Protein AF-A0A034WBE3-F1 (afdb_monomer_lite)

Radius of gyration: 47.41 Å; chains: 1; bounding box: 144×47×160 Å

Structure (mmCIF, N/CA/C/O backbone):
data_AF-A0A034WBE3-F1
#
_entry.id   AF-A0A034WBE3-F1
#
loop_
_atom_site.group_PDB
_atom_site.id
_atom_site.type_symbol
_atom_site.label_atom_id
_atom_site.label_alt_id
_atom_site.label_comp_id
_atom_site.label_asym_id
_atom_site.label_entity_id
_atom_site.label_seq_id
_atom_site.pdbx_PDB_ins_code
_atom_site.Cartn_x
_atom_site.Cartn_y
_atom_site.Cartn_z
_atom_site.occupancy
_atom_site.B_iso_or_equiv
_atom_site.auth_seq_id
_atom_site.auth_comp_id
_atom_site.auth_asym_id
_atom_site.auth_atom_id
_atom_site.pdbx_PDB_model_num
ATOM 1 N N . LYS A 1 1 ? 83.252 32.123 -98.198 1.00 62.28 1 LYS A N 1
ATOM 2 C CA . LYS A 1 1 ? 82.457 31.062 -98.878 1.00 62.28 1 LYS A CA 1
ATOM 3 C C . LYS A 1 1 ? 82.548 29.687 -98.193 1.00 62.28 1 LYS A C 1
ATOM 5 O O . LYS A 1 1 ? 81.499 29.135 -97.902 1.00 62.28 1 LYS A O 1
ATOM 10 N N . MET A 1 2 ? 83.733 29.126 -97.895 1.00 65.12 2 MET A N 1
ATOM 11 C CA . MET A 1 2 ? 83.841 27.843 -97.157 1.00 65.12 2 MET A CA 1
ATOM 12 C C . MET A 1 2 ? 83.286 27.915 -95.725 1.00 65.12 2 MET A C 1
ATOM 14 O O . MET A 1 2 ? 82.474 27.081 -95.357 1.00 65.12 2 MET A O 1
ATOM 18 N N . TRP A 1 3 ? 83.638 28.955 -94.964 1.00 74.19 3 TRP A N 1
ATOM 19 C CA . TRP A 1 3 ? 83.196 29.134 -93.573 1.00 74.19 3 TRP A CA 1
ATOM 20 C C . TRP A 1 3 ? 81.666 29.160 -93.393 1.00 74.19 3 TRP A C 1
ATOM 22 O O . TRP A 1 3 ? 81.130 28.437 -92.559 1.00 74.19 3 TRP A O 1
ATOM 32 N N . GLN A 1 4 ? 80.956 29.915 -94.239 1.00 76.69 4 GLN A N 1
ATOM 33 C CA . GLN A 1 4 ? 79.486 29.965 -94.246 1.00 76.69 4 GLN A CA 1
ATOM 34 C C . GLN A 1 4 ? 78.866 28.592 -94.537 1.00 76.69 4 GLN A C 1
ATOM 36 O O . GLN A 1 4 ? 77.958 28.173 -93.834 1.00 76.69 4 GLN A O 1
ATOM 41 N N . ARG A 1 5 ? 79.416 27.827 -95.493 1.00 74.12 5 ARG A N 1
ATOM 42 C CA . ARG A 1 5 ? 78.945 26.456 -95.765 1.00 74.12 5 ARG A CA 1
ATOM 43 C C . ARG A 1 5 ? 79.134 25.526 -94.565 1.00 74.12 5 ARG A C 1
ATOM 45 O O . ARG A 1 5 ? 78.336 24.609 -94.385 1.00 74.12 5 ARG A O 1
ATOM 52 N N . THR A 1 6 ? 80.179 25.726 -93.765 1.00 75.88 6 THR A N 1
ATOM 53 C CA . THR A 1 6 ? 80.413 24.947 -92.543 1.00 75.88 6 THR A CA 1
ATOM 54 C C . THR A 1 6 ? 79.428 25.336 -91.440 1.00 75.88 6 THR A C 1
ATOM 56 O O . THR A 1 6 ? 78.838 24.449 -90.828 1.00 75.88 6 THR A O 1
ATOM 59 N N . GLN A 1 7 ? 79.182 26.635 -91.235 1.00 80.75 7 GLN A N 1
ATOM 60 C CA . GLN A 1 7 ? 78.176 27.120 -90.281 1.00 80.75 7 GLN A CA 1
ATOM 61 C C . GLN A 1 7 ? 76.759 26.668 -90.657 1.00 80.75 7 GLN A C 1
ATOM 63 O O . GLN A 1 7 ? 76.046 26.154 -89.799 1.00 80.75 7 GLN A O 1
ATOM 68 N N . ASP A 1 8 ? 76.386 26.734 -91.937 1.00 82.00 8 ASP A N 1
ATOM 69 C CA . ASP A 1 8 ? 75.085 26.254 -92.419 1.00 82.00 8 ASP A CA 1
ATOM 70 C C . ASP A 1 8 ? 74.916 24.744 -92.207 1.00 82.00 8 ASP A C 1
ATOM 72 O O . ASP A 1 8 ? 73.834 24.275 -91.855 1.00 82.00 8 ASP A O 1
ATOM 76 N N . LYS A 1 9 ? 75.984 23.953 -92.388 1.00 81.94 9 LYS A N 1
ATOM 77 C CA . LYS A 1 9 ? 75.962 22.512 -92.090 1.00 81.94 9 LYS A CA 1
ATOM 78 C C . LYS A 1 9 ? 75.768 22.242 -90.597 1.00 81.94 9 LYS A C 1
ATOM 80 O O . LYS A 1 9 ? 75.008 21.339 -90.254 1.00 81.94 9 LYS A O 1
ATOM 85 N N . ILE A 1 10 ? 76.422 23.013 -89.726 1.00 83.94 10 ILE A N 1
ATOM 86 C CA . ILE A 1 10 ? 76.264 22.898 -88.269 1.00 83.94 10 ILE A CA 1
ATOM 87 C C . ILE A 1 10 ? 74.837 23.280 -87.859 1.00 83.94 10 ILE A C 1
ATOM 89 O O . ILE A 1 10 ? 74.201 22.521 -87.135 1.00 83.94 10 ILE A O 1
ATOM 93 N N . ALA A 1 11 ? 74.300 24.389 -88.377 1.00 85.00 11 ALA A N 1
ATOM 94 C CA . ALA A 1 11 ? 72.937 24.835 -88.094 1.00 85.00 11 ALA A CA 1
ATOM 95 C C . ALA A 1 11 ? 71.882 23.825 -88.571 1.00 85.00 11 ALA A C 1
ATOM 97 O O . ALA A 1 11 ? 70.952 23.506 -87.836 1.00 85.00 11 ALA A O 1
ATOM 98 N N . ARG A 1 12 ? 72.053 23.244 -89.767 1.00 83.12 12 ARG A N 1
ATOM 99 C CA . ARG A 1 12 ? 71.162 22.180 -90.264 1.00 83.12 12 ARG A CA 1
ATOM 100 C C . ARG A 1 12 ? 71.229 20.917 -89.414 1.00 83.12 12 ARG A C 1
ATOM 102 O O . ARG A 1 12 ? 70.195 20.298 -89.188 1.00 83.12 12 ARG A O 1
ATOM 109 N N . LYS A 1 13 ? 72.418 20.535 -88.936 1.00 86.06 13 LYS A N 1
ATOM 110 C CA . LYS A 1 13 ? 72.570 19.386 -88.034 1.00 86.06 13 LYS A CA 1
ATOM 111 C C . LYS A 1 13 ? 71.903 19.654 -86.682 1.00 86.06 13 LYS A C 1
ATOM 113 O O . LYS A 1 13 ? 71.153 18.809 -86.216 1.00 86.06 13 LYS A O 1
ATOM 118 N N . ALA A 1 14 ? 72.096 20.844 -86.114 1.00 85.81 14 ALA A N 1
ATOM 119 C CA . ALA A 1 14 ? 71.442 21.248 -84.872 1.00 85.81 14 ALA A CA 1
ATOM 120 C C . ALA A 1 14 ? 69.908 21.255 -85.002 1.00 85.81 14 ALA A C 1
ATOM 122 O O . ALA A 1 14 ? 69.228 20.699 -84.145 1.00 85.81 14 ALA A O 1
ATOM 123 N N . ALA A 1 15 ? 69.368 21.790 -86.103 1.00 85.69 15 ALA A N 1
ATOM 124 C CA . ALA A 1 15 ? 67.930 21.776 -86.375 1.00 85.69 15 ALA A CA 1
ATOM 125 C C . ALA A 1 15 ? 67.377 20.348 -86.554 1.00 85.69 15 ALA A C 1
ATOM 127 O O . ALA A 1 15 ? 66.287 20.041 -86.077 1.00 85.69 15 ALA A O 1
ATOM 128 N N . ALA A 1 16 ? 68.129 19.453 -87.204 1.00 85.56 16 ALA A N 1
ATOM 129 C CA . ALA A 1 16 ? 67.750 18.047 -87.337 1.00 85.56 16 ALA A CA 1
ATOM 130 C C . ALA A 1 16 ? 67.767 17.312 -85.983 1.00 85.56 16 ALA A C 1
ATOM 132 O O . ALA A 1 16 ? 66.846 16.549 -85.689 1.00 85.56 16 ALA A O 1
ATOM 133 N N . ASP A 1 17 ? 68.770 17.576 -85.141 1.00 88.25 17 ASP A N 1
ATOM 134 C CA . ASP A 1 17 ? 68.870 17.007 -83.793 1.00 88.25 17 ASP A CA 1
ATOM 135 C C . ASP A 1 17 ? 67.739 17.525 -82.880 1.00 88.25 17 ASP A C 1
ATOM 137 O O . ASP A 1 17 ? 67.166 16.762 -82.099 1.00 88.25 17 ASP A O 1
ATOM 141 N N . GLU A 1 18 ? 67.369 18.803 -82.998 1.00 89.50 18 GLU A N 1
ATOM 142 C CA . GLU A 1 18 ? 66.244 19.408 -82.276 1.00 89.50 18 GLU A CA 1
ATOM 143 C C . GLU A 1 18 ? 64.895 18.831 -82.729 1.00 89.50 18 GLU A C 1
ATOM 145 O O . GLU A 1 18 ? 64.091 18.418 -81.891 1.00 89.50 18 GLU A O 1
ATOM 150 N N . MET A 1 19 ? 64.680 18.681 -84.041 1.00 87.06 19 MET A N 1
ATOM 151 C CA . MET A 1 19 ? 63.501 17.988 -84.575 1.00 87.06 19 MET A CA 1
ATOM 152 C C . MET A 1 19 ? 63.428 16.529 -84.108 1.00 87.06 19 MET A C 1
ATOM 154 O O . MET A 1 19 ? 62.347 16.049 -83.763 1.00 87.06 19 MET A O 1
ATOM 158 N N . GLY A 1 20 ? 64.563 15.825 -84.041 1.00 87.50 20 GLY A N 1
ATOM 159 C CA . GLY A 1 20 ? 64.633 14.461 -83.516 1.00 87.50 20 GLY A CA 1
ATOM 160 C C . GLY A 1 20 ? 64.207 14.375 -82.047 1.00 87.50 20 GLY A C 1
ATOM 161 O O . GLY A 1 20 ? 63.413 13.505 -81.678 1.00 87.50 20 GLY A O 1
ATOM 162 N N . LYS A 1 21 ? 64.668 15.312 -81.208 1.00 90.25 21 LYS A N 1
ATOM 163 C CA . LYS A 1 21 ? 64.256 15.407 -79.796 1.00 90.25 21 LYS A CA 1
ATOM 164 C C . LYS A 1 21 ? 62.767 15.722 -79.656 1.00 90.25 21 LYS A C 1
ATOM 166 O O . LYS A 1 21 ? 62.070 14.994 -78.949 1.00 90.25 21 LYS A O 1
ATOM 171 N N . ALA A 1 22 ? 62.267 16.719 -80.387 1.00 86.88 22 ALA A N 1
ATOM 172 C CA . ALA A 1 22 ? 60.852 17.089 -80.380 1.00 86.88 22 ALA A CA 1
ATOM 173 C C . ALA A 1 22 ? 59.952 15.920 -80.819 1.00 86.88 22 ALA A C 1
ATOM 175 O O . ALA A 1 22 ? 58.919 15.653 -80.204 1.00 86.88 22 ALA A O 1
ATOM 176 N N . TYR A 1 23 ? 60.372 15.151 -81.829 1.00 91.75 23 TYR A N 1
ATOM 177 C CA . TYR A 1 23 ? 59.649 13.957 -82.266 1.00 91.75 23 TYR A CA 1
ATOM 178 C C . TYR A 1 23 ? 59.627 12.855 -81.196 1.00 91.75 23 TYR A C 1
ATOM 180 O O . TYR A 1 23 ? 58.594 12.216 -80.972 1.00 91.75 23 TYR A O 1
ATOM 188 N N . HIS A 1 24 ? 60.742 12.632 -80.495 1.00 90.56 24 HIS A N 1
ATOM 189 C CA . HIS A 1 24 ? 60.791 11.672 -79.393 1.00 90.56 24 HIS A CA 1
ATOM 190 C C . HIS A 1 24 ? 59.898 12.077 -78.216 1.00 90.56 24 HIS A C 1
ATOM 192 O O . HIS A 1 24 ? 59.205 11.219 -77.662 1.00 90.56 24 HIS A O 1
ATOM 198 N N . GLU A 1 25 ? 59.871 13.357 -77.849 1.00 91.12 25 GLU A N 1
ATOM 199 C CA . GLU A 1 25 ? 58.982 13.881 -76.807 1.00 91.12 25 GLU A CA 1
ATOM 200 C C . GLU A 1 25 ? 57.511 13.780 -77.212 1.00 91.12 25 GLU A C 1
ATOM 202 O O . GLU A 1 25 ? 56.697 13.270 -76.439 1.00 91.12 25 GLU A O 1
ATOM 207 N N . TYR A 1 26 ? 57.180 14.139 -78.454 1.00 92.25 26 TYR A N 1
ATOM 208 C CA . TYR A 1 26 ? 55.836 13.969 -79.000 1.00 92.25 26 TYR A CA 1
ATOM 209 C C . TYR A 1 26 ? 55.386 12.504 -78.953 1.00 92.25 26 TYR A C 1
ATOM 211 O O . TYR A 1 26 ? 54.278 12.196 -78.510 1.00 92.25 26 TYR A O 1
ATOM 219 N N . ARG A 1 27 ? 56.260 11.563 -79.335 1.00 92.75 27 ARG A N 1
ATOM 220 C CA . ARG A 1 27 ? 55.957 10.126 -79.279 1.00 92.75 27 ARG A CA 1
ATOM 221 C C . ARG A 1 27 ? 55.751 9.632 -77.844 1.00 92.75 27 ARG A C 1
ATOM 223 O O . ARG A 1 27 ? 54.856 8.816 -77.614 1.00 92.75 27 ARG A O 1
ATOM 230 N N . LYS A 1 28 ? 56.540 10.120 -76.878 1.00 93.44 28 LYS A N 1
ATOM 231 C CA . LYS A 1 28 ? 56.339 9.825 -75.447 1.00 93.44 28 LYS A CA 1
ATOM 232 C C . LYS A 1 28 ? 54.987 10.347 -74.963 1.00 93.44 28 LYS A C 1
ATOM 234 O O . LYS A 1 28 ? 54.242 9.583 -74.351 1.00 93.44 28 LYS A O 1
ATOM 239 N N . LEU A 1 29 ? 54.648 11.595 -75.289 1.00 93.19 29 LEU A N 1
ATOM 240 C CA . LEU A 1 29 ? 53.373 12.209 -74.919 1.00 93.19 29 LEU A CA 1
ATOM 241 C C . LEU A 1 29 ? 52.189 11.441 -75.520 1.00 93.19 29 LEU A C 1
ATOM 243 O O . LEU A 1 29 ? 51.242 11.108 -74.813 1.00 93.19 29 LEU A O 1
ATOM 247 N N . LEU A 1 30 ? 52.271 11.076 -76.800 1.00 93.38 30 LEU A N 1
ATOM 248 C CA . LEU A 1 30 ? 51.228 10.319 -77.487 1.00 93.38 30 LEU A CA 1
ATOM 249 C C . LEU A 1 30 ? 51.017 8.927 -76.866 1.00 93.38 30 LEU A C 1
ATOM 251 O O . LEU A 1 30 ? 49.878 8.492 -76.693 1.00 93.38 30 LEU A O 1
ATOM 255 N N . ASN A 1 31 ? 52.096 8.236 -76.491 1.00 91.56 31 ASN A N 1
ATOM 256 C CA . ASN A 1 31 ? 52.006 6.959 -75.781 1.00 91.56 31 ASN A CA 1
ATOM 257 C C . ASN A 1 31 ? 51.413 7.121 -74.375 1.00 91.56 31 ASN A C 1
ATOM 259 O O . ASN A 1 31 ? 50.578 6.309 -73.974 1.00 91.56 31 ASN A O 1
ATOM 263 N N . HIS A 1 32 ? 51.787 8.181 -73.652 1.00 92.44 32 HIS A N 1
ATOM 264 C CA . HIS A 1 32 ? 51.214 8.492 -72.345 1.00 92.44 32 HIS A CA 1
ATOM 265 C C . HIS A 1 32 ? 49.706 8.756 -72.442 1.00 92.44 32 HIS A C 1
ATOM 267 O O . HIS A 1 32 ? 48.937 8.132 -71.717 1.00 92.44 32 HIS A O 1
ATOM 273 N N . MET A 1 33 ? 49.263 9.570 -73.407 1.00 91.31 33 MET A N 1
ATOM 274 C CA . MET A 1 33 ? 47.838 9.829 -73.644 1.00 91.31 33 MET A CA 1
ATOM 275 C C . MET A 1 33 ? 47.061 8.557 -74.001 1.00 91.31 33 MET A C 1
ATOM 277 O O . MET A 1 33 ? 45.937 8.369 -73.538 1.00 91.31 33 MET A O 1
ATOM 281 N N . LYS A 1 34 ? 47.643 7.661 -74.813 1.00 91.25 34 LYS A N 1
ATOM 282 C CA . LYS A 1 34 ? 47.024 6.360 -75.120 1.00 91.25 34 LYS A CA 1
ATOM 283 C C . LYS A 1 34 ? 46.862 5.512 -73.861 1.00 91.25 34 LYS A C 1
ATOM 285 O O . LYS A 1 34 ? 45.773 5.000 -73.615 1.00 91.25 34 LYS A O 1
ATOM 290 N N . MET A 1 35 ? 47.912 5.396 -73.049 1.00 91.88 35 MET A N 1
ATOM 291 C CA . MET A 1 35 ? 47.869 4.635 -71.799 1.00 91.88 35 MET A CA 1
ATOM 292 C C . MET A 1 35 ? 46.863 5.230 -70.808 1.00 91.88 35 MET A C 1
ATOM 294 O O . MET A 1 35 ? 46.073 4.491 -70.225 1.00 91.88 35 MET A O 1
ATOM 298 N N . GLN A 1 36 ? 46.830 6.556 -70.674 1.00 92.44 36 GLN A N 1
ATOM 299 C CA . GLN A 1 36 ? 45.885 7.252 -69.808 1.00 92.44 36 GLN A CA 1
ATOM 300 C C . GLN A 1 36 ? 44.431 6.975 -70.216 1.00 92.44 36 GLN A C 1
ATOM 302 O O . GLN A 1 36 ? 43.629 6.608 -69.362 1.00 92.44 36 GLN A O 1
ATOM 307 N N . ARG A 1 37 ? 44.102 7.020 -71.517 1.00 91.56 37 ARG A N 1
ATOM 308 C CA . ARG A 1 37 ? 42.758 6.655 -72.007 1.00 91.56 37 ARG A CA 1
ATOM 309 C C . ARG A 1 37 ? 42.371 5.216 -71.652 1.00 91.56 37 ARG A C 1
ATOM 311 O O . ARG A 1 37 ? 41.222 4.964 -71.301 1.00 91.56 37 ARG A O 1
ATOM 318 N N . HIS A 1 38 ? 43.309 4.268 -71.733 1.00 91.06 38 HIS A N 1
ATOM 319 C CA . HIS A 1 38 ? 43.049 2.880 -71.336 1.00 91.06 38 HIS A CA 1
ATOM 320 C C . HIS A 1 38 ? 42.804 2.743 -69.828 1.00 91.06 38 HIS A C 1
ATOM 322 O O . HIS A 1 38 ? 41.889 2.022 -69.429 1.00 91.06 38 HIS A O 1
ATOM 328 N N . LEU A 1 39 ? 43.577 3.449 -68.999 1.00 91.69 39 LEU A N 1
ATOM 329 C CA . LEU A 1 39 ? 43.389 3.461 -67.547 1.00 91.69 39 LEU A CA 1
ATOM 330 C C . LEU A 1 39 ? 42.048 4.095 -67.153 1.00 91.69 39 LEU A C 1
ATOM 332 O O . LEU A 1 39 ? 41.331 3.536 -66.326 1.00 91.69 39 LEU A O 1
ATOM 336 N N . GLU A 1 40 ? 41.668 5.205 -67.787 1.00 92.06 40 GLU A N 1
ATOM 337 C CA . GLU A 1 40 ? 40.374 5.864 -67.577 1.00 92.06 40 GLU A CA 1
ATOM 338 C C . GLU A 1 40 ? 39.202 4.953 -67.974 1.00 92.06 40 GLU A C 1
ATOM 340 O O . GLU A 1 40 ? 38.241 4.812 -67.215 1.00 92.06 40 GLU A O 1
ATOM 345 N N . ALA A 1 41 ? 39.300 4.262 -69.116 1.00 91.88 41 ALA A N 1
ATOM 346 C CA . ALA A 1 41 ? 38.287 3.300 -69.549 1.00 91.88 41 ALA A CA 1
ATOM 347 C C . ALA A 1 41 ? 38.165 2.104 -68.587 1.00 91.88 41 ALA A C 1
ATOM 349 O O . ALA A 1 41 ? 37.052 1.690 -68.250 1.00 91.88 41 ALA A O 1
ATOM 350 N N . ALA A 1 42 ? 39.289 1.563 -68.106 1.00 91.44 42 ALA A N 1
ATOM 351 C CA . ALA A 1 42 ? 39.293 0.480 -67.125 1.00 91.44 42 ALA A CA 1
ATOM 352 C C . ALA A 1 42 ? 38.676 0.921 -65.785 1.00 91.44 42 ALA A C 1
ATOM 354 O O . ALA A 1 42 ? 37.854 0.198 -65.215 1.00 91.44 42 ALA A O 1
ATOM 355 N N . ALA A 1 43 ? 39.010 2.126 -65.313 1.00 90.62 43 ALA A N 1
ATOM 356 C CA . ALA A 1 43 ? 38.448 2.698 -64.094 1.00 90.62 43 ALA A CA 1
ATOM 357 C C . ALA A 1 43 ? 36.933 2.943 -64.214 1.00 90.62 43 ALA A C 1
ATOM 359 O O . ALA A 1 43 ? 36.185 2.644 -63.280 1.00 90.62 43 ALA A O 1
ATOM 360 N N . ASP A 1 44 ? 36.446 3.420 -65.366 1.00 93.44 44 ASP A N 1
ATOM 361 C CA . ASP A 1 44 ? 35.008 3.605 -65.599 1.00 93.44 44 ASP A CA 1
ATOM 362 C C . ASP A 1 44 ? 34.248 2.265 -65.624 1.00 93.44 44 ASP A C 1
ATOM 364 O O . ASP A 1 44 ? 33.169 2.142 -65.037 1.00 93.44 44 ASP A O 1
ATOM 368 N N . LEU A 1 45 ? 34.828 1.216 -66.219 1.00 93.44 45 LEU A N 1
ATOM 369 C CA . LEU A 1 45 ? 34.251 -0.133 -66.178 1.00 93.44 45 LEU A CA 1
ATOM 370 C C . LEU A 1 45 ? 34.171 -0.685 -64.749 1.00 93.44 45 LEU A C 1
ATOM 372 O O . LEU A 1 45 ? 33.120 -1.197 -64.348 1.00 93.44 45 LEU A O 1
ATOM 376 N N . GLN A 1 46 ? 35.236 -0.533 -63.957 1.00 92.19 46 GLN A N 1
ATOM 377 C CA . GLN A 1 46 ? 35.236 -0.922 -62.543 1.00 92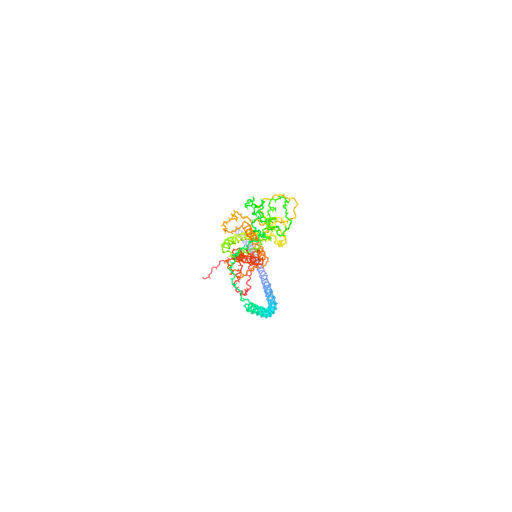.19 46 GLN A CA 1
ATOM 378 C C . GLN A 1 46 ? 34.186 -0.136 -61.748 1.00 92.19 46 GLN A C 1
ATOM 380 O O . GLN A 1 46 ? 33.396 -0.727 -61.007 1.00 92.19 46 GLN A O 1
ATOM 385 N N . ARG A 1 47 ? 34.092 1.182 -61.959 1.00 92.62 47 ARG A N 1
ATOM 386 C CA . ARG A 1 47 ? 33.075 2.037 -61.333 1.00 92.62 47 ARG A CA 1
ATOM 387 C C . ARG A 1 47 ? 31.659 1.573 -61.678 1.00 92.62 47 ARG A C 1
ATOM 389 O O . ARG A 1 47 ? 30.821 1.442 -60.784 1.00 92.62 47 ARG A O 1
ATOM 396 N N . LYS A 1 48 ? 31.381 1.279 -62.952 1.00 94.12 48 LYS A N 1
ATOM 397 C CA . LYS A 1 48 ? 30.081 0.756 -63.410 1.00 94.12 48 LYS A CA 1
ATOM 398 C C . LYS A 1 48 ? 29.749 -0.589 -62.763 1.00 94.12 48 LYS A C 1
ATOM 400 O O . LYS A 1 48 ? 28.602 -0.798 -62.362 1.00 94.12 48 LYS A O 1
ATOM 405 N N . HIS A 1 49 ? 30.729 -1.481 -62.627 1.00 93.25 49 HIS A N 1
ATOM 406 C CA . HIS A 1 49 ? 30.546 -2.763 -61.949 1.00 93.25 49 HIS A CA 1
ATOM 407 C C . HIS A 1 49 ? 30.209 -2.581 -60.459 1.00 93.25 49 HIS A C 1
ATOM 409 O O . HIS A 1 49 ? 29.221 -3.140 -59.979 1.00 93.25 49 HIS A O 1
ATOM 415 N N . LEU A 1 50 ? 30.943 -1.716 -59.752 1.00 94.50 50 LEU A N 1
ATOM 416 C CA . LEU A 1 50 ? 30.683 -1.392 -58.345 1.00 94.50 50 LEU A CA 1
ATOM 417 C C . LEU A 1 50 ? 29.293 -0.779 -58.130 1.00 94.50 50 LEU A C 1
ATOM 419 O O . LEU A 1 50 ? 28.597 -1.147 -57.184 1.00 94.50 50 LEU A O 1
ATOM 423 N N . ILE A 1 51 ? 28.840 0.106 -59.026 1.00 93.19 51 ILE A N 1
ATOM 424 C CA . ILE A 1 51 ? 27.486 0.681 -58.963 1.00 93.19 51 ILE A CA 1
ATOM 425 C C . ILE A 1 51 ? 26.418 -0.413 -59.099 1.00 93.19 51 ILE A C 1
ATOM 427 O O . ILE A 1 51 ? 25.433 -0.399 -58.357 1.00 93.19 51 ILE A O 1
ATOM 431 N N . LYS A 1 52 ? 26.598 -1.370 -60.021 1.00 94.38 52 LYS A N 1
ATOM 432 C CA . LYS A 1 52 ? 25.669 -2.501 -60.181 1.00 94.38 52 LYS A CA 1
ATOM 433 C C . LYS A 1 52 ? 25.618 -3.360 -58.917 1.00 94.38 52 LYS A C 1
ATOM 435 O O . LYS A 1 52 ? 24.524 -3.636 -58.431 1.00 94.38 52 LYS A O 1
ATOM 440 N N . LEU A 1 53 ? 26.774 -3.719 -58.353 1.00 93.56 53 LEU A N 1
ATOM 441 C CA . LEU A 1 53 ? 26.842 -4.488 -57.107 1.00 93.56 53 LEU A CA 1
ATOM 442 C C . LEU A 1 53 ? 26.165 -3.750 -55.950 1.00 93.56 53 LEU A C 1
ATOM 444 O O . LEU A 1 53 ? 25.333 -4.335 -55.260 1.00 93.56 53 LEU A O 1
ATOM 448 N N . LYS A 1 54 ? 26.444 -2.452 -55.784 1.00 94.81 54 LYS A N 1
ATOM 449 C CA . LYS A 1 54 ? 25.821 -1.625 -54.743 1.00 94.81 54 LYS A CA 1
ATOM 450 C C . LYS A 1 54 ? 24.295 -1.633 -54.850 1.00 94.81 54 LYS A C 1
ATOM 452 O O . LYS A 1 54 ? 23.626 -1.824 -53.841 1.00 94.81 54 LYS A O 1
ATOM 457 N N . LYS A 1 55 ? 23.744 -1.498 -56.063 1.00 94.94 55 LYS A N 1
ATOM 458 C CA . LYS A 1 55 ? 22.290 -1.574 -56.298 1.00 94.94 55 LYS A CA 1
ATOM 459 C C . LYS A 1 55 ? 21.707 -2.937 -55.915 1.00 94.94 55 LYS A C 1
ATOM 461 O O . LYS A 1 55 ? 20.649 -2.988 -55.299 1.00 94.94 55 LYS A O 1
ATOM 466 N N . VAL A 1 56 ? 22.395 -4.034 -56.243 1.00 95.12 56 VAL A N 1
ATOM 467 C CA . VAL A 1 56 ? 21.951 -5.393 -55.882 1.00 95.12 56 VAL A CA 1
ATOM 468 C C . VAL A 1 56 ? 21.973 -5.603 -54.368 1.00 95.12 56 VAL A C 1
ATOM 470 O O . VAL A 1 56 ? 21.015 -6.144 -53.816 1.00 95.12 56 VAL A O 1
ATOM 473 N N . PHE A 1 57 ? 23.034 -5.165 -53.686 1.00 93.25 57 PHE A N 1
ATOM 474 C CA . PHE A 1 57 ? 23.115 -5.251 -52.227 1.00 93.25 57 PHE A CA 1
ATOM 475 C C . PHE A 1 57 ? 22.038 -4.413 -51.549 1.00 93.25 57 PHE A C 1
ATOM 477 O O . PHE A 1 57 ? 21.371 -4.917 -50.651 1.00 93.25 57 PHE A O 1
ATOM 484 N N . GLN A 1 58 ? 21.811 -3.191 -52.031 1.00 93.12 58 GLN A N 1
ATOM 485 C CA . GLN A 1 58 ? 20.754 -2.326 -51.522 1.00 93.12 58 GLN A CA 1
ATOM 486 C C . GLN A 1 58 ? 19.374 -2.974 -51.691 1.00 93.12 58 GLN A C 1
ATOM 488 O O . GLN A 1 58 ? 18.640 -3.103 -50.720 1.00 93.12 58 GLN A O 1
ATOM 493 N N . PHE A 1 59 ? 19.065 -3.522 -52.870 1.00 94.44 59 PHE A N 1
ATOM 494 C CA . PHE A 1 59 ? 17.803 -4.232 -53.093 1.00 94.44 59 PHE A CA 1
ATOM 495 C C . PHE A 1 59 ? 17.622 -5.446 -52.164 1.00 94.44 59 PHE A C 1
ATOM 497 O O . PHE A 1 59 ? 16.535 -5.676 -51.630 1.00 94.44 59 PHE A O 1
ATOM 504 N N . LYS A 1 60 ? 18.683 -6.236 -51.944 1.00 93.38 60 LYS A N 1
ATOM 505 C CA . LYS A 1 60 ? 18.644 -7.372 -51.008 1.00 93.38 60 LYS A CA 1
ATOM 506 C C . LYS A 1 60 ? 18.443 -6.912 -49.564 1.00 93.38 60 LYS A C 1
ATOM 508 O O . LYS A 1 60 ? 17.672 -7.538 -48.839 1.00 93.38 60 LYS A O 1
ATOM 513 N N . GLN A 1 61 ? 19.107 -5.831 -49.163 1.00 93.44 61 GLN A N 1
ATOM 514 C CA . GLN A 1 61 ? 18.970 -5.235 -47.839 1.00 93.44 61 GLN A CA 1
ATOM 515 C C . GLN A 1 61 ? 17.547 -4.712 -47.611 1.00 93.44 61 GLN A C 1
ATOM 517 O O . GLN A 1 61 ? 16.940 -5.052 -46.597 1.00 93.44 61 GLN A O 1
ATOM 522 N N . ASP A 1 62 ? 16.984 -3.980 -48.572 1.00 92.69 62 ASP A N 1
ATOM 523 C CA . ASP A 1 62 ? 15.620 -3.448 -48.495 1.00 92.69 62 ASP A CA 1
ATOM 524 C C . ASP A 1 62 ? 14.590 -4.584 -48.387 1.00 92.69 62 ASP A C 1
ATOM 526 O O . ASP A 1 62 ? 13.672 -4.540 -47.564 1.00 92.69 62 ASP A O 1
ATOM 530 N N . ARG A 1 63 ? 14.771 -5.661 -49.166 1.00 92.94 63 ARG A N 1
ATOM 531 C CA . ARG A 1 63 ? 13.908 -6.850 -49.098 1.00 92.94 63 ARG A CA 1
ATOM 532 C C . ARG A 1 63 ? 14.006 -7.554 -47.745 1.00 92.94 63 ARG A C 1
ATOM 534 O O . ARG A 1 63 ? 12.981 -7.958 -47.200 1.00 92.94 63 ARG A O 1
ATOM 541 N N . LEU A 1 64 ? 15.212 -7.686 -47.190 1.00 92.25 64 LEU A N 1
ATOM 542 C CA . LEU A 1 64 ? 15.413 -8.264 -45.861 1.00 92.25 64 LEU A CA 1
ATOM 543 C C . LEU A 1 64 ? 14.732 -7.415 -44.783 1.00 92.25 64 LEU A C 1
ATOM 545 O O . LEU A 1 64 ? 14.004 -7.957 -43.955 1.00 92.25 64 LEU A O 1
ATOM 549 N N . GLN A 1 65 ? 14.912 -6.093 -44.818 1.00 90.81 65 GLN A N 1
ATOM 550 C CA . GLN A 1 65 ? 14.272 -5.179 -43.871 1.00 90.81 65 GLN A CA 1
ATOM 551 C C . GLN A 1 65 ? 12.745 -5.253 -43.958 1.00 90.81 65 GLN A C 1
ATOM 553 O O . GLN A 1 65 ? 12.080 -5.316 -42.924 1.00 90.81 65 GLN A O 1
ATOM 558 N N . LYS A 1 66 ? 12.179 -5.323 -45.170 1.00 94.50 66 LYS A N 1
ATOM 559 C CA . LYS A 1 66 ? 10.733 -5.493 -45.366 1.00 94.50 66 LYS A CA 1
ATOM 560 C C . LYS A 1 66 ? 10.218 -6.805 -44.765 1.00 94.50 66 LYS A C 1
ATOM 562 O O . LYS A 1 66 ? 9.204 -6.796 -44.075 1.00 94.50 66 LYS A O 1
ATOM 567 N N . ASN A 1 67 ? 10.932 -7.911 -44.973 1.00 92.62 67 ASN A N 1
ATOM 568 C CA . ASN A 1 67 ? 10.560 -9.208 -44.406 1.00 92.62 67 ASN A CA 1
ATOM 569 C C . ASN A 1 67 ? 10.656 -9.221 -42.873 1.00 92.62 67 ASN A C 1
ATOM 571 O O . ASN A 1 67 ? 9.786 -9.777 -42.210 1.00 92.62 67 ASN A O 1
ATOM 575 N N . LEU A 1 68 ? 11.687 -8.590 -42.302 1.00 88.38 68 LEU A N 1
ATOM 576 C CA . LEU A 1 68 ? 11.833 -8.474 -40.850 1.00 88.38 68 LEU A CA 1
ATOM 577 C C . LEU A 1 68 ? 10.710 -7.638 -40.228 1.00 88.38 68 LEU A C 1
ATOM 579 O O . LEU A 1 68 ? 10.179 -8.036 -39.195 1.00 88.38 68 LEU A O 1
ATOM 583 N N . ARG A 1 69 ? 10.308 -6.534 -40.873 1.00 89.25 69 ARG A N 1
ATOM 584 C CA . ARG A 1 69 ? 9.147 -5.737 -40.443 1.00 89.25 69 ARG A CA 1
ATOM 585 C C . ARG A 1 69 ? 7.862 -6.565 -40.469 1.00 89.25 69 ARG A C 1
ATOM 587 O O . ARG A 1 69 ? 7.160 -6.605 -39.468 1.00 89.25 69 ARG A O 1
ATOM 594 N N . HIS A 1 70 ? 7.610 -7.301 -41.553 1.00 90.38 70 HIS A N 1
ATOM 595 C CA . HIS A 1 70 ? 6.430 -8.166 -41.658 1.00 90.38 70 HIS A CA 1
ATOM 596 C C . HIS A 1 70 ? 6.392 -9.242 -40.561 1.00 90.38 70 HIS A C 1
ATOM 598 O O . HIS A 1 70 ? 5.374 -9.423 -39.902 1.00 90.38 70 HIS A O 1
ATOM 604 N N . LEU A 1 71 ? 7.520 -9.914 -40.304 1.00 90.69 71 LEU A N 1
ATOM 605 C CA . LEU A 1 71 ? 7.623 -10.908 -39.230 1.00 90.69 71 LEU A CA 1
ATOM 606 C C . LEU A 1 71 ? 7.389 -10.299 -37.841 1.00 90.69 71 LEU A C 1
ATOM 608 O O . LEU A 1 71 ? 6.807 -10.945 -36.969 1.00 90.69 71 LEU A O 1
ATOM 612 N N . GLN A 1 72 ? 7.860 -9.073 -37.608 1.00 84.44 72 GLN A N 1
ATOM 613 C CA . GLN A 1 72 ? 7.595 -8.356 -36.361 1.00 84.44 72 GLN A CA 1
ATOM 614 C C . GLN A 1 72 ? 6.106 -8.018 -36.222 1.00 84.44 72 GLN A C 1
ATOM 616 O O . GLN A 1 72 ? 5.535 -8.271 -35.163 1.00 84.44 72 GLN A O 1
ATOM 621 N N . GLU A 1 73 ? 5.468 -7.518 -37.282 1.00 89.44 73 GLU A N 1
ATOM 622 C CA . GLU A 1 73 ? 4.029 -7.229 -37.308 1.00 89.44 73 GLU A CA 1
ATOM 623 C C . GLU A 1 73 ? 3.185 -8.486 -37.045 1.00 89.44 73 GLU A C 1
ATOM 625 O O . GLU A 1 73 ? 2.255 -8.446 -36.240 1.00 89.44 73 GLU A O 1
ATOM 630 N N . GLU A 1 74 ? 3.531 -9.625 -37.648 1.00 87.69 74 GLU A N 1
ATOM 631 C CA . GLU A 1 74 ? 2.844 -10.900 -37.406 1.00 87.69 74 GLU A CA 1
ATOM 632 C C . GLU A 1 74 ? 2.988 -11.380 -35.958 1.00 87.69 74 GLU A C 1
ATOM 634 O O . GLU A 1 74 ? 1.998 -11.787 -35.345 1.00 87.69 74 GLU A O 1
ATOM 639 N N . ARG A 1 75 ? 4.192 -11.291 -35.374 1.00 82.50 75 ARG A N 1
ATOM 640 C CA . ARG A 1 75 ? 4.408 -11.638 -33.958 1.00 82.50 75 ARG A CA 1
ATOM 641 C C . ARG A 1 75 ? 3.600 -10.745 -33.024 1.00 82.50 75 ARG A C 1
ATOM 643 O O . ARG A 1 75 ? 3.051 -11.238 -32.039 1.00 82.50 75 ARG A O 1
ATOM 650 N N . LEU A 1 76 ? 3.521 -9.448 -33.322 1.00 80.62 76 LEU A N 1
ATOM 651 C CA . LEU A 1 76 ? 2.726 -8.505 -32.538 1.00 80.62 76 LEU A CA 1
ATOM 652 C C . LEU A 1 76 ? 1.236 -8.850 -32.613 1.00 80.62 76 LEU A C 1
ATOM 654 O O . LEU A 1 76 ? 0.609 -8.998 -31.567 1.00 80.62 76 LEU A O 1
ATOM 658 N N . ARG A 1 77 ? 0.701 -9.107 -33.814 1.00 85.44 77 ARG A N 1
ATOM 659 C CA . ARG A 1 77 ? -0.697 -9.544 -33.989 1.00 85.44 77 ARG A CA 1
ATOM 660 C C . ARG A 1 77 ? -1.002 -10.830 -33.223 1.00 85.44 77 ARG A C 1
ATOM 662 O O . ARG A 1 77 ? -2.021 -10.914 -32.546 1.00 85.44 77 ARG A O 1
ATOM 669 N N . GLN A 1 78 ? -0.118 -11.828 -33.280 1.00 85.69 78 GLN A N 1
ATOM 670 C CA . GLN A 1 78 ? -0.295 -13.066 -32.513 1.00 85.69 78 GLN A CA 1
ATOM 671 C C . GLN A 1 78 ? -0.284 -12.813 -31.000 1.00 85.69 78 GLN A C 1
ATOM 673 O O . GLN A 1 78 ? -1.121 -13.357 -30.281 1.00 85.69 78 GLN A O 1
ATOM 678 N N . SER A 1 79 ? 0.620 -11.961 -30.509 1.00 80.12 79 SER A N 1
ATOM 679 C CA . SER A 1 79 ? 0.649 -11.568 -29.097 1.00 80.12 79 SER A CA 1
ATOM 680 C C . SER A 1 79 ? -0.639 -10.853 -28.676 1.00 80.12 79 SER A C 1
ATOM 682 O O . SER A 1 79 ? -1.159 -11.133 -27.599 1.00 80.12 79 SER A O 1
ATOM 684 N N . GLU A 1 80 ? -1.174 -9.955 -29.504 1.00 83.88 80 GLU A N 1
ATOM 685 C CA . GLU A 1 80 ? -2.446 -9.266 -29.244 1.00 83.88 80 GLU A CA 1
ATOM 686 C C . GLU A 1 80 ? -3.623 -10.250 -29.176 1.00 83.88 80 GLU A C 1
ATOM 688 O O . GLU A 1 80 ? -4.437 -10.176 -28.254 1.00 83.88 80 GLU A O 1
ATOM 693 N N . ILE A 1 81 ? -3.682 -11.230 -30.082 1.00 87.44 81 ILE A N 1
ATOM 694 C CA . ILE A 1 81 ? -4.703 -12.291 -30.067 1.00 87.44 81 ILE A CA 1
ATOM 695 C C . ILE A 1 81 ? -4.605 -13.133 -28.784 1.00 87.44 81 ILE A C 1
ATOM 697 O O . ILE A 1 81 ? -5.606 -13.420 -28.130 1.00 87.44 81 ILE A O 1
ATOM 701 N N . ILE A 1 82 ? -3.392 -13.503 -28.372 1.00 84.56 82 ILE A N 1
ATOM 702 C CA . ILE A 1 82 ? -3.184 -14.264 -27.134 1.00 84.56 82 ILE A CA 1
ATOM 703 C C . ILE A 1 82 ? -3.622 -13.436 -25.920 1.00 84.56 82 ILE A C 1
ATOM 705 O O . ILE A 1 82 ? -4.330 -13.936 -25.043 1.00 84.56 82 ILE A O 1
ATOM 709 N N . GLN A 1 83 ? -3.229 -12.161 -25.865 1.00 77.38 83 GLN A N 1
ATOM 710 C CA . GLN A 1 83 ? -3.597 -11.273 -24.767 1.00 77.38 83 GLN A CA 1
ATOM 711 C C . GLN A 1 83 ? -5.111 -11.082 -24.683 1.00 77.38 83 GLN A C 1
ATOM 713 O O . GLN A 1 83 ? -5.666 -11.239 -23.597 1.00 77.38 83 GLN A O 1
ATOM 718 N N . THR A 1 84 ? -5.780 -10.790 -25.799 1.00 82.81 84 THR A N 1
ATOM 719 C CA . THR A 1 84 ? -7.244 -10.628 -25.849 1.00 82.81 84 THR A CA 1
ATOM 720 C C . THR A 1 84 ? -7.963 -11.882 -25.356 1.00 82.81 84 THR A C 1
ATOM 722 O O . THR A 1 84 ? -8.809 -11.778 -24.471 1.00 82.81 84 THR A O 1
ATOM 725 N N . HIS A 1 85 ? -7.540 -13.076 -25.781 1.00 87.56 85 HIS A N 1
ATOM 726 C CA . HIS A 1 85 ? -8.105 -14.333 -25.283 1.00 87.56 85 HIS A CA 1
ATOM 727 C C . HIS A 1 85 ? -7.911 -14.524 -23.761 1.00 87.56 85 HIS A C 1
ATOM 729 O O . HIS A 1 85 ? -8.836 -14.919 -23.044 1.00 87.56 85 HIS A O 1
ATOM 735 N N . PHE A 1 86 ? -6.726 -14.210 -23.219 1.00 82.44 86 PHE A N 1
ATOM 736 C CA . PHE A 1 86 ? -6.498 -14.250 -21.766 1.00 82.44 86 PHE A CA 1
ATOM 737 C C . PHE A 1 86 ? -7.349 -13.225 -21.005 1.00 82.44 86 PHE A C 1
ATOM 739 O O . PHE A 1 86 ? -7.828 -13.520 -19.904 1.00 82.44 86 PHE A O 1
ATOM 746 N N . TRP A 1 87 ? -7.541 -12.035 -21.576 1.00 78.69 87 TRP A N 1
ATOM 747 C CA . TRP A 1 87 ? -8.405 -10.997 -21.017 1.00 78.69 87 TRP A CA 1
ATOM 748 C C . TRP A 1 87 ? -9.863 -11.442 -20.972 1.00 78.69 87 TRP A C 1
ATOM 750 O O . TRP A 1 87 ? -10.486 -11.347 -19.915 1.00 78.69 87 TRP A O 1
ATOM 760 N N . GLU A 1 88 ? -10.384 -11.997 -22.065 1.00 88.19 88 GLU A N 1
ATOM 761 C CA . GLU A 1 88 ? -11.744 -12.534 -22.126 1.00 88.19 88 GLU A CA 1
ATOM 762 C C . GLU A 1 88 ? -11.966 -13.649 -21.101 1.00 88.19 88 GLU A C 1
ATOM 764 O O . GLU A 1 88 ? -12.984 -13.657 -20.404 1.00 88.19 88 GLU A O 1
ATOM 769 N N . LYS A 1 89 ? -10.996 -14.560 -20.942 1.00 89.88 89 LYS A N 1
ATOM 770 C CA . LYS A 1 89 ? -11.065 -15.619 -19.928 1.00 89.88 89 LYS A CA 1
ATOM 771 C C . LYS A 1 89 ? -11.157 -15.041 -18.512 1.00 89.88 89 LYS A C 1
ATOM 773 O O . LYS A 1 89 ? -12.055 -15.411 -17.758 1.00 89.88 89 LYS A O 1
ATOM 778 N N . ARG A 1 90 ? -10.276 -14.097 -18.158 1.00 83.44 90 ARG A N 1
ATOM 779 C CA . ARG A 1 90 ? -10.303 -13.439 -16.837 1.00 83.44 90 ARG A CA 1
ATOM 780 C C . ARG A 1 90 ? -11.590 -12.653 -16.606 1.00 83.44 90 ARG A C 1
ATOM 782 O O . ARG A 1 90 ? -12.079 -12.611 -15.479 1.00 83.44 90 ARG A O 1
ATOM 789 N N . LEU A 1 91 ? -12.128 -12.015 -17.644 1.00 87.31 91 LEU A N 1
ATOM 790 C CA . LEU A 1 91 ? -13.383 -11.275 -17.552 1.00 87.31 91 LEU A CA 1
ATOM 791 C C . LEU A 1 91 ? -14.550 -12.222 -17.250 1.00 87.31 91 LEU A C 1
ATOM 793 O O . LEU A 1 91 ? -15.312 -11.958 -16.322 1.00 87.31 91 LEU A O 1
ATOM 797 N N . LYS A 1 92 ? -14.637 -13.358 -17.954 1.00 90.19 92 LYS A N 1
ATOM 798 C CA . LYS A 1 92 ? -15.637 -14.406 -17.687 1.00 90.19 92 LYS A CA 1
ATOM 799 C C . LYS A 1 92 ? -15.533 -14.948 -16.259 1.00 90.19 92 LYS A C 1
ATOM 801 O O . LYS A 1 92 ? -16.549 -15.073 -15.581 1.00 90.19 92 LYS A O 1
ATOM 806 N N . GLU A 1 93 ? -14.319 -15.209 -15.771 1.00 88.56 93 GLU A N 1
ATOM 807 C CA . GLU A 1 93 ? -14.093 -15.642 -14.385 1.00 88.56 93 GLU A CA 1
ATOM 808 C C . GLU A 1 93 ? -14.565 -14.588 -13.371 1.00 88.56 93 GLU A C 1
ATOM 810 O O . GLU A 1 93 ? -15.249 -14.924 -12.405 1.00 88.56 93 GLU A O 1
ATOM 815 N N . ARG A 1 94 ? -14.258 -13.303 -13.598 1.00 85.31 94 ARG A N 1
ATOM 816 C CA . ARG A 1 94 ? -14.713 -12.206 -12.727 1.00 85.31 94 ARG A CA 1
ATOM 817 C C . ARG A 1 94 ? -16.232 -12.081 -12.687 1.00 85.31 94 ARG A C 1
ATOM 819 O O . ARG A 1 94 ? -16.769 -11.926 -11.594 1.00 85.31 94 ARG A O 1
ATOM 826 N N . ILE A 1 95 ? -16.902 -12.172 -13.834 1.00 89.00 95 ILE A N 1
ATOM 827 C CA . ILE A 1 95 ? -18.370 -12.151 -13.910 1.00 89.00 95 ILE A CA 1
ATOM 828 C C . ILE A 1 95 ? -18.945 -13.324 -13.104 1.00 89.00 95 ILE A C 1
ATOM 830 O O . ILE A 1 95 ? -19.763 -13.114 -12.215 1.00 89.00 95 ILE A O 1
ATOM 834 N N . ALA A 1 96 ? -18.416 -14.537 -13.292 1.00 92.06 96 ALA A N 1
ATOM 835 C CA . ALA A 1 96 ? -18.859 -15.708 -12.537 1.00 92.06 96 ALA A CA 1
ATOM 836 C C . ALA A 1 96 ? -18.657 -15.558 -11.014 1.00 92.06 96 ALA A C 1
ATOM 838 O O . ALA A 1 96 ? -19.486 -16.014 -10.224 1.00 92.06 96 ALA A O 1
ATOM 839 N N . TYR A 1 97 ? -17.571 -14.916 -10.569 1.00 91.38 97 TYR A N 1
ATOM 840 C CA . TYR A 1 97 ? -17.375 -14.612 -9.148 1.00 91.38 97 TYR A CA 1
ATOM 841 C C . TYR A 1 97 ? -18.352 -13.557 -8.630 1.00 91.38 97 TYR A C 1
ATOM 843 O O . TYR A 1 97 ? -18.847 -13.700 -7.512 1.00 91.38 97 TYR A O 1
ATOM 851 N N . GLN A 1 98 ? -18.652 -12.526 -9.420 1.00 88.00 98 GLN A N 1
ATOM 852 C CA . GLN A 1 98 ? -19.653 -11.524 -9.056 1.00 88.00 98 GLN A CA 1
ATOM 853 C C . GLN A 1 98 ? -21.036 -12.158 -8.880 1.00 88.00 98 GLN A C 1
ATOM 855 O O . GLN A 1 98 ? -21.698 -11.881 -7.879 1.00 88.00 98 GLN A O 1
ATOM 860 N N . ASP A 1 99 ? -21.425 -13.073 -9.768 1.00 92.06 99 ASP A N 1
ATOM 861 C CA . ASP A 1 99 ? -22.690 -13.804 -9.658 1.00 92.06 99 ASP A CA 1
ATOM 862 C C . ASP A 1 99 ? -22.731 -14.680 -8.398 1.00 92.06 99 ASP A C 1
ATOM 864 O O . ASP A 1 99 ? -23.705 -14.647 -7.643 1.00 92.06 99 ASP A O 1
ATOM 868 N N . LYS A 1 100 ? -21.638 -15.394 -8.090 1.00 94.94 100 LYS A N 1
ATOM 869 C CA . LYS A 1 100 ? -21.523 -16.169 -6.841 1.00 94.94 100 LYS A CA 1
ATOM 870 C C . LYS A 1 100 ? -21.658 -15.291 -5.597 1.00 94.94 100 LYS A C 1
ATOM 872 O O . LYS A 1 100 ? -22.336 -15.682 -4.649 1.00 94.94 100 LYS A O 1
ATOM 877 N N . ILE A 1 101 ? -21.027 -14.115 -5.587 1.00 90.50 101 ILE A N 1
ATOM 878 C CA . ILE A 1 101 ? -21.128 -13.164 -4.472 1.00 90.50 101 ILE A CA 1
ATOM 879 C C . ILE A 1 101 ? -22.568 -12.670 -4.325 1.00 90.50 101 ILE A C 1
ATOM 881 O O . ILE A 1 101 ? -23.074 -12.637 -3.206 1.00 90.50 101 ILE A O 1
ATOM 885 N N . LYS A 1 102 ? -23.249 -12.349 -5.431 1.00 93.38 102 LYS A N 1
ATOM 886 C CA . LYS A 1 102 ? -24.664 -11.951 -5.424 1.00 93.38 102 LYS A CA 1
ATOM 887 C C . LYS A 1 102 ? -25.544 -13.001 -4.745 1.00 93.38 102 LYS A C 1
ATOM 889 O O . LYS A 1 102 ? -26.260 -12.672 -3.804 1.00 93.38 102 LYS A O 1
ATOM 894 N N . VAL A 1 103 ? -25.398 -14.269 -5.135 1.00 94.69 103 VAL A N 1
ATOM 895 C CA . VAL A 1 103 ? -26.144 -15.388 -4.533 1.00 94.69 103 VAL A CA 1
ATOM 896 C C . VAL A 1 103 ? -25.843 -15.531 -3.036 1.00 94.69 103 VAL A C 1
ATOM 898 O O . VAL A 1 103 ? -26.740 -15.800 -2.238 1.00 94.69 103 VAL A O 1
ATOM 901 N N . LEU A 1 104 ? -24.586 -15.354 -2.619 1.00 94.06 104 LEU A N 1
ATOM 902 C CA . LEU A 1 104 ? -24.226 -15.401 -1.198 1.00 94.06 104 LEU A CA 1
ATOM 903 C C . LEU A 1 104 ? -24.838 -14.238 -0.409 1.00 94.06 104 LEU A C 1
ATOM 905 O O . LEU A 1 104 ? -25.321 -14.452 0.702 1.00 94.06 104 LEU A O 1
ATOM 909 N N . LEU A 1 105 ? -24.861 -13.031 -0.976 1.00 92.44 105 LEU A N 1
ATOM 910 C CA . LEU A 1 105 ? -25.485 -11.865 -0.349 1.00 92.44 105 LEU A CA 1
ATOM 911 C C . LEU A 1 105 ? -26.997 -12.052 -0.181 1.00 92.44 105 LEU A C 1
ATOM 913 O O . LEU A 1 105 ? -27.524 -11.744 0.886 1.00 92.44 105 LEU A O 1
ATOM 917 N N . GLU A 1 106 ? -27.679 -12.614 -1.181 1.00 95.12 106 GLU A N 1
ATOM 918 C CA . GLU A 1 106 ? -29.105 -12.958 -1.093 1.00 95.12 106 GLU A CA 1
ATOM 919 C C . GLU A 1 106 ? -29.372 -13.987 0.016 1.00 95.12 106 GLU A C 1
ATOM 921 O O . GLU A 1 106 ? -30.282 -13.803 0.828 1.00 95.12 106 GLU A O 1
ATOM 926 N N . LYS A 1 107 ? -28.531 -15.026 0.133 1.00 95.38 107 LYS A N 1
ATOM 927 C CA . LYS A 1 107 ? -28.628 -16.015 1.222 1.00 95.38 107 LYS A CA 1
ATOM 928 C C . LYS A 1 107 ? -28.441 -15.385 2.602 1.00 95.38 107 LYS A C 1
ATOM 930 O O . LYS A 1 107 ? -29.212 -15.677 3.514 1.00 95.38 107 LYS A O 1
ATOM 935 N N . VAL A 1 108 ? -27.446 -14.512 2.765 1.00 94.25 108 VAL A N 1
ATOM 936 C CA . VAL A 1 108 ? -27.197 -13.808 4.035 1.00 94.25 108 VAL A CA 1
ATOM 937 C C . VAL A 1 108 ? -28.357 -12.870 4.375 1.00 94.25 108 VAL A C 1
ATOM 939 O O . VAL A 1 108 ? -28.765 -12.793 5.534 1.00 94.25 108 VAL A O 1
ATOM 942 N N . ALA A 1 109 ? -28.928 -12.183 3.383 1.00 92.00 109 ALA A N 1
ATOM 943 C CA . ALA A 1 109 ? -30.094 -11.329 3.582 1.00 92.00 109 ALA A CA 1
ATOM 944 C C . ALA A 1 109 ? -31.315 -12.133 4.061 1.00 92.00 109 ALA A C 1
ATOM 946 O O . ALA A 1 109 ? -31.954 -11.735 5.037 1.00 92.00 109 ALA A O 1
ATOM 947 N N . ALA A 1 110 ? -31.583 -13.291 3.448 1.00 94.81 110 ALA A N 1
ATOM 948 C CA . ALA A 1 110 ? -32.656 -14.192 3.867 1.00 94.81 110 ALA A CA 1
ATOM 949 C C . ALA A 1 110 ? -32.442 -14.724 5.297 1.00 94.81 110 ALA A C 1
ATOM 951 O O . ALA A 1 110 ? -33.353 -14.676 6.122 1.00 94.81 110 ALA A O 1
ATOM 952 N N . GLN A 1 111 ? -31.220 -15.153 5.634 1.00 93.50 111 GLN A N 1
ATOM 953 C CA . GLN A 1 111 ? -30.876 -15.593 6.993 1.00 93.50 111 GLN A CA 1
ATOM 954 C C . GLN A 1 111 ? -31.044 -14.472 8.023 1.00 93.50 111 GLN A C 1
ATOM 956 O O . GLN A 1 111 ? -31.535 -14.704 9.127 1.00 93.50 111 GLN A O 1
ATOM 961 N N . ARG A 1 112 ? -30.670 -13.239 7.668 1.00 92.25 112 ARG A N 1
ATOM 962 C CA . ARG A 1 112 ? -30.850 -12.071 8.535 1.00 92.25 112 ARG A CA 1
ATOM 963 C C . ARG A 1 112 ? -32.329 -11.774 8.782 1.00 92.25 112 ARG A C 1
ATOM 965 O O . ARG A 1 112 ? -32.681 -11.459 9.916 1.00 92.25 112 ARG A O 1
ATOM 972 N N . GLN A 1 113 ? -33.181 -11.872 7.760 1.00 93.50 113 GLN A N 1
ATOM 973 C CA . GLN A 1 113 ? -34.629 -11.706 7.921 1.00 93.50 113 GLN A CA 1
ATOM 974 C C . GLN A 1 113 ? -35.204 -12.767 8.862 1.00 93.50 113 GLN A C 1
ATOM 976 O O . GLN A 1 113 ? -35.836 -12.405 9.851 1.00 93.50 113 GLN A O 1
ATOM 981 N N . GLN A 1 114 ? -34.880 -14.044 8.639 1.00 94.50 114 GLN A N 1
ATOM 982 C CA . GLN A 1 114 ? -35.296 -15.139 9.524 1.00 94.50 114 GLN A CA 1
ATOM 983 C C . GLN A 1 114 ? -34.819 -14.934 10.966 1.00 94.50 114 GLN A C 1
ATOM 985 O O . GLN A 1 114 ? -35.580 -15.132 11.910 1.00 94.50 114 GLN A O 1
ATOM 990 N N . PHE A 1 115 ? -33.573 -14.492 11.158 1.00 93.81 115 PHE A N 1
ATOM 991 C CA . PHE A 1 115 ? -33.050 -14.190 12.488 1.00 93.81 115 PHE A CA 1
ATOM 992 C C . PHE A 1 115 ? -33.857 -13.083 13.177 1.00 93.81 115 PHE A C 1
ATOM 994 O O . PHE A 1 115 ? -34.223 -13.239 14.338 1.00 93.81 115 PHE A O 1
ATOM 1001 N N . ILE A 1 116 ? -34.163 -11.987 12.473 1.00 92.44 116 ILE A N 1
ATOM 1002 C CA . ILE A 1 116 ? -34.967 -10.879 13.011 1.00 92.44 116 ILE A CA 1
ATOM 1003 C C . ILE A 1 116 ? -36.378 -11.356 13.376 1.00 92.44 116 ILE A C 1
ATOM 1005 O O . ILE A 1 116 ? -36.867 -11.004 14.449 1.00 92.44 116 ILE A O 1
ATOM 1009 N N . GLU A 1 117 ? -37.013 -12.160 12.523 1.00 94.06 117 GLU A N 1
ATOM 1010 C CA . GLU A 1 117 ? -38.354 -12.715 12.746 1.00 94.06 117 GLU A CA 1
ATOM 1011 C C . GLU A 1 117 ? -38.389 -13.587 14.009 1.00 94.06 117 GLU A C 1
ATOM 1013 O O . GLU A 1 117 ? -39.186 -13.346 14.916 1.00 94.06 117 GLU A O 1
ATOM 1018 N N . ASN A 1 118 ? -37.436 -14.517 14.132 1.00 94.31 118 ASN A N 1
ATOM 1019 C CA . ASN A 1 118 ? -37.294 -15.380 15.305 1.00 94.31 118 ASN A CA 1
ATOM 1020 C C . ASN A 1 118 ? -37.028 -14.564 16.580 1.00 94.31 118 ASN A C 1
ATOM 1022 O O . ASN A 1 118 ? -37.545 -14.871 17.655 1.00 94.31 118 ASN A O 1
ATOM 1026 N N . HIS A 1 119 ? -36.216 -13.508 16.477 1.00 92.50 119 HIS A N 1
ATOM 1027 C CA . HIS A 1 119 ? -35.900 -12.650 17.615 1.00 92.50 119 HIS A CA 1
ATOM 1028 C C . HIS A 1 119 ? -37.109 -11.820 18.066 1.00 92.50 119 HIS A C 1
ATOM 1030 O O . HIS A 1 119 ? -37.295 -11.634 19.269 1.00 92.50 119 HIS A O 1
ATOM 1036 N N . ARG A 1 120 ? -37.941 -11.348 17.125 1.00 93.56 120 ARG A N 1
ATOM 1037 C CA . ARG A 1 120 ? -39.214 -10.669 17.423 1.00 93.56 120 ARG A CA 1
ATOM 1038 C C . ARG A 1 120 ? -40.174 -11.603 18.148 1.00 93.56 120 ARG A C 1
ATOM 1040 O O . ARG A 1 120 ? -40.558 -11.286 19.268 1.00 93.56 120 ARG A O 1
ATOM 1047 N N . GLN A 1 121 ? -40.434 -12.786 17.586 1.00 94.00 121 GLN A N 1
ATOM 1048 C CA . GLN A 1 121 ? -41.313 -13.792 18.198 1.00 94.00 121 GLN A CA 1
ATOM 1049 C C . GLN A 1 121 ? -40.889 -14.122 19.635 1.00 94.00 121 GLN A C 1
ATOM 1051 O O . GLN A 1 121 ? -41.697 -14.060 20.559 1.00 94.00 121 GLN A O 1
ATOM 1056 N N . LYS A 1 122 ? -39.590 -14.359 19.859 1.00 93.88 122 LYS A N 1
ATOM 1057 C CA . LYS A 1 122 ? -39.046 -14.647 21.193 1.00 93.88 122 LYS A CA 1
ATOM 1058 C C . LYS A 1 122 ? -39.294 -13.524 22.205 1.00 93.88 122 LYS A C 1
ATOM 1060 O O . LYS A 1 122 ? -39.490 -13.792 23.392 1.00 93.88 122 LYS A O 1
ATOM 1065 N N . TYR A 1 123 ? -39.214 -12.263 21.785 1.00 90.44 123 TYR A N 1
ATOM 1066 C CA . TYR A 1 123 ? -39.480 -11.140 22.684 1.00 90.44 123 TYR A CA 1
ATOM 1067 C C . TYR A 1 123 ? -40.968 -10.886 22.889 1.00 90.44 123 TYR A C 1
ATOM 1069 O O . TYR A 1 123 ? -41.346 -10.550 24.010 1.00 90.44 123 TYR A O 1
ATOM 1077 N N . ASP A 1 124 ? -41.797 -11.110 21.874 1.00 92.81 124 ASP A N 1
ATOM 1078 C CA . ASP A 1 124 ? -43.251 -11.036 22.001 1.00 92.81 124 ASP A CA 1
ATOM 1079 C C . ASP A 1 124 ? -43.762 -12.085 23.002 1.00 92.81 124 ASP A C 1
ATOM 1081 O O . ASP A 1 124 ? -44.540 -11.758 23.900 1.00 92.81 124 ASP A O 1
ATOM 1085 N N . GLU A 1 125 ? -43.239 -13.315 22.949 1.00 93.44 125 GLU A N 1
ATOM 1086 C CA . GLU A 1 125 ? -43.525 -14.372 23.929 1.00 93.44 125 GLU A CA 1
ATOM 1087 C C . GLU A 1 125 ? -43.102 -13.980 25.350 1.00 93.44 125 GLU A C 1
ATOM 1089 O O . GLU A 1 125 ? -43.880 -14.110 26.301 1.00 93.44 125 GLU A O 1
ATOM 1094 N N . LYS A 1 126 ? -41.880 -13.454 25.515 1.00 93.00 126 LYS A N 1
ATOM 1095 C CA . LYS A 1 126 ? -41.392 -12.969 26.817 1.00 93.00 126 LYS A CA 1
ATOM 1096 C C . LYS A 1 126 ? -42.251 -11.832 27.355 1.00 93.00 126 LYS A C 1
ATOM 1098 O O . LYS A 1 126 ? -42.543 -11.797 28.550 1.00 93.00 126 LYS A O 1
ATOM 1103 N N . TRP A 1 127 ? -42.658 -10.908 26.492 1.00 91.56 127 TRP A N 1
ATOM 1104 C CA . TRP A 1 127 ? -43.509 -9.789 26.866 1.00 91.56 127 TRP A CA 1
ATOM 1105 C C . TRP A 1 127 ? -44.896 -10.262 27.301 1.00 91.56 127 TRP A C 1
ATOM 1107 O O . TRP A 1 127 ? -45.387 -9.840 28.351 1.00 91.56 127 TRP A O 1
ATOM 1117 N N . LEU A 1 128 ? -45.491 -11.204 26.565 1.00 94.12 128 LEU A N 1
ATOM 1118 C CA . LEU A 1 128 ? -46.758 -11.834 26.931 1.00 94.12 128 LEU A CA 1
ATOM 1119 C C . LEU A 1 128 ? -46.653 -12.547 28.289 1.00 94.12 128 LEU A C 1
ATOM 1121 O O . LEU A 1 128 ? -47.550 -12.426 29.126 1.00 94.12 128 LEU A O 1
ATOM 1125 N N . HIS A 1 129 ? -45.542 -13.246 28.539 1.00 93.00 129 HIS A N 1
ATOM 1126 C CA . HIS A 1 129 ? -45.288 -13.910 29.815 1.00 93.00 129 HIS A CA 1
ATOM 1127 C C . HIS A 1 129 ? -45.222 -12.910 30.977 1.00 93.00 129 HIS A C 1
ATOM 1129 O O . HIS A 1 129 ? -45.937 -13.075 31.966 1.00 93.00 129 HIS A O 1
ATOM 1135 N N . ILE A 1 130 ? -44.467 -11.815 30.824 1.00 91.19 130 ILE A N 1
ATOM 1136 C CA . ILE A 1 130 ? -44.382 -10.733 31.819 1.00 91.19 130 ILE A CA 1
ATOM 1137 C C . ILE A 1 130 ? -45.764 -10.117 32.076 1.00 91.19 130 ILE A C 1
ATOM 1139 O O . ILE A 1 130 ? -46.157 -9.918 33.227 1.00 91.19 130 ILE A O 1
ATOM 1143 N N . GLN A 1 131 ? -46.544 -9.844 31.026 1.00 90.19 131 GLN A N 1
ATOM 1144 C CA . GLN A 1 131 ? -47.901 -9.318 31.183 1.00 90.19 131 GLN A CA 1
ATOM 1145 C C . GLN A 1 131 ? -48.813 -10.284 31.948 1.00 90.19 131 GLN A C 1
ATOM 1147 O O . GLN A 1 131 ? -49.598 -9.852 32.798 1.00 90.19 131 GLN A O 1
ATOM 1152 N N . ASN A 1 132 ? -48.713 -11.584 31.671 1.00 93.31 132 ASN A N 1
ATOM 1153 C CA . ASN A 1 132 ? -49.478 -12.606 32.376 1.00 93.31 132 ASN A CA 1
ATOM 1154 C C . ASN A 1 132 ? -49.059 -12.709 33.847 1.00 93.31 132 ASN A C 1
ATOM 1156 O O . ASN A 1 132 ? -49.933 -12.750 34.712 1.00 93.31 132 ASN A O 1
ATOM 1160 N N . GLU A 1 133 ? -47.763 -12.640 34.158 1.00 92.38 133 GLU A N 1
ATOM 1161 C CA . GLU A 1 133 ? -47.279 -12.583 35.541 1.00 92.38 133 GLU A CA 1
ATOM 1162 C C . GLU A 1 133 ? -47.777 -11.347 36.298 1.00 92.38 133 GLU A C 1
ATOM 1164 O O . GLU A 1 133 ? -48.121 -11.439 37.478 1.00 92.38 133 GLU A O 1
ATOM 1169 N N . ILE A 1 134 ? -47.814 -10.180 35.647 1.00 88.06 134 ILE A N 1
ATOM 1170 C CA . ILE A 1 134 ? -48.339 -8.948 36.251 1.00 88.06 134 ILE A CA 1
ATOM 1171 C C . ILE A 1 134 ? -49.835 -9.111 36.545 1.00 88.06 134 ILE A C 1
ATOM 1173 O O . ILE A 1 134 ? -50.284 -8.786 37.647 1.00 88.06 134 ILE A O 1
ATOM 1177 N N . LYS A 1 135 ? -50.610 -9.666 35.603 1.00 91.25 135 LYS A N 1
ATOM 1178 C CA . LYS A 1 135 ? -52.043 -9.956 35.796 1.00 91.25 135 LYS A CA 1
ATOM 1179 C C . LYS A 1 135 ? -52.271 -10.969 36.924 1.00 91.25 135 LYS A C 1
ATOM 1181 O O . LYS A 1 135 ? -53.158 -10.763 37.751 1.00 91.25 135 LYS A O 1
ATOM 1186 N N . GLU A 1 136 ? -51.470 -12.029 36.991 1.00 88.25 136 GLU A N 1
ATOM 1187 C CA . GLU A 1 136 ? -51.466 -13.033 38.065 1.00 88.25 136 GLU A CA 1
ATOM 1188 C C . GLU A 1 136 ? -51.168 -12.399 39.431 1.00 88.25 136 GLU A C 1
ATOM 1190 O O . GLU A 1 136 ? -51.930 -12.586 40.384 1.00 88.25 136 GLU A O 1
ATOM 1195 N N . ARG A 1 137 ? -50.109 -11.583 39.526 1.00 84.75 137 ARG A N 1
ATOM 1196 C CA . ARG A 1 137 ? -49.757 -10.835 40.743 1.00 84.75 137 ARG A CA 1
ATOM 1197 C C . ARG A 1 137 ? -50.888 -9.902 41.171 1.00 84.75 137 ARG A C 1
ATOM 1199 O O . ARG A 1 137 ? -51.290 -9.931 42.332 1.00 84.75 137 ARG A O 1
ATOM 1206 N N . ALA A 1 138 ? -51.470 -9.147 40.241 1.00 82.31 138 ALA A N 1
ATOM 1207 C CA . ALA A 1 138 ? -52.605 -8.269 40.520 1.00 82.31 138 ALA A CA 1
ATOM 1208 C C . ALA A 1 138 ? -53.839 -9.048 41.017 1.00 82.31 138 ALA A C 1
ATOM 1210 O O . ALA A 1 138 ? -54.498 -8.627 41.971 1.00 82.31 138 ALA A O 1
ATOM 1211 N N . ARG A 1 139 ? -54.136 -10.219 40.432 1.00 85.06 139 ARG A N 1
ATOM 1212 C CA . ARG A 1 139 ? -55.212 -11.115 40.896 1.00 85.06 139 ARG A CA 1
ATOM 1213 C C . ARG A 1 139 ? -54.942 -11.652 42.304 1.00 85.06 139 ARG A C 1
ATOM 1215 O O . ARG A 1 139 ? -55.867 -11.674 43.116 1.00 85.06 139 ARG A O 1
ATOM 1222 N N . LYS A 1 140 ? -53.702 -12.049 42.613 1.00 82.56 140 LYS A N 1
ATOM 1223 C CA . LYS A 1 140 ? -53.292 -12.521 43.950 1.00 82.56 140 LYS A CA 1
ATOM 1224 C C . LYS A 1 140 ? -53.405 -11.413 45.002 1.00 82.56 140 LYS A C 1
ATOM 1226 O O . LYS A 1 140 ? -54.007 -11.647 46.047 1.00 82.56 140 LYS A O 1
ATOM 1231 N N . ILE A 1 141 ? -52.957 -10.194 44.692 1.00 76.69 141 ILE A N 1
ATOM 1232 C CA . ILE A 1 141 ? -53.095 -9.018 45.571 1.00 76.69 141 ILE A CA 1
ATOM 1233 C C . ILE A 1 141 ? -54.575 -8.684 45.814 1.00 76.69 141 ILE A C 1
ATOM 1235 O O . ILE A 1 141 ? -54.979 -8.484 46.956 1.00 76.69 141 ILE A O 1
ATOM 1239 N N . LYS A 1 142 ? -55.418 -8.698 44.772 1.00 74.31 142 LYS A N 1
ATOM 1240 C CA . LYS A 1 142 ? -56.868 -8.447 44.896 1.00 74.31 142 LYS A CA 1
ATOM 1241 C C . LYS A 1 142 ? -57.592 -9.526 45.716 1.00 74.31 142 LYS A C 1
ATOM 1243 O O . LYS A 1 142 ? -58.586 -9.225 46.372 1.00 74.31 142 LYS A O 1
ATOM 1248 N N . LYS A 1 143 ? -57.115 -10.777 45.693 1.00 71.44 143 LYS A N 1
ATOM 1249 C CA . LYS A 1 143 ? -57.616 -11.859 46.562 1.00 71.44 143 LYS A CA 1
ATOM 1250 C C . LYS A 1 143 ? -57.153 -11.682 48.014 1.00 71.44 143 LYS A C 1
ATOM 1252 O O . LYS A 1 143 ? -57.971 -11.821 48.916 1.00 71.44 143 LYS A O 1
ATOM 1257 N N . GLN A 1 144 ? -55.893 -11.307 48.245 1.00 61.62 144 GLN A N 1
ATOM 1258 C CA . GLN A 1 144 ? -55.360 -11.036 49.588 1.00 61.62 144 GLN A CA 1
ATOM 1259 C C . GLN A 1 144 ? -55.985 -9.788 50.236 1.00 61.62 144 GLN A C 1
ATOM 1261 O O . GLN A 1 144 ? -56.286 -9.806 51.426 1.00 61.62 144 GLN A O 1
ATOM 1266 N N . SER A 1 145 ? -56.277 -8.732 49.467 1.00 57.47 145 SER A N 1
ATOM 1267 C CA . SER A 1 145 ? -56.910 -7.516 50.003 1.00 57.47 145 SER A CA 1
ATOM 1268 C C . SER A 1 145 ? -58.376 -7.718 50.410 1.00 57.47 145 SER A C 1
ATOM 1270 O O . SER A 1 145 ? -58.904 -6.912 51.170 1.00 57.47 145 SER A O 1
ATOM 1272 N N . LYS A 1 146 ? -59.043 -8.778 49.930 1.00 55.62 146 LYS A N 1
ATOM 1273 C CA . LYS A 1 146 ? -60.388 -9.166 50.390 1.00 55.62 146 LYS A CA 1
ATOM 1274 C C . LYS A 1 146 ? -60.371 -9.939 51.715 1.00 55.62 146 LYS A C 1
ATOM 1276 O O . LYS A 1 146 ? -61.401 -10.002 52.371 1.00 55.62 146 LYS A O 1
ATOM 1281 N N . LEU A 1 147 ? -59.223 -10.497 52.113 1.00 51.38 147 LEU A N 1
ATOM 1282 C CA . LEU A 1 147 ? -59.051 -11.291 53.339 1.00 51.38 147 LEU A CA 1
ATOM 1283 C C . LEU A 1 147 ? -58.480 -10.489 54.521 1.00 51.38 147 LEU A C 1
ATOM 1285 O O . LEU A 1 147 ? -58.534 -10.956 55.655 1.00 51.38 147 LEU A O 1
ATOM 1289 N N . HIS A 1 148 ? -57.972 -9.273 54.300 1.00 47.50 148 HIS A N 1
ATOM 1290 C CA . HIS A 1 148 ? -57.431 -8.422 55.363 1.00 47.50 148 HIS A CA 1
ATOM 1291 C C . HIS A 1 148 ? -58.019 -7.006 55.336 1.00 47.50 148 HIS A C 1
ATOM 1293 O O . HIS A 1 148 ? -57.375 -6.044 54.922 1.00 47.50 148 HIS A O 1
ATOM 1299 N N . GLN A 1 149 ? -59.230 -6.863 55.882 1.00 46.72 149 GLN A N 1
ATOM 1300 C CA . GLN A 1 149 ? -59.631 -5.623 56.548 1.00 46.72 149 GLN A CA 1
ATOM 1301 C C . GLN A 1 149 ? -59.018 -5.604 57.955 1.00 46.72 149 GLN A C 1
ATOM 1303 O O . GLN A 1 149 ? -59.687 -5.883 58.942 1.00 46.72 149 GLN A O 1
ATOM 1308 N N . HIS A 1 150 ? -57.729 -5.280 58.070 1.00 42.88 150 HIS A N 1
ATOM 1309 C CA . HIS A 1 150 ? -57.162 -4.920 59.367 1.00 42.88 150 HIS A CA 1
ATOM 1310 C C . HIS A 1 150 ? -56.347 -3.629 59.300 1.00 42.88 150 HIS A C 1
ATOM 1312 O O . HIS A 1 150 ? -55.592 -3.365 58.368 1.00 42.88 150 HIS A O 1
ATOM 1318 N N . ARG A 1 151 ? -56.601 -2.811 60.328 1.00 41.53 151 ARG A N 1
ATOM 1319 C CA . ARG A 1 151 ? -56.123 -1.454 60.608 1.00 41.53 151 ARG A CA 1
ATOM 1320 C C . ARG A 1 151 ? -54.699 -1.169 60.117 1.00 41.53 151 ARG A C 1
ATOM 1322 O O . ARG A 1 151 ? -53.743 -1.826 60.523 1.00 41.53 151 ARG A O 1
ATOM 1329 N N . LYS A 1 152 ? -54.572 -0.077 59.353 1.00 46.84 152 LYS A N 1
ATOM 1330 C CA . LYS A 1 152 ? -53.305 0.595 59.031 1.00 46.84 152 LYS A CA 1
ATOM 1331 C C . LYS A 1 152 ? -52.503 0.853 60.316 1.00 46.84 152 LYS A C 1
ATOM 1333 O O . LYS A 1 152 ? -52.887 1.697 61.124 1.00 46.84 152 LYS A O 1
ATOM 1338 N N . LYS A 1 153 ? -51.374 0.160 60.491 1.00 45.78 153 LYS A N 1
ATOM 1339 C CA . LYS A 1 153 ? -50.315 0.566 61.428 1.00 45.78 153 LYS A CA 1
ATOM 1340 C C . LYS A 1 153 ? -49.399 1.581 60.737 1.00 45.78 153 LYS A C 1
ATOM 1342 O O . LYS A 1 153 ? -49.081 1.430 59.560 1.00 45.78 153 LYS A O 1
ATOM 1347 N N . LYS A 1 154 ? -49.024 2.627 61.483 1.00 46.38 154 LYS A N 1
ATOM 1348 C CA . LYS A 1 154 ? -48.130 3.719 61.060 1.00 46.38 154 LYS A CA 1
ATOM 1349 C C . LYS A 1 154 ? -46.779 3.176 60.553 1.00 46.38 154 LYS A C 1
ATOM 1351 O O . LYS A 1 154 ? -46.311 2.167 61.088 1.00 46.38 154 LYS A O 1
ATOM 1356 N N . PRO A 1 155 ? -46.147 3.831 59.563 1.00 44.09 155 PRO A N 1
ATOM 1357 C CA . PRO A 1 155 ? -44.899 3.352 58.987 1.00 44.09 155 PRO A CA 1
ATOM 1358 C C . PRO A 1 155 ? -43.754 3.522 59.991 1.00 44.09 155 PRO A C 1
ATOM 1360 O O . PRO A 1 155 ? -43.571 4.595 60.564 1.00 44.09 155 PRO A O 1
ATOM 1363 N N . LYS A 1 156 ? -42.988 2.448 60.211 1.00 48.28 156 LYS A N 1
ATOM 1364 C CA . LYS A 1 156 ? -41.671 2.530 60.852 1.00 48.28 156 LYS A CA 1
ATOM 1365 C C . LYS A 1 156 ? -40.685 3.160 59.857 1.00 48.28 156 LYS A C 1
ATOM 1367 O O . LYS A 1 156 ? -40.774 2.844 58.669 1.00 48.28 156 LYS A O 1
ATOM 1372 N N . PRO A 1 157 ? -39.757 4.019 60.308 1.00 40.78 157 PRO A N 1
ATOM 1373 C CA . PRO A 1 157 ? -38.746 4.598 59.437 1.00 40.78 157 PRO A CA 1
ATOM 1374 C C . PRO A 1 157 ? -37.846 3.483 58.894 1.00 40.78 157 PRO A C 1
ATOM 1376 O O . PRO A 1 157 ? -37.281 2.695 59.652 1.00 40.78 157 PRO A O 1
ATOM 1379 N N . ILE A 1 158 ? -37.756 3.411 57.567 1.00 43.09 158 ILE A N 1
ATOM 1380 C CA . ILE A 1 158 ? -36.822 2.548 56.849 1.00 43.09 158 ILE A CA 1
ATOM 1381 C C . ILE A 1 158 ? -35.433 3.123 57.101 1.00 43.09 158 ILE A C 1
ATOM 1383 O O . ILE A 1 158 ? -35.069 4.170 56.570 1.00 43.09 158 ILE A O 1
ATOM 1387 N N . THR A 1 159 ? -34.671 2.453 57.956 1.00 38.31 159 THR A N 1
ATOM 1388 C CA . THR A 1 159 ? -33.227 2.635 58.028 1.00 38.31 159 THR A CA 1
ATOM 1389 C C . THR A 1 159 ? -32.672 2.267 56.657 1.00 38.31 159 THR A C 1
ATOM 1391 O O . THR A 1 159 ? -32.963 1.186 56.141 1.00 38.31 159 THR A O 1
ATOM 1394 N N . GLN A 1 160 ? -31.938 3.193 56.039 1.00 41.12 160 GLN A N 1
ATOM 1395 C CA . GLN A 1 160 ? -31.257 2.946 54.773 1.00 41.12 160 GLN A CA 1
ATOM 1396 C C . GLN A 1 160 ? -30.412 1.669 54.896 1.00 41.12 160 GLN A C 1
ATOM 1398 O O . GLN A 1 160 ? -29.750 1.483 55.925 1.00 41.12 160 GLN A O 1
ATOM 1403 N N . PRO A 1 161 ? -30.419 0.781 53.887 1.00 35.97 161 PRO A N 1
ATOM 1404 C CA . PRO A 1 161 ? -29.473 -0.315 53.865 1.00 35.97 161 PRO A CA 1
ATOM 1405 C C . PRO A 1 161 ? -28.079 0.306 53.810 1.00 35.97 161 PRO A C 1
ATOM 1407 O O . PRO A 1 161 ? -27.764 1.075 52.901 1.00 35.97 161 PRO A O 1
ATOM 1410 N N . LYS A 1 162 ? -27.264 0.000 54.823 1.00 34.81 162 LYS A N 1
ATOM 1411 C CA . LYS A 1 162 ? -25.820 0.215 54.758 1.00 34.81 162 LYS A CA 1
ATOM 1412 C C . LYS A 1 162 ? -25.339 -0.375 53.426 1.00 34.81 162 LYS A C 1
ATOM 1414 O O . LYS A 1 162 ? -25.716 -1.514 53.133 1.00 34.81 162 LYS A O 1
ATOM 1419 N N . PRO A 1 163 ? -24.543 0.345 52.620 1.00 38.28 163 PRO A N 1
ATOM 1420 C CA . PRO A 1 163 ? -23.840 -0.309 51.535 1.00 38.28 163 PRO A CA 1
ATOM 1421 C C . PRO A 1 163 ? -22.967 -1.378 52.189 1.00 38.28 163 PRO A C 1
ATOM 1423 O O . PRO A 1 163 ? -22.158 -1.074 53.069 1.00 38.28 163 PRO A O 1
ATOM 1426 N N . ASN A 1 164 ? -23.197 -2.637 51.825 1.00 30.94 164 ASN A N 1
ATOM 1427 C CA . ASN A 1 164 ? -22.251 -3.692 52.130 1.00 30.94 164 ASN A CA 1
ATOM 1428 C C . ASN A 1 164 ? -20.911 -3.239 51.548 1.00 30.94 164 ASN A C 1
ATOM 1430 O O . ASN A 1 164 ? -20.762 -3.131 50.332 1.00 30.94 164 ASN A O 1
ATOM 1434 N N . LEU A 1 165 ? -19.965 -2.932 52.438 1.00 36.19 165 LEU A N 1
ATOM 1435 C CA . LEU A 1 165 ? -18.544 -2.946 52.138 1.00 36.19 165 LEU A CA 1
ATOM 1436 C C . LEU A 1 165 ? -18.165 -4.397 51.815 1.00 36.19 165 LEU A C 1
ATOM 1438 O O . LEU A 1 165 ? -17.602 -5.109 52.638 1.00 36.19 165 LEU A O 1
ATOM 1442 N N . GLU A 1 166 ? -18.499 -4.844 50.613 1.00 32.56 166 GLU A N 1
ATOM 1443 C CA . GLU A 1 166 ? -17.638 -5.766 49.893 1.00 32.56 166 GLU A CA 1
ATOM 1444 C C . GLU A 1 166 ? -16.896 -4.911 48.877 1.00 32.56 166 GLU A C 1
ATOM 1446 O O . GLU A 1 166 ? -17.451 -4.405 47.902 1.00 32.56 166 GLU A O 1
ATOM 1451 N N . ASN A 1 167 ? -15.643 -4.648 49.234 1.00 34.62 167 ASN A N 1
ATOM 1452 C CA . ASN A 1 167 ? -14.704 -3.783 48.554 1.00 34.62 167 ASN A CA 1
ATOM 1453 C C . ASN A 1 167 ? -14.501 -4.218 47.095 1.00 34.62 167 ASN A C 1
ATOM 1455 O O . ASN A 1 167 ? -13.558 -4.938 46.774 1.00 34.62 167 ASN A O 1
ATOM 1459 N N . GLY A 1 168 ? -15.317 -3.694 46.186 1.00 35.88 168 GLY A N 1
ATOM 1460 C CA . GLY A 1 168 ? -14.825 -3.311 44.872 1.00 35.88 168 GLY A CA 1
ATOM 1461 C C . GLY A 1 168 ? -13.950 -2.080 45.064 1.00 35.88 168 GLY A C 1
ATOM 1462 O O . GLY A 1 168 ? -14.430 -0.966 44.871 1.00 35.88 168 GLY A O 1
ATOM 1463 N N . MET A 1 169 ? -12.706 -2.269 45.531 1.00 32.62 169 MET A N 1
ATOM 1464 C CA . MET A 1 169 ? -11.725 -1.184 45.536 1.00 32.62 169 MET A CA 1
ATOM 1465 C C . MET A 1 169 ? -11.721 -0.569 44.142 1.00 32.62 169 MET A C 1
ATOM 1467 O O . MET A 1 169 ? -11.626 -1.284 43.138 1.00 32.62 169 MET A O 1
ATOM 1471 N N . ALA A 1 170 ? -11.857 0.754 44.087 1.00 38.66 170 ALA A N 1
ATOM 1472 C CA . ALA A 1 170 ? -11.665 1.473 42.852 1.00 38.66 170 ALA A CA 1
ATOM 1473 C C . ALA A 1 170 ? -10.291 1.077 42.300 1.00 38.66 170 ALA A C 1
ATOM 1475 O O . ALA A 1 170 ? -9.308 0.977 43.031 1.00 38.66 170 ALA A O 1
ATOM 1476 N N . TYR A 1 171 ? -10.227 0.873 40.990 1.00 43.28 171 TYR A N 1
ATOM 1477 C CA . TYR A 1 171 ? -9.031 0.549 40.208 1.00 43.28 171 TYR A CA 1
ATOM 1478 C C . TYR A 1 171 ? -7.797 1.456 40.466 1.00 43.28 171 TYR A C 1
ATOM 1480 O O . TYR A 1 171 ? -6.706 1.226 39.946 1.00 43.28 171 TYR A O 1
ATOM 1488 N N . CYS A 1 172 ? -7.989 2.520 41.241 1.00 47.53 172 CYS A N 1
ATOM 1489 C CA . CYS A 1 172 ? -7.053 3.581 41.562 1.00 47.53 172 CYS A CA 1
ATOM 1490 C C . CYS A 1 172 ? -6.296 3.377 42.889 1.00 47.53 172 CYS A C 1
ATOM 1492 O O . CYS A 1 172 ? -5.322 4.090 43.104 1.00 47.53 172 CYS A O 1
ATOM 1494 N N . ASP A 1 173 ? -6.693 2.431 43.751 1.00 42.78 173 ASP A N 1
ATOM 1495 C CA . ASP A 1 173 ? -6.205 2.366 45.145 1.00 42.78 173 ASP A CA 1
ATOM 1496 C C . ASP A 1 173 ? -5.036 1.395 45.384 1.00 42.78 173 ASP A C 1
ATOM 1498 O O . ASP A 1 173 ? -4.671 1.138 46.530 1.00 42.78 173 ASP A O 1
ATOM 1502 N N . THR A 1 174 ? -4.406 0.850 44.337 1.00 44.75 174 THR A N 1
ATOM 1503 C CA . THR A 1 174 ? -3.144 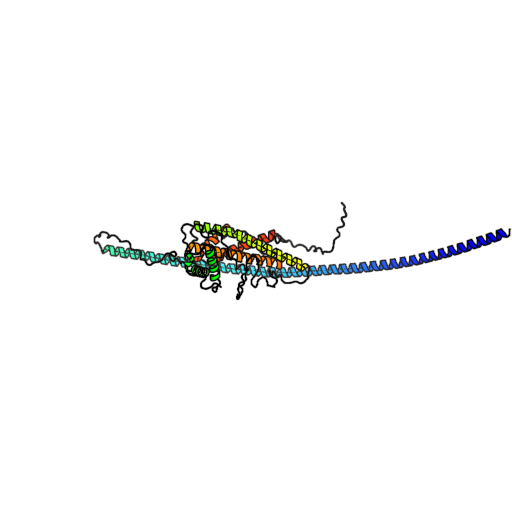0.102 44.488 1.00 44.75 174 THR A CA 1
ATOM 1504 C C . THR A 1 174 ? -1.957 0.980 44.085 1.00 44.75 174 THR A C 1
ATOM 1506 O O . THR A 1 174 ? -1.511 0.876 42.936 1.00 44.75 174 THR A O 1
ATOM 1509 N N . PRO A 1 175 ? -1.439 1.850 44.976 1.00 46.00 175 PRO A N 1
ATOM 1510 C CA . PRO A 1 175 ? -0.170 2.519 44.742 1.00 46.00 175 PRO A CA 1
ATOM 1511 C C . PRO A 1 175 ? 0.920 1.452 44.717 1.00 46.00 175 PRO A C 1
ATOM 1513 O O . PRO A 1 175 ? 1.009 0.609 45.612 1.00 46.00 175 PRO A O 1
ATOM 1516 N N . ASN A 1 176 ? 1.736 1.464 43.670 1.00 52.91 176 ASN A N 1
ATOM 1517 C CA . ASN A 1 176 ? 2.947 0.664 43.645 1.00 52.91 176 ASN A CA 1
ATOM 1518 C C . ASN A 1 176 ? 4.117 1.638 43.648 1.00 52.91 176 ASN A C 1
ATOM 1520 O O . ASN A 1 176 ? 4.312 2.391 42.689 1.00 52.91 176 ASN A O 1
ATOM 1524 N N . GLU A 1 177 ? 4.899 1.615 44.729 1.00 50.72 177 GLU A N 1
ATOM 1525 C CA . GLU A 1 177 ? 5.984 2.573 44.968 1.00 50.72 177 GLU A CA 1
ATOM 1526 C C . GLU A 1 177 ? 6.996 2.648 43.813 1.00 50.72 177 GLU A C 1
ATOM 1528 O O . GLU A 1 177 ? 7.667 3.665 43.646 1.00 50.72 177 GLU A O 1
ATOM 1533 N N . SER A 1 178 ? 7.107 1.588 43.005 1.00 53.66 178 SER A N 1
ATOM 1534 C CA . SER A 1 178 ? 8.011 1.522 41.857 1.00 53.66 178 SER A CA 1
ATOM 1535 C C . SER A 1 178 ? 7.563 2.364 40.660 1.00 53.66 178 SER A C 1
ATOM 1537 O O . SER A 1 178 ? 8.420 2.847 39.929 1.00 53.66 178 SER A O 1
ATOM 1539 N N . VAL A 1 179 ? 6.254 2.539 40.434 1.00 56.81 179 VAL A N 1
ATOM 1540 C CA . VAL A 1 179 ? 5.729 3.353 39.318 1.00 56.81 179 VAL A CA 1
ATOM 1541 C C . VAL A 1 179 ? 5.529 4.801 39.739 1.00 56.81 179 VAL A C 1
ATOM 1543 O O . VAL A 1 179 ? 5.806 5.714 38.963 1.00 56.81 179 VAL A O 1
ATOM 1546 N N . ASP A 1 180 ? 5.136 5.024 40.992 1.00 59.06 180 ASP A N 1
ATOM 1547 C CA . ASP A 1 180 ? 4.858 6.369 41.487 1.00 59.06 180 ASP A CA 1
ATOM 1548 C C . ASP A 1 180 ? 6.108 7.254 41.609 1.00 59.06 180 ASP A C 1
ATOM 1550 O O . ASP A 1 180 ? 5.992 8.472 41.469 1.00 59.06 180 ASP A O 1
ATOM 1554 N N . LYS A 1 181 ? 7.293 6.648 41.788 1.00 62.88 181 LYS A N 1
ATOM 1555 C CA . LYS A 1 181 ? 8.601 7.323 41.902 1.00 62.88 181 LYS A CA 1
ATOM 1556 C C . LYS A 1 181 ? 9.345 7.496 40.560 1.00 62.88 181 LYS A C 1
ATOM 1558 O O . LYS A 1 181 ? 10.449 8.042 40.554 1.00 62.88 181 LYS A O 1
ATOM 1563 N N . LEU A 1 182 ? 8.805 7.018 39.430 1.00 63.53 182 LEU A N 1
ATOM 1564 C CA . LEU A 1 182 ? 9.462 7.133 38.117 1.00 63.53 182 LEU A CA 1
ATOM 1565 C C . LEU A 1 182 ? 9.287 8.534 37.517 1.00 63.53 182 LEU A C 1
ATOM 1567 O O . LEU A 1 182 ? 8.181 9.066 37.471 1.00 63.53 182 LEU A O 1
ATOM 1571 N N . LEU A 1 183 ? 10.389 9.097 37.013 1.00 67.75 183 LEU A N 1
ATOM 1572 C CA . LEU A 1 183 ? 10.376 10.301 36.178 1.00 67.75 183 LEU A CA 1
ATOM 1573 C C . LEU A 1 183 ? 9.672 10.006 34.846 1.00 67.75 183 LEU A C 1
ATOM 1575 O O . LEU A 1 183 ? 9.787 8.892 34.331 1.00 67.75 183 LEU A O 1
ATOM 1579 N N . ASP A 1 184 ? 9.024 11.011 34.256 1.00 66.19 184 ASP A N 1
ATOM 1580 C CA . ASP A 1 184 ? 8.234 10.867 33.023 1.00 66.19 184 ASP A CA 1
ATOM 1581 C C . ASP A 1 184 ? 9.019 10.194 31.884 1.00 66.19 184 ASP A C 1
ATOM 1583 O O . ASP A 1 184 ? 8.519 9.270 31.246 1.00 66.19 184 ASP A O 1
ATOM 1587 N N . PHE A 1 185 ? 10.293 10.547 31.689 1.00 65.69 185 PHE A N 1
ATOM 1588 C CA . PHE A 1 185 ? 11.121 9.906 30.661 1.00 65.69 185 PHE A CA 1
ATOM 1589 C C . PHE A 1 185 ? 11.326 8.399 30.905 1.00 65.69 185 PHE A C 1
ATOM 1591 O O . PHE A 1 185 ? 11.312 7.614 29.960 1.00 65.69 185 PHE A O 1
ATOM 1598 N N . LYS A 1 186 ? 11.469 7.969 32.167 1.00 66.81 186 LYS A N 1
ATOM 1599 C CA . LYS A 1 186 ? 11.625 6.547 32.518 1.00 66.81 186 LYS A CA 1
ATOM 1600 C C . LYS A 1 186 ? 10.301 5.797 32.417 1.00 66.81 186 LYS A C 1
ATOM 1602 O O . LYS A 1 186 ? 10.289 4.605 32.123 1.00 66.81 186 LYS A O 1
ATOM 1607 N N . LEU A 1 187 ? 9.182 6.485 32.643 1.00 72.25 187 LEU A N 1
ATOM 1608 C CA . LEU A 1 187 ? 7.850 5.934 32.416 1.00 72.25 187 LEU A CA 1
ATOM 1609 C C . LEU A 1 187 ? 7.586 5.736 30.911 1.00 72.25 187 LEU A C 1
ATOM 1611 O O . LEU A 1 187 ? 7.085 4.681 30.535 1.00 72.25 187 LEU A O 1
ATOM 1615 N N . CYS A 1 188 ? 8.019 6.656 30.040 1.00 68.62 188 CYS A N 1
ATOM 1616 C CA . CYS A 1 188 ? 8.042 6.438 28.585 1.00 68.62 188 CYS A CA 1
ATOM 1617 C C . CYS A 1 188 ? 8.861 5.196 28.198 1.00 68.62 188 CYS A C 1
ATOM 1619 O O . CYS A 1 188 ? 8.433 4.401 27.359 1.00 68.62 188 CYS A O 1
ATOM 1621 N N . GLU A 1 189 ? 10.043 5.009 28.791 1.00 69.31 189 GLU A N 1
ATOM 1622 C CA . GLU A 1 189 ? 10.862 3.812 28.554 1.00 69.31 189 GLU A CA 1
ATOM 1623 C C . GLU A 1 189 ? 10.161 2.536 29.030 1.00 69.31 189 GLU A C 1
ATOM 1625 O O . GLU A 1 189 ? 10.152 1.542 28.304 1.00 69.31 189 GLU A O 1
ATOM 1630 N N . ALA A 1 190 ? 9.507 2.582 30.193 1.00 72.50 190 ALA A N 1
ATOM 1631 C CA . ALA A 1 190 ? 8.721 1.472 30.720 1.00 72.50 190 ALA A CA 1
ATOM 1632 C C . ALA A 1 190 ? 7.498 1.147 29.848 1.00 72.50 190 ALA A C 1
ATOM 1634 O O . ALA A 1 190 ? 7.166 -0.023 29.688 1.00 72.50 190 ALA A O 1
ATOM 1635 N N . LEU A 1 191 ? 6.852 2.147 29.240 1.00 75.38 191 LEU A N 1
ATOM 1636 C CA . LEU A 1 191 ? 5.740 1.948 28.305 1.00 75.38 191 LEU A CA 1
ATOM 1637 C C . LEU A 1 191 ? 6.204 1.315 26.990 1.00 75.38 191 LEU A C 1
ATOM 1639 O O . LEU A 1 191 ? 5.590 0.365 26.513 1.00 75.38 191 LEU A O 1
ATOM 1643 N N . ASN A 1 192 ? 7.325 1.779 26.430 1.00 70.50 192 ASN A N 1
ATOM 1644 C CA . ASN A 1 192 ? 7.922 1.142 25.253 1.00 70.50 192 ASN A CA 1
ATOM 1645 C C . ASN A 1 192 ? 8.319 -0.316 25.554 1.00 70.50 192 ASN A C 1
ATOM 1647 O O . ASN A 1 192 ? 7.993 -1.210 24.775 1.00 70.50 192 ASN A O 1
ATOM 1651 N N . ALA A 1 193 ? 8.936 -0.566 26.716 1.00 72.25 193 ALA A N 1
ATOM 1652 C CA . ALA A 1 193 ? 9.254 -1.915 27.179 1.00 72.25 193 ALA A CA 1
ATOM 1653 C C . ALA A 1 193 ? 7.994 -2.770 27.396 1.00 72.25 193 ALA A C 1
ATOM 1655 O O . ALA A 1 193 ? 8.005 -3.957 27.084 1.00 72.25 193 ALA A O 1
ATOM 1656 N N . ALA A 1 194 ? 6.898 -2.183 27.886 1.00 74.75 194 ALA A N 1
ATOM 1657 C CA . ALA A 1 194 ? 5.627 -2.880 28.052 1.00 74.75 194 ALA A CA 1
ATOM 1658 C C . ALA A 1 194 ? 5.038 -3.339 26.710 1.00 74.75 194 ALA A C 1
ATOM 1660 O O . ALA A 1 194 ? 4.525 -4.452 26.629 1.00 74.75 194 ALA A O 1
ATOM 1661 N N . ILE A 1 195 ? 5.150 -2.522 25.657 1.00 72.88 195 ILE A N 1
ATOM 1662 C CA . ILE A 1 195 ? 4.755 -2.917 24.297 1.00 72.88 195 ILE A CA 1
ATOM 1663 C C . ILE A 1 195 ? 5.639 -4.070 23.802 1.00 72.88 195 ILE A C 1
ATOM 1665 O O . ILE A 1 195 ? 5.120 -5.056 23.293 1.00 72.88 195 ILE A O 1
ATOM 1669 N N . ASP A 1 196 ? 6.959 -3.989 23.991 1.00 68.31 196 ASP A N 1
ATOM 1670 C CA . ASP A 1 196 ? 7.875 -5.064 23.579 1.00 68.31 196 ASP A CA 1
ATOM 1671 C C . ASP A 1 196 ? 7.580 -6.396 24.299 1.00 68.31 196 ASP A C 1
ATOM 1673 O O . ASP A 1 196 ? 7.612 -7.461 23.682 1.00 68.31 196 ASP A O 1
ATOM 1677 N N . MET A 1 197 ? 7.218 -6.337 25.585 1.00 68.94 197 MET A N 1
ATOM 1678 C CA . MET A 1 197 ? 6.822 -7.498 26.390 1.00 68.94 197 MET A CA 1
ATOM 1679 C C . MET A 1 197 ? 5.471 -8.112 25.989 1.00 68.94 197 MET A C 1
ATOM 1681 O O . MET A 1 197 ? 5.246 -9.290 26.276 1.00 68.94 197 MET A O 1
ATOM 1685 N N . GLU A 1 198 ? 4.555 -7.349 25.375 1.00 69.19 198 GLU A N 1
ATOM 1686 C CA . GLU A 1 198 ? 3.299 -7.900 24.835 1.00 69.19 198 GLU A CA 1
ATOM 1687 C C . GLU A 1 198 ? 3.572 -8.865 23.670 1.00 69.19 198 GLU A C 1
ATOM 1689 O O . GLU A 1 198 ? 2.911 -9.900 23.574 1.00 69.19 198 GLU A O 1
ATOM 1694 N N . ASP A 1 199 ? 4.559 -8.546 22.827 1.00 61.50 199 ASP A N 1
ATOM 1695 C CA . ASP A 1 199 ? 4.885 -9.301 21.612 1.00 61.50 199 ASP A CA 1
ATOM 1696 C C . ASP A 1 199 ? 5.963 -10.380 21.842 1.00 61.50 199 ASP A C 1
ATOM 1698 O O . ASP A 1 199 ? 5.971 -11.404 21.150 1.00 61.50 199 ASP A O 1
ATOM 1702 N N . GLN A 1 200 ? 6.876 -10.185 22.806 1.00 61.16 200 GLN A N 1
ATOM 1703 C CA . GLN A 1 200 ? 7.943 -11.135 23.149 1.00 61.16 200 GLN A CA 1
ATOM 1704 C C . GLN A 1 200 ? 8.140 -11.251 24.676 1.00 61.16 200 GLN A C 1
ATOM 1706 O O . GLN A 1 200 ? 8.634 -10.322 25.312 1.00 61.16 200 GLN A O 1
ATOM 1711 N N . PRO A 1 201 ? 7.829 -12.407 25.300 1.00 53.72 201 PRO A N 1
ATOM 1712 C CA . PRO A 1 201 ? 7.857 -12.547 26.760 1.00 53.72 201 PRO A CA 1
ATOM 1713 C C . PRO A 1 201 ? 9.269 -12.604 27.375 1.00 53.72 201 PRO A C 1
ATOM 1715 O O . PRO A 1 201 ? 9.401 -12.462 28.590 1.00 53.72 201 PRO A O 1
ATOM 1718 N N . ALA A 1 202 ? 10.319 -12.813 26.574 1.00 55.75 202 ALA A N 1
ATOM 1719 C CA . ALA A 1 202 ? 11.708 -12.860 27.033 1.00 55.75 202 ALA A CA 1
ATOM 1720 C C . ALA A 1 202 ? 12.427 -11.551 26.672 1.00 55.75 202 ALA A C 1
ATOM 1722 O O . ALA A 1 202 ? 13.027 -11.436 25.605 1.00 55.75 202 ALA A O 1
ATOM 1723 N N . MET A 1 203 ? 12.338 -10.555 27.554 1.00 51.94 203 MET A N 1
ATOM 1724 C CA . MET A 1 203 ? 13.057 -9.289 27.397 1.00 51.94 203 MET A CA 1
ATOM 1725 C C . MET A 1 203 ? 14.451 -9.353 28.040 1.00 51.94 203 MET A C 1
ATOM 1727 O O . MET A 1 203 ? 14.612 -10.015 29.063 1.00 51.94 203 MET A O 1
ATOM 1731 N N . PRO A 1 204 ? 15.450 -8.632 27.499 1.00 51.59 204 PRO A N 1
ATOM 1732 C CA . PRO A 1 204 ? 16.845 -8.674 27.949 1.00 51.59 204 PRO A CA 1
ATOM 1733 C C . PRO A 1 204 ? 17.115 -7.826 29.204 1.00 51.59 204 PRO A C 1
ATOM 1735 O O . PRO A 1 204 ? 18.249 -7.409 29.424 1.00 51.59 204 PRO A O 1
ATOM 1738 N N . PHE A 1 205 ? 16.084 -7.496 29.980 1.00 56.56 205 PHE A N 1
ATOM 1739 C CA . PHE A 1 205 ? 16.260 -6.733 31.208 1.00 56.56 205 PHE A CA 1
ATOM 1740 C C . PHE A 1 205 ? 16.611 -7.668 32.358 1.00 56.56 205 PHE A C 1
ATOM 1742 O O . PHE A 1 205 ? 16.016 -8.741 32.496 1.00 56.56 205 PHE A O 1
ATOM 1749 N N . ASP A 1 206 ? 17.525 -7.225 33.216 1.00 59.56 206 ASP A N 1
ATOM 1750 C CA . ASP A 1 206 ? 17.764 -7.896 34.484 1.00 59.56 206 ASP A CA 1
ATOM 1751 C C . ASP A 1 206 ? 16.461 -7.920 35.293 1.00 59.56 206 ASP A C 1
ATOM 1753 O O . ASP A 1 206 ? 15.691 -6.955 35.300 1.00 59.56 206 ASP A O 1
ATOM 1757 N N . ALA A 1 207 ? 16.200 -9.025 35.997 1.00 63.19 207 ALA A N 1
ATOM 1758 C CA . ALA A 1 207 ? 14.967 -9.203 36.771 1.00 63.19 207 ALA A CA 1
ATOM 1759 C C . ALA A 1 207 ? 14.734 -8.080 37.807 1.00 63.19 207 ALA A C 1
ATOM 1761 O O . ALA A 1 207 ? 13.594 -7.842 38.218 1.00 63.19 207 ALA A O 1
ATOM 1762 N N . ASP A 1 208 ? 15.802 -7.373 38.190 1.00 67.94 208 ASP A N 1
ATOM 1763 C CA . ASP A 1 208 ? 15.781 -6.261 39.131 1.00 67.94 208 ASP A CA 1
ATOM 1764 C C . ASP A 1 208 ? 15.701 -4.857 38.516 1.00 67.94 208 ASP A C 1
ATOM 1766 O O . ASP A 1 208 ? 15.560 -3.894 39.275 1.00 67.94 208 ASP A O 1
ATOM 1770 N N . ASP A 1 209 ? 15.696 -4.725 37.186 1.00 73.94 209 ASP A N 1
ATOM 1771 C CA . ASP A 1 209 ? 15.618 -3.429 36.507 1.00 73.94 209 ASP A CA 1
ATOM 1772 C C . ASP A 1 209 ? 14.294 -2.697 36.846 1.00 73.94 209 ASP A C 1
ATOM 1774 O O . ASP A 1 209 ? 13.200 -3.255 36.660 1.00 73.94 209 ASP A O 1
ATOM 1778 N N . PRO A 1 210 ? 14.344 -1.440 37.341 1.00 71.31 210 PRO A N 1
ATOM 1779 C CA . PRO A 1 210 ? 13.148 -0.662 37.665 1.00 71.31 210 PRO A CA 1
ATOM 1780 C C . PRO A 1 210 ? 12.217 -0.434 36.463 1.00 71.31 210 PRO A C 1
ATOM 1782 O O . PRO A 1 210 ? 11.000 -0.383 36.650 1.00 71.31 210 PRO A O 1
ATOM 1785 N N . ILE A 1 211 ? 12.750 -0.342 35.241 1.00 71.44 211 ILE A N 1
ATOM 1786 C CA . ILE A 1 211 ? 11.973 -0.183 34.002 1.00 71.44 211 ILE A CA 1
ATOM 1787 C C . ILE A 1 211 ? 11.215 -1.475 33.698 1.00 71.44 211 ILE A C 1
ATOM 1789 O O . ILE A 1 211 ? 10.025 -1.433 33.392 1.00 71.44 211 ILE A O 1
ATOM 1793 N N . TYR A 1 212 ? 11.864 -2.631 33.848 1.00 74.25 212 TYR A N 1
ATOM 1794 C CA . TYR A 1 212 ? 11.233 -3.933 33.629 1.00 74.25 212 TYR A CA 1
ATOM 1795 C C . TYR A 1 212 ? 10.154 -4.240 34.671 1.00 74.25 212 TYR A C 1
ATOM 1797 O O . TYR A 1 212 ? 9.062 -4.700 34.327 1.00 74.25 212 TYR A O 1
ATOM 1805 N N . LYS A 1 213 ? 10.408 -3.915 35.946 1.00 75.88 213 LYS A N 1
ATOM 1806 C CA . LYS A 1 213 ? 9.402 -4.012 37.018 1.00 75.88 213 LYS A CA 1
ATOM 1807 C C . LYS A 1 213 ? 8.198 -3.111 36.737 1.00 75.88 213 LYS A C 1
ATOM 1809 O O . LYS A 1 213 ? 7.058 -3.557 36.885 1.00 75.88 213 LYS A O 1
ATOM 1814 N N . ALA A 1 214 ? 8.433 -1.881 36.279 1.00 74.62 214 ALA A N 1
ATOM 1815 C CA . ALA A 1 214 ? 7.369 -0.960 35.893 1.00 74.62 214 ALA A CA 1
ATOM 1816 C C . ALA A 1 214 ? 6.591 -1.444 34.662 1.00 74.62 214 ALA A C 1
ATOM 1818 O O . ALA A 1 214 ? 5.365 -1.462 34.701 1.00 74.62 214 ALA A O 1
ATOM 1819 N N . ALA A 1 215 ? 7.267 -1.924 33.617 1.00 77.88 215 ALA A N 1
ATOM 1820 C CA . ALA A 1 215 ? 6.636 -2.494 32.428 1.00 77.88 215 ALA A CA 1
ATOM 1821 C C . ALA A 1 215 ? 5.754 -3.705 32.777 1.00 77.88 215 ALA A C 1
ATOM 1823 O O . ALA A 1 215 ? 4.584 -3.771 32.394 1.00 77.88 215 ALA A O 1
ATOM 1824 N N . LYS A 1 216 ? 6.266 -4.631 33.600 1.00 80.25 216 LYS A N 1
ATOM 1825 C CA . LYS A 1 216 ? 5.505 -5.788 34.090 1.00 80.25 216 LYS A CA 1
ATOM 1826 C C . LYS A 1 216 ? 4.286 -5.366 34.910 1.00 80.25 216 LYS A C 1
ATOM 1828 O O . LYS A 1 216 ? 3.222 -5.980 34.780 1.00 80.25 216 LYS A O 1
ATOM 1833 N N . PHE A 1 217 ? 4.420 -4.324 35.732 1.00 79.31 217 PHE A N 1
ATOM 1834 C CA . PHE A 1 217 ? 3.300 -3.756 36.476 1.00 79.31 217 PHE A CA 1
ATOM 1835 C C . PHE A 1 217 ? 2.250 -3.148 35.542 1.00 79.31 217 PHE A C 1
ATOM 1837 O O . PHE A 1 217 ? 1.077 -3.492 35.667 1.00 79.31 217 PHE A O 1
ATOM 1844 N N . ILE A 1 218 ? 2.662 -2.317 34.579 1.00 80.44 218 ILE A N 1
ATOM 1845 C CA . ILE A 1 218 ? 1.776 -1.700 33.584 1.00 80.44 218 ILE A CA 1
ATOM 1846 C C . ILE A 1 218 ? 0.978 -2.787 32.857 1.00 80.44 218 ILE A C 1
ATOM 1848 O O . ILE A 1 218 ? -0.248 -2.729 32.829 1.00 80.44 218 ILE A O 1
ATOM 1852 N N . ILE A 1 219 ? 1.627 -3.844 32.366 1.00 82.44 219 ILE A N 1
ATOM 1853 C CA . ILE A 1 219 ? 0.934 -4.949 31.687 1.00 82.44 219 ILE A CA 1
ATOM 1854 C C . ILE A 1 219 ? -0.052 -5.655 32.619 1.00 82.44 219 ILE A C 1
ATOM 1856 O O . ILE A 1 219 ? -1.208 -5.885 32.264 1.00 82.44 219 ILE A O 1
ATOM 1860 N N . THR A 1 220 ? 0.402 -6.032 33.813 1.00 81.56 220 THR A N 1
ATOM 1861 C CA . THR A 1 220 ? -0.356 -6.930 34.696 1.00 81.56 220 THR A CA 1
ATOM 1862 C C . THR A 1 220 ? -1.503 -6.224 35.408 1.00 81.56 220 THR A C 1
ATOM 1864 O O . THR A 1 220 ? -2.563 -6.818 35.598 1.00 81.56 220 THR A O 1
ATOM 1867 N N . HIS A 1 221 ? -1.296 -4.974 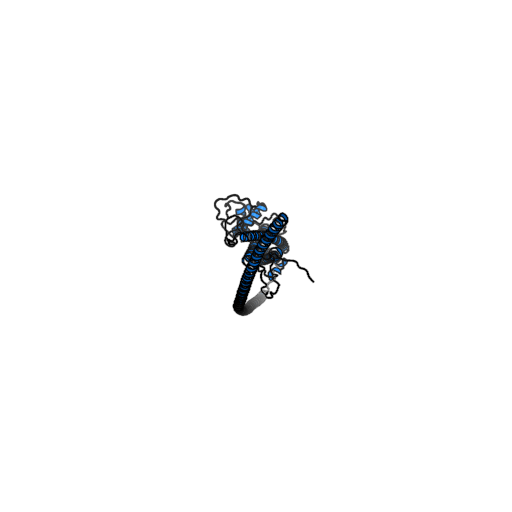35.814 1.00 78.38 221 HIS A N 1
ATOM 1868 C CA . HIS A 1 221 ? -2.217 -4.239 36.672 1.00 78.38 221 HIS A CA 1
ATOM 1869 C C . HIS A 1 221 ? -2.969 -3.135 35.944 1.00 78.38 221 HIS A C 1
ATOM 1871 O O . HIS A 1 221 ? -4.093 -2.868 36.351 1.00 78.38 221 HIS A O 1
ATOM 1877 N N . ILE A 1 222 ? -2.411 -2.555 34.874 1.00 80.94 222 ILE A N 1
ATOM 1878 C CA . ILE A 1 222 ? -3.071 -1.514 34.076 1.00 80.94 222 ILE A CA 1
ATOM 1879 C C . ILE A 1 222 ? -3.689 -2.150 32.822 1.00 80.94 222 ILE A C 1
ATOM 1881 O O . ILE A 1 222 ? -4.894 -2.293 32.707 1.00 80.94 222 ILE A O 1
ATOM 1885 N N . ILE A 1 223 ? -2.893 -2.671 31.899 1.00 84.25 223 ILE A N 1
ATOM 1886 C CA . ILE A 1 223 ? -3.407 -3.120 30.598 1.00 84.25 223 ILE A CA 1
ATOM 1887 C C . ILE A 1 223 ? -4.370 -4.311 30.718 1.00 84.25 223 ILE A C 1
ATOM 1889 O O . ILE A 1 223 ? -5.423 -4.312 30.085 1.00 84.25 223 ILE A O 1
ATOM 1893 N N . LYS A 1 224 ? -4.034 -5.329 31.523 1.00 84.00 224 LYS A N 1
ATOM 1894 C CA . LYS A 1 224 ? -4.859 -6.546 31.654 1.00 84.00 224 LYS A CA 1
ATOM 1895 C C . LYS A 1 224 ? -6.118 -6.372 32.495 1.00 84.00 224 LYS A C 1
ATOM 1897 O O . LYS A 1 224 ? -7.052 -7.146 32.314 1.00 84.00 224 LYS A O 1
ATOM 1902 N N . LYS A 1 225 ? -6.124 -5.434 33.444 1.00 81.62 225 LYS A N 1
ATOM 1903 C CA . LYS A 1 225 ? -7.253 -5.256 34.368 1.00 81.62 225 LYS A CA 1
ATOM 1904 C C . LYS A 1 225 ? -8.164 -4.085 33.985 1.00 81.62 225 LYS A C 1
ATOM 1906 O O . LYS A 1 225 ? -9.237 -3.976 34.565 1.00 81.62 225 LYS A O 1
ATOM 1911 N N . PHE A 1 226 ? -7.756 -3.228 33.050 1.00 82.94 226 PHE A N 1
ATOM 1912 C CA . PHE A 1 226 ? -8.566 -2.101 32.605 1.00 82.94 226 PHE A CA 1
ATOM 1913 C C . PHE A 1 226 ? -9.720 -2.583 31.720 1.00 82.94 226 PHE A C 1
ATOM 1915 O O . PHE A 1 226 ? -9.492 -3.282 30.734 1.00 82.94 226 PHE A O 1
ATOM 1922 N N . ASP A 1 227 ? -10.949 -2.196 32.059 1.00 83.81 227 ASP A N 1
ATOM 1923 C CA . ASP A 1 227 ? -12.186 -2.643 31.403 1.00 83.81 227 ASP A CA 1
ATOM 1924 C C . ASP A 1 227 ? -13.123 -1.489 30.994 1.00 83.81 227 ASP A C 1
ATOM 1926 O O . ASP A 1 227 ? -14.195 -1.716 30.426 1.00 83.81 227 ASP A O 1
ATOM 1930 N N . LYS A 1 228 ? -12.726 -0.237 31.248 1.00 84.44 228 LYS A N 1
ATOM 1931 C CA . LYS A 1 228 ? -13.547 0.945 30.964 1.00 84.44 228 LYS A CA 1
ATOM 1932 C C . LYS A 1 228 ? -13.432 1.396 29.507 1.00 84.44 228 LYS A C 1
ATOM 1934 O O . LYS A 1 228 ? -12.373 1.332 28.891 1.00 84.44 228 LYS A O 1
ATOM 1939 N N . ASP A 1 229 ? -14.530 1.939 28.984 1.00 85.81 229 ASP A N 1
ATOM 1940 C CA . ASP A 1 229 ? -14.571 2.640 27.698 1.00 85.81 229 ASP A CA 1
ATOM 1941 C C . ASP A 1 229 ? -14.520 4.156 27.922 1.00 85.81 229 ASP A C 1
ATOM 1943 O O . ASP A 1 229 ? -15.486 4.755 28.404 1.00 85.81 229 ASP A O 1
ATOM 1947 N N . LEU A 1 230 ? -13.393 4.772 27.561 1.00 84.94 230 LEU A N 1
ATOM 1948 C CA . LEU A 1 230 ? -13.164 6.210 27.719 1.00 84.94 230 LEU A CA 1
ATOM 1949 C C . LEU A 1 230 ? -13.614 7.022 26.491 1.00 84.94 230 LEU A C 1
ATOM 1951 O O . LEU A 1 230 ? -13.562 8.251 26.510 1.00 84.94 230 LE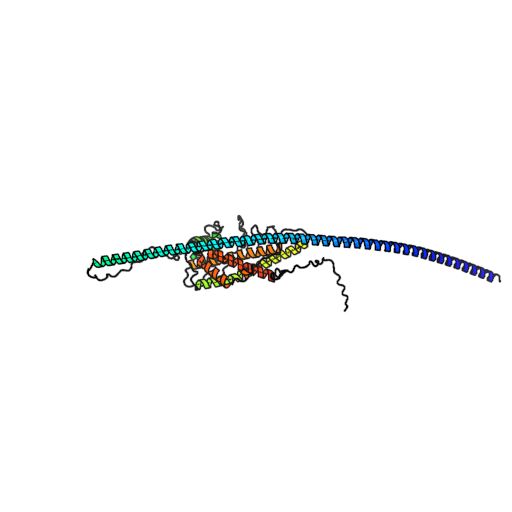U A O 1
ATOM 1955 N N . SER A 1 231 ? -14.079 6.368 25.419 1.00 85.56 231 SER A N 1
ATOM 1956 C CA . SER A 1 231 ? -14.400 7.033 24.144 1.00 85.56 231 SER A CA 1
ATOM 1957 C C . SER A 1 231 ? -15.622 7.957 24.210 1.00 85.56 231 SER A C 1
ATOM 1959 O O . SER A 1 231 ? -15.806 8.811 23.343 1.00 85.56 231 SER A O 1
ATOM 1961 N N . LYS A 1 232 ? -16.456 7.801 25.246 1.00 84.44 232 LYS A N 1
ATOM 1962 C CA . LYS A 1 232 ? -17.682 8.586 25.452 1.00 84.44 232 LYS A CA 1
ATOM 1963 C C . LYS A 1 232 ? -17.423 9.984 26.006 1.00 84.44 232 LYS A C 1
ATOM 1965 O O . LYS A 1 232 ? -18.313 10.827 25.907 1.00 84.44 232 LYS A O 1
ATOM 1970 N N . ASP A 1 233 ? -16.247 10.240 26.581 1.00 84.00 233 ASP A N 1
ATOM 1971 C CA . ASP A 1 233 ? -15.906 11.570 27.082 1.00 84.00 233 ASP A CA 1
ATOM 1972 C C . ASP A 1 233 ? -15.417 12.466 25.925 1.00 84.00 233 ASP A C 1
ATOM 1974 O O . ASP A 1 233 ? -14.350 12.219 25.346 1.00 84.00 233 ASP A O 1
ATOM 1978 N N . PRO A 1 234 ? -16.157 13.536 25.580 1.00 83.50 234 PRO A N 1
ATOM 1979 C CA . PRO A 1 234 ? -15.807 14.399 24.460 1.00 83.50 234 PRO A CA 1
ATOM 1980 C C . PRO A 1 234 ? -14.511 15.188 24.689 1.00 83.50 234 PRO A C 1
ATOM 1982 O O . PRO A 1 234 ? -13.829 15.513 23.717 1.00 83.50 234 PRO A O 1
ATOM 1985 N N . LYS A 1 235 ? -14.145 15.501 25.941 1.00 84.38 235 LYS A N 1
ATOM 1986 C CA . LYS A 1 235 ? -12.918 16.254 26.251 1.00 84.38 235 LYS A CA 1
ATOM 1987 C C . LYS A 1 235 ? -11.686 15.374 26.077 1.00 84.38 235 LYS A C 1
ATOM 1989 O O . LYS A 1 235 ? -10.730 15.796 25.427 1.00 84.38 235 LYS A O 1
ATOM 1994 N N . ILE A 1 236 ? -11.740 14.144 26.592 1.00 84.12 236 ILE A N 1
ATOM 1995 C CA . ILE A 1 236 ? -10.665 13.153 26.433 1.00 84.12 236 ILE A CA 1
ATOM 1996 C C . ILE A 1 236 ? -10.499 12.812 24.951 1.00 84.12 236 ILE A C 1
ATOM 1998 O O . ILE A 1 236 ? -9.392 12.874 24.417 1.00 84.12 236 ILE A O 1
ATOM 2002 N N . CYS A 1 237 ? -11.608 12.533 24.259 1.00 87.00 237 CYS A N 1
ATOM 2003 C CA . CYS A 1 237 ? -11.585 12.215 22.836 1.00 87.00 237 CYS A CA 1
ATOM 2004 C C . CYS A 1 237 ? -10.992 13.352 21.995 1.00 87.00 237 CYS A C 1
ATOM 2006 O O . CYS A 1 237 ? -10.263 13.079 21.042 1.00 87.00 237 CYS A O 1
ATOM 2008 N N . LYS A 1 238 ? -11.268 14.616 22.340 1.00 88.25 238 LYS A N 1
ATOM 2009 C CA . LYS A 1 238 ? -10.685 15.774 21.652 1.00 88.25 238 LYS A CA 1
ATOM 2010 C C . LYS A 1 238 ? -9.166 15.851 21.845 1.00 88.25 238 LYS A C 1
ATOM 2012 O O . LYS A 1 238 ? -8.462 15.990 20.851 1.00 88.25 238 LYS A O 1
ATOM 2017 N N . ASN A 1 239 ? -8.669 15.697 23.074 1.00 87.00 239 ASN A N 1
ATOM 2018 C CA . ASN A 1 239 ? -7.228 15.737 23.362 1.00 87.00 239 ASN A CA 1
ATOM 2019 C C . ASN A 1 239 ? -6.476 14.613 22.622 1.00 87.00 239 ASN A C 1
ATOM 2021 O O . ASN A 1 239 ? -5.527 14.868 21.880 1.00 87.00 239 ASN A O 1
ATOM 2025 N N . VAL A 1 240 ? -6.967 13.370 22.715 1.00 88.31 240 VAL A N 1
ATOM 2026 C CA . VAL A 1 240 ? -6.366 12.238 21.986 1.00 88.31 240 VAL A CA 1
ATOM 2027 C C . VAL A 1 240 ? -6.409 12.467 20.475 1.00 88.31 240 VAL A C 1
ATOM 2029 O O . VAL A 1 240 ? -5.462 12.119 19.775 1.00 88.31 240 VAL A O 1
ATOM 2032 N N . ARG A 1 241 ? -7.474 13.082 19.954 1.00 90.38 241 ARG A N 1
ATOM 2033 C CA . ARG A 1 241 ? -7.589 13.406 18.529 1.00 90.38 241 ARG A CA 1
ATOM 2034 C C . ARG A 1 241 ? -6.570 14.427 18.060 1.00 90.38 241 ARG A C 1
ATOM 2036 O O . ARG A 1 241 ? -6.008 14.223 16.991 1.00 90.38 241 ARG A O 1
ATOM 2043 N N . GLU A 1 242 ? -6.315 15.477 18.830 1.00 88.75 242 GLU A N 1
ATOM 2044 C CA . GLU A 1 242 ? -5.300 16.482 18.496 1.00 88.75 242 GLU A CA 1
ATOM 2045 C C . GLU A 1 242 ? -3.902 15.852 18.426 1.00 88.75 242 GLU A C 1
ATOM 2047 O O . GLU A 1 242 ? -3.188 16.049 17.444 1.00 88.75 242 GLU A O 1
ATOM 2052 N N . ARG A 1 243 ? -3.554 14.996 19.393 1.00 86.75 243 ARG A N 1
ATOM 2053 C CA . ARG A 1 243 ? -2.261 14.288 19.418 1.00 86.75 243 ARG A CA 1
ATOM 2054 C C . ARG A 1 243 ? -2.117 13.267 18.293 1.00 86.75 243 ARG A C 1
ATOM 2056 O O . ARG A 1 243 ? -1.053 13.152 17.687 1.00 86.75 243 ARG A O 1
ATOM 2063 N N . VAL A 1 244 ? -3.186 12.523 17.996 1.00 89.94 244 VAL A N 1
ATOM 2064 C CA . VAL A 1 244 ? -3.223 11.611 16.845 1.00 89.94 244 VAL A CA 1
ATOM 2065 C C . VAL A 1 244 ? -3.035 12.406 15.556 1.00 89.94 244 VAL A C 1
ATOM 2067 O O . VAL A 1 244 ? -2.195 12.033 14.744 1.00 89.94 244 VAL A O 1
ATOM 2070 N N . ASP A 1 245 ? -3.765 13.509 15.381 1.00 90.06 245 ASP A N 1
ATOM 2071 C CA . ASP A 1 245 ? -3.715 14.335 14.176 1.00 90.06 245 ASP A CA 1
ATOM 2072 C C . ASP A 1 245 ? -2.334 14.954 13.938 1.00 90.06 245 ASP A C 1
ATOM 2074 O O . ASP A 1 245 ? -1.818 14.851 12.829 1.00 90.06 245 ASP A O 1
ATOM 2078 N N . GLN A 1 246 ? -1.698 15.514 14.969 1.00 87.81 246 GLN A N 1
ATOM 2079 C CA . GLN A 1 246 ? -0.325 16.032 14.886 1.00 87.81 246 GLN A CA 1
ATOM 2080 C C . GLN A 1 246 ? 0.655 14.955 14.403 1.00 87.81 246 GLN A C 1
ATOM 2082 O O . GLN A 1 246 ? 1.457 15.181 13.492 1.00 87.81 246 GLN A O 1
ATOM 2087 N N . PHE A 1 247 ? 0.526 13.740 14.939 1.00 87.31 247 PHE A N 1
ATOM 2088 C CA . PHE A 1 247 ? 1.421 12.646 14.592 1.00 87.31 247 PHE A CA 1
ATOM 2089 C C . PHE A 1 247 ? 1.273 12.156 13.142 1.00 87.31 247 PHE A C 1
ATOM 2091 O O . PHE A 1 247 ? 2.238 11.652 12.567 1.00 87.31 247 PHE A O 1
ATOM 2098 N N . PHE A 1 248 ? 0.107 12.317 12.502 1.00 89.12 248 PHE A N 1
ATOM 2099 C CA . PHE A 1 248 ? -0.043 11.980 11.078 1.00 89.12 248 PHE A CA 1
ATOM 2100 C C . PHE A 1 248 ? 0.931 12.774 10.198 1.00 89.12 248 PHE A C 1
ATOM 2102 O O . PHE A 1 248 ? 1.513 12.210 9.266 1.00 89.12 248 PHE A O 1
ATOM 2109 N N . ASP A 1 249 ? 1.140 14.059 10.494 1.00 86.94 249 ASP A N 1
ATOM 2110 C CA . ASP A 1 249 ? 2.075 14.895 9.737 1.00 86.94 249 ASP A CA 1
ATOM 2111 C C . ASP A 1 249 ? 3.530 14.528 10.022 1.00 86.94 249 ASP A C 1
ATOM 2113 O O . ASP A 1 249 ? 4.341 14.471 9.095 1.00 86.94 249 ASP A O 1
ATOM 2117 N N . GLU A 1 250 ? 3.861 14.230 11.279 1.00 84.38 250 GLU A N 1
ATOM 2118 C CA . GLU A 1 250 ? 5.193 13.760 11.672 1.00 84.38 250 GLU A CA 1
ATOM 2119 C C . GLU A 1 250 ? 5.544 12.444 10.976 1.00 84.38 250 GLU A C 1
ATOM 2121 O O . GLU A 1 250 ? 6.584 12.343 10.321 1.00 84.38 250 GLU A O 1
ATOM 2126 N N . ALA A 1 251 ? 4.637 11.465 11.028 1.00 83.56 251 ALA A N 1
ATOM 2127 C CA . ALA A 1 251 ? 4.795 10.183 10.358 1.00 83.56 251 ALA A CA 1
ATOM 2128 C C . ALA A 1 251 ? 4.935 10.362 8.839 1.00 83.56 251 ALA A C 1
ATOM 2130 O O . ALA A 1 251 ? 5.815 9.757 8.220 1.00 83.56 251 ALA A O 1
ATOM 2131 N N . LYS A 1 252 ? 4.122 11.238 8.228 1.00 89.00 252 LYS A N 1
ATOM 2132 C CA . LYS A 1 252 ? 4.215 11.556 6.797 1.00 89.00 252 LYS A CA 1
ATOM 2133 C C . LYS A 1 252 ? 5.579 12.134 6.432 1.00 89.00 252 LYS A C 1
ATOM 2135 O O . LYS A 1 252 ? 6.204 11.654 5.486 1.00 89.00 252 LYS A O 1
ATOM 2140 N N . ARG A 1 253 ? 6.050 13.143 7.173 1.00 84.38 253 ARG A N 1
ATOM 2141 C CA . ARG A 1 253 ? 7.361 13.777 6.954 1.00 84.38 253 ARG A CA 1
ATOM 2142 C C . ARG A 1 253 ? 8.493 12.771 7.114 1.00 84.38 253 ARG A C 1
ATOM 2144 O O . ARG A 1 253 ? 9.353 12.693 6.239 1.00 84.38 253 ARG A O 1
ATOM 2151 N N . PHE A 1 254 ? 8.458 11.972 8.179 1.00 80.75 2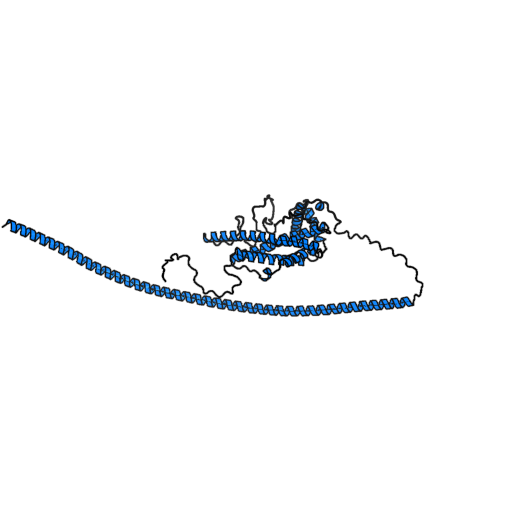54 PHE A N 1
ATOM 2152 C CA . PHE A 1 254 ? 9.464 10.951 8.454 1.00 80.75 254 PHE A CA 1
ATOM 2153 C C . PHE A 1 254 ? 9.558 9.926 7.319 1.00 80.75 254 PHE A C 1
ATOM 2155 O O . PHE A 1 254 ? 10.640 9.685 6.781 1.00 80.75 254 PHE A O 1
ATOM 2162 N N . VAL A 1 255 ? 8.426 9.350 6.899 1.00 80.00 255 VAL A N 1
ATOM 2163 C CA . VAL A 1 255 ? 8.419 8.326 5.845 1.00 80.00 255 VAL A CA 1
ATOM 2164 C C . VAL A 1 255 ? 8.786 8.920 4.486 1.00 80.00 255 VAL A C 1
ATOM 2166 O O . VAL A 1 255 ? 9.521 8.275 3.739 1.00 80.00 255 VAL A O 1
ATOM 2169 N N . LEU A 1 256 ? 8.346 10.138 4.155 1.00 81.38 256 LEU A N 1
ATOM 2170 C CA . LEU A 1 256 ? 8.759 10.824 2.923 1.00 81.38 256 LEU A CA 1
ATOM 2171 C C . LEU A 1 256 ? 10.269 11.067 2.885 1.00 81.38 256 LEU A C 1
ATOM 2173 O O . LEU A 1 256 ? 10.904 10.778 1.873 1.00 81.38 256 LEU A O 1
ATOM 2177 N N . PHE A 1 257 ? 10.841 11.550 3.988 1.00 77.50 257 PHE A N 1
ATOM 2178 C CA . PHE A 1 257 ? 12.279 11.764 4.116 1.00 77.50 257 PHE A CA 1
ATOM 2179 C C . PHE A 1 257 ? 13.067 10.458 3.953 1.00 77.50 257 PHE A C 1
ATOM 2181 O O . PHE A 1 257 ? 14.037 10.402 3.204 1.00 77.50 257 PHE A O 1
ATOM 2188 N N . ARG A 1 258 ? 12.626 9.364 4.583 1.00 73.06 258 ARG A N 1
ATOM 2189 C CA . ARG A 1 258 ? 13.269 8.053 4.396 1.00 73.06 258 ARG A CA 1
ATOM 2190 C C . ARG A 1 258 ? 13.101 7.516 2.977 1.00 73.06 258 ARG A C 1
ATOM 2192 O O . ARG A 1 258 ? 14.039 6.969 2.406 1.00 73.06 258 ARG A O 1
ATOM 2199 N N . SER A 1 259 ? 11.930 7.714 2.382 1.00 76.00 259 SER A N 1
ATOM 2200 C CA . SER A 1 259 ? 11.650 7.302 1.006 1.00 76.00 259 SER A CA 1
ATOM 2201 C C . SER A 1 259 ? 12.552 8.017 0.003 1.00 76.00 259 SER A C 1
ATOM 2203 O O . SER A 1 259 ? 13.048 7.379 -0.920 1.00 76.00 259 SER A O 1
ATOM 2205 N N . SER A 1 260 ? 12.805 9.319 0.177 1.00 72.69 260 SER A N 1
ATOM 2206 C CA . SER A 1 260 ? 13.693 10.065 -0.720 1.00 72.69 260 SER A CA 1
ATOM 2207 C C . SER A 1 260 ? 15.139 9.568 -0.643 1.00 72.69 260 SER A C 1
ATOM 2209 O O . SER A 1 260 ? 15.770 9.424 -1.687 1.00 72.69 260 SER A O 1
ATOM 2211 N N . GLN A 1 261 ? 15.628 9.222 0.554 1.00 71.25 261 GLN A N 1
ATOM 2212 C CA . GLN A 1 261 ? 16.946 8.602 0.744 1.00 71.25 261 GLN A CA 1
ATOM 2213 C C . GLN A 1 261 ? 17.053 7.251 0.022 1.00 71.25 261 GLN A C 1
ATOM 2215 O O . GLN A 1 261 ? 18.016 7.017 -0.706 1.00 71.25 261 GLN A O 1
ATOM 2220 N N . ILE A 1 262 ? 16.043 6.384 0.169 1.00 67.19 262 ILE A N 1
ATOM 2221 C CA . ILE A 1 262 ? 15.993 5.080 -0.514 1.00 67.19 262 ILE A CA 1
ATOM 2222 C C . ILE A 1 262 ? 16.003 5.271 -2.036 1.00 67.19 262 ILE A C 1
ATOM 2224 O O . ILE A 1 262 ? 16.788 4.642 -2.740 1.00 67.19 262 ILE A O 1
ATOM 2228 N N . ILE A 1 263 ? 15.165 6.174 -2.552 1.00 68.12 263 ILE A N 1
ATOM 2229 C CA . ILE A 1 263 ? 15.072 6.468 -3.988 1.00 68.12 263 ILE A CA 1
ATOM 2230 C C . ILE A 1 263 ? 16.402 7.003 -4.536 1.00 68.12 263 ILE A C 1
ATOM 2232 O O . ILE A 1 263 ? 16.803 6.607 -5.630 1.00 68.12 263 ILE A O 1
ATOM 2236 N N . ALA A 1 264 ? 17.078 7.897 -3.809 1.00 65.50 264 ALA A N 1
ATOM 2237 C CA . ALA A 1 264 ? 18.382 8.429 -4.206 1.00 65.50 264 ALA A CA 1
ATOM 2238 C C . ALA A 1 264 ? 19.436 7.316 -4.292 1.00 65.50 264 ALA A C 1
ATOM 2240 O O . ALA A 1 264 ? 20.088 7.182 -5.324 1.00 65.50 264 ALA A O 1
ATOM 2241 N N . SER A 1 265 ? 19.508 6.455 -3.274 1.00 66.06 265 SER A N 1
ATOM 2242 C CA . SER A 1 265 ? 20.439 5.323 -3.246 1.00 66.06 265 SER A CA 1
ATOM 2243 C C . SER A 1 265 ? 20.209 4.341 -4.402 1.00 66.06 265 SER A C 1
ATOM 2245 O O . SER A 1 265 ? 21.162 3.943 -5.068 1.00 66.06 265 SER A O 1
ATOM 2247 N N . ILE A 1 266 ? 18.951 3.999 -4.710 1.00 64.62 266 ILE A N 1
ATOM 2248 C CA . ILE A 1 266 ? 18.632 3.120 -5.849 1.00 64.62 266 ILE A CA 1
ATOM 2249 C C . ILE A 1 266 ? 19.059 3.765 -7.179 1.00 64.62 266 ILE A C 1
ATOM 2251 O O . ILE A 1 266 ? 19.558 3.084 -8.072 1.00 64.62 266 ILE A O 1
ATOM 2255 N N . ARG A 1 267 ? 18.889 5.084 -7.332 1.00 66.38 267 ARG A N 1
ATOM 2256 C CA . ARG A 1 267 ? 19.292 5.802 -8.554 1.00 66.38 267 ARG A CA 1
ATOM 2257 C C . ARG A 1 267 ? 20.801 5.850 -8.748 1.00 66.38 267 ARG A C 1
ATOM 2259 O O . ARG A 1 267 ? 21.246 5.707 -9.883 1.00 66.38 267 ARG A O 1
ATOM 2266 N N . GLU A 1 268 ? 21.556 6.043 -7.672 1.00 64.56 268 GLU A N 1
ATOM 2267 C CA . GLU A 1 268 ? 23.022 5.998 -7.699 1.00 64.56 268 GLU A CA 1
ATOM 2268 C C . GLU A 1 268 ? 23.515 4.613 -8.138 1.00 64.56 268 GLU A C 1
ATOM 2270 O O . GLU A 1 268 ? 24.318 4.516 -9.061 1.00 64.56 268 GLU A O 1
ATOM 2275 N N . GLN A 1 269 ? 22.939 3.535 -7.594 1.00 61.81 269 GLN A N 1
ATOM 2276 C CA . GLN A 1 269 ? 23.281 2.165 -8.001 1.00 61.81 269 GLN A CA 1
ATOM 2277 C C . GLN A 1 269 ? 23.001 1.898 -9.487 1.00 61.81 269 GLN A C 1
ATOM 2279 O O . GLN A 1 269 ? 23.845 1.349 -10.188 1.00 61.81 269 GLN A O 1
ATOM 2284 N N . VAL A 1 270 ? 21.841 2.323 -10.000 1.00 60.66 270 VAL A N 1
ATOM 2285 C CA . VAL A 1 270 ? 21.495 2.155 -11.424 1.00 60.66 270 VAL A CA 1
ATOM 2286 C C . VAL A 1 270 ? 22.426 2.966 -12.339 1.00 60.66 270 VAL A C 1
ATOM 2288 O O . VAL A 1 270 ? 22.696 2.553 -13.469 1.00 60.66 270 VAL A O 1
ATOM 2291 N N . ALA A 1 271 ? 22.928 4.118 -11.885 1.00 58.09 271 ALA A N 1
ATOM 2292 C CA . ALA A 1 271 ? 23.907 4.900 -12.639 1.00 58.09 271 ALA A CA 1
ATOM 2293 C C . ALA A 1 271 ? 25.263 4.173 -12.735 1.00 58.09 271 ALA A C 1
ATOM 2295 O O . ALA A 1 271 ? 25.837 4.120 -13.824 1.00 58.09 271 ALA A O 1
ATOM 2296 N N . ASP A 1 272 ? 25.713 3.548 -11.644 1.00 54.28 272 ASP A N 1
ATOM 2297 C CA . ASP A 1 272 ? 26.967 2.782 -11.587 1.00 54.28 272 ASP A CA 1
ATOM 2298 C C . ASP A 1 272 ? 26.891 1.440 -12.349 1.00 54.28 272 ASP A C 1
ATOM 2300 O O . ASP A 1 272 ? 27.857 1.023 -12.998 1.00 54.28 272 ASP A O 1
ATOM 2304 N N . GLU A 1 273 ? 25.731 0.774 -12.357 1.00 52.12 273 GLU A N 1
ATOM 2305 C CA . GLU A 1 273 ? 25.505 -0.471 -13.112 1.00 52.12 273 GLU A CA 1
ATOM 2306 C C . GLU A 1 273 ? 25.579 -0.275 -14.635 1.00 52.12 273 GLU A C 1
ATOM 2308 O O . GLU A 1 273 ? 26.040 -1.159 -15.358 1.00 52.12 273 GLU A O 1
ATOM 2313 N N . ASN A 1 274 ? 25.199 0.900 -15.148 1.00 49.09 274 ASN A N 1
ATOM 2314 C CA . ASN A 1 274 ? 25.351 1.215 -16.574 1.00 49.09 274 ASN A CA 1
ATOM 2315 C C . ASN A 1 274 ? 26.825 1.369 -17.002 1.00 49.09 274 ASN A C 1
ATOM 2317 O O . ASN A 1 274 ? 27.112 1.342 -18.199 1.00 49.09 274 ASN A O 1
ATOM 2321 N N . ALA A 1 275 ? 27.758 1.497 -16.051 1.00 47.78 275 ALA A N 1
ATOM 2322 C CA . ALA A 1 275 ? 29.197 1.544 -16.306 1.00 47.78 275 ALA A CA 1
ATOM 2323 C C . ALA A 1 275 ? 29.885 0.168 -16.199 1.00 47.78 275 ALA A C 1
ATOM 2325 O O . ALA A 1 275 ? 30.957 -0.025 -16.773 1.00 47.78 275 ALA A O 1
ATOM 2326 N N . THR A 1 276 ? 29.288 -0.812 -15.510 1.00 44.22 276 THR A N 1
ATOM 2327 C CA . THR A 1 276 ? 29.868 -2.154 -15.329 1.00 44.22 276 THR A CA 1
ATOM 2328 C C . THR A 1 276 ? 28.792 -3.228 -15.499 1.00 44.22 276 THR A C 1
ATOM 2330 O O . THR A 1 276 ? 27.955 -3.433 -14.631 1.00 44.22 276 THR A O 1
ATOM 2333 N N . GLY A 1 277 ? 28.807 -3.919 -16.648 1.00 37.16 277 GLY A N 1
ATOM 2334 C CA . GLY A 1 277 ? 27.752 -4.820 -17.150 1.00 37.16 277 GLY A CA 1
ATOM 2335 C C . GLY A 1 277 ? 27.486 -6.120 -16.372 1.00 37.16 277 GLY A C 1
ATOM 2336 O O . GLY A 1 277 ? 27.261 -7.165 -16.977 1.00 37.16 277 GLY A O 1
ATOM 2337 N N . SER A 1 278 ? 27.488 -6.084 -15.044 1.00 35.81 278 SER A N 1
ATOM 2338 C CA . SER A 1 278 ? 27.098 -7.186 -14.171 1.00 35.81 278 SER A CA 1
ATOM 2339 C C . SER A 1 278 ? 25.774 -6.847 -13.494 1.00 35.81 278 SER A C 1
ATOM 2341 O O . SER A 1 278 ? 25.732 -6.032 -12.577 1.00 35.81 278 SER A O 1
ATOM 2343 N N . ARG A 1 279 ? 24.703 -7.538 -13.893 1.00 40.16 279 ARG A N 1
ATOM 2344 C CA . ARG A 1 279 ? 23.381 -7.462 -13.260 1.00 40.16 279 ARG A CA 1
ATOM 2345 C C . ARG A 1 279 ? 23.449 -8.097 -11.865 1.00 40.16 279 ARG A C 1
ATOM 2347 O O . ARG A 1 279 ? 23.232 -9.300 -11.718 1.00 40.16 279 ARG A O 1
ATOM 2354 N N . ARG A 1 280 ? 23.800 -7.315 -10.843 1.00 35.75 280 ARG A N 1
ATOM 2355 C CA . ARG A 1 280 ? 23.583 -7.726 -9.452 1.00 35.75 280 ARG A CA 1
ATOM 2356 C C . ARG A 1 280 ? 22.105 -7.495 -9.110 1.00 35.75 280 ARG A C 1
ATOM 2358 O O . ARG A 1 280 ? 21.487 -6.587 -9.658 1.00 35.75 280 ARG A O 1
ATOM 2365 N N . PRO A 1 281 ? 21.485 -8.347 -8.279 1.00 34.09 281 PRO A N 1
ATOM 2366 C CA . PRO A 1 281 ? 20.166 -8.044 -7.737 1.00 34.09 281 PRO A CA 1
ATOM 2367 C C . PRO A 1 281 ? 20.224 -6.710 -6.978 1.00 34.09 281 PRO A C 1
ATOM 2369 O O . PRO A 1 281 ? 21.273 -6.362 -6.438 1.00 34.09 281 PRO A O 1
ATOM 2372 N N . THR A 1 282 ? 19.109 -5.977 -6.945 1.00 34.53 282 THR A N 1
ATOM 2373 C CA . THR A 1 282 ? 18.962 -4.708 -6.220 1.00 34.53 282 THR A CA 1
ATOM 2374 C C . THR A 1 282 ? 19.248 -4.946 -4.735 1.00 34.53 282 THR A C 1
ATOM 2376 O O . THR A 1 282 ? 18.399 -5.426 -3.987 1.00 34.53 282 THR A O 1
ATOM 2379 N N . ILE A 1 283 ? 20.491 -4.690 -4.323 1.00 35.56 283 ILE A N 1
ATOM 2380 C CA . ILE A 1 283 ? 20.978 -4.871 -2.956 1.00 35.56 283 ILE A CA 1
ATOM 2381 C C . ILE A 1 283 ? 21.128 -3.473 -2.368 1.00 35.56 283 ILE A C 1
ATOM 2383 O O . ILE A 1 283 ? 22.141 -2.797 -2.559 1.00 35.56 283 ILE A O 1
ATOM 2387 N N . VAL A 1 284 ? 20.121 -3.032 -1.621 1.00 31.66 284 VAL A N 1
ATOM 2388 C CA . VAL A 1 284 ? 20.254 -1.852 -0.764 1.00 31.66 284 VAL A CA 1
ATOM 2389 C C . VAL A 1 284 ? 20.811 -2.333 0.575 1.00 31.66 284 VAL A C 1
ATOM 2391 O O . VAL A 1 284 ? 20.080 -2.598 1.524 1.00 31.66 284 VAL A O 1
ATOM 2394 N N . SER A 1 285 ? 22.132 -2.523 0.621 1.00 30.86 285 SER A N 1
ATOM 2395 C CA . SER A 1 285 ? 22.867 -2.769 1.862 1.00 30.86 285 SER A CA 1
ATOM 2396 C C . SER A 1 285 ? 23.422 -1.451 2.379 1.00 30.86 285 SER A C 1
ATOM 2398 O O . SER A 1 285 ? 24.287 -0.847 1.747 1.00 30.86 285 SER A O 1
ATOM 2400 N N . PHE A 1 286 ? 22.967 -1.025 3.555 1.00 34.38 286 PHE A N 1
ATOM 2401 C CA . PHE A 1 286 ? 23.520 0.147 4.237 1.00 34.38 286 PHE A CA 1
ATOM 2402 C C . PHE A 1 286 ? 24.770 -0.183 5.084 1.00 34.38 286 PHE A C 1
ATOM 2404 O O . PHE A 1 286 ? 25.212 0.641 5.880 1.00 34.38 286 PHE A O 1
ATOM 2411 N N . SER A 1 287 ? 25.374 -1.373 4.912 1.00 26.84 287 SER A N 1
ATOM 2412 C CA . SER A 1 287 ? 26.688 -1.741 5.472 1.00 26.84 287 SER A CA 1
ATOM 2413 C C . SER A 1 287 ? 27.281 -2.919 4.707 1.00 26.84 287 SER A C 1
ATOM 2415 O O . SER A 1 287 ? 27.111 -4.049 5.135 1.00 26.84 287 SER A O 1
ATOM 2417 N N . ARG A 1 288 ? 27.961 -2.665 3.580 1.00 29.00 288 ARG A N 1
ATOM 2418 C CA . ARG A 1 288 ? 28.974 -3.524 2.904 1.00 29.00 288 ARG A CA 1
ATOM 2419 C C . ARG A 1 288 ? 28.860 -5.073 3.014 1.00 29.00 288 ARG A C 1
ATOM 2421 O O . ARG A 1 288 ? 29.863 -5.765 2.883 1.00 29.00 288 ARG A O 1
ATOM 2428 N N . LEU A 1 289 ? 27.665 -5.629 3.185 1.00 27.84 289 LEU A N 1
ATOM 2429 C CA . LEU A 1 289 ? 27.342 -7.051 3.303 1.00 27.84 289 LEU A CA 1
ATOM 2430 C C . LEU A 1 289 ? 25.981 -7.280 2.629 1.00 27.84 289 LEU A C 1
ATOM 2432 O O . LEU A 1 289 ? 25.050 -6.505 2.865 1.00 27.84 289 LEU A O 1
ATOM 2436 N N . PRO A 1 290 ? 25.855 -8.291 1.758 1.00 28.28 290 PRO A N 1
ATOM 2437 C CA . PRO A 1 290 ? 24.689 -8.457 0.896 1.00 28.28 290 PRO A CA 1
ATOM 2438 C C . PRO A 1 290 ? 23.495 -9.035 1.669 1.00 28.28 290 PRO A C 1
ATOM 2440 O O . PRO A 1 290 ? 23.618 -10.100 2.265 1.00 28.28 290 PRO A O 1
ATOM 2443 N N . LEU A 1 291 ? 22.334 -8.371 1.623 1.00 31.11 291 LEU A N 1
ATOM 2444 C CA . LEU A 1 291 ? 21.063 -8.907 2.131 1.00 31.11 291 LEU A CA 1
ATOM 2445 C C . LEU A 1 291 ? 19.910 -8.574 1.171 1.00 31.11 291 LEU A C 1
ATOM 2447 O O . LEU A 1 291 ? 19.871 -7.498 0.570 1.00 31.11 291 LEU A O 1
ATOM 2451 N N . THR A 1 292 ? 18.997 -9.531 1.013 1.00 29.94 292 THR A N 1
ATOM 2452 C CA . THR A 1 292 ? 17.829 -9.498 0.125 1.00 29.94 292 THR A CA 1
ATOM 2453 C C . THR A 1 292 ? 16.719 -8.629 0.711 1.00 29.94 292 THR A C 1
ATOM 2455 O O . THR A 1 292 ? 16.322 -8.800 1.863 1.00 29.94 292 THR A O 1
ATOM 2458 N N . ILE A 1 293 ? 16.162 -7.721 -0.094 1.00 32.16 293 ILE A N 1
ATOM 2459 C CA . ILE A 1 293 ? 15.037 -6.887 0.334 1.00 32.16 293 ILE A CA 1
ATOM 2460 C C . ILE A 1 293 ? 13.792 -7.770 0.487 1.00 32.16 293 ILE A C 1
ATOM 2462 O O . ILE A 1 293 ? 13.276 -8.302 -0.492 1.00 32.16 293 ILE A O 1
ATOM 2466 N N . GLY A 1 294 ? 13.312 -7.937 1.722 1.00 31.27 294 GLY A N 1
ATOM 2467 C CA . GLY A 1 294 ? 12.083 -8.682 2.033 1.00 31.27 294 GLY A CA 1
ATOM 2468 C C . GLY A 1 294 ? 12.265 -9.901 2.936 1.00 31.27 294 GLY A C 1
ATOM 2469 O O . GLY A 1 294 ? 11.275 -10.388 3.478 1.00 31.27 294 GLY A O 1
ATOM 2470 N N . GLU A 1 295 ? 13.499 -10.331 3.188 1.00 28.80 295 GLU A N 1
ATOM 2471 C CA . GLU A 1 295 ? 13.810 -11.413 4.120 1.00 28.80 295 GLU A CA 1
ATOM 2472 C C . GLU A 1 295 ? 14.963 -10.959 5.016 1.00 28.80 295 GLU A C 1
ATOM 2474 O O . GLU A 1 295 ? 16.062 -10.700 4.545 1.00 28.80 295 GLU A O 1
ATOM 2479 N N . SER A 1 296 ? 14.693 -10.850 6.317 1.00 26.41 296 SER A N 1
ATOM 2480 C CA . SER A 1 296 ? 15.589 -10.362 7.373 1.00 26.41 296 SER A CA 1
ATOM 2481 C C . SER A 1 296 ? 15.811 -8.833 7.431 1.00 26.41 296 SER A C 1
ATOM 2483 O O . SER A 1 296 ? 16.367 -8.185 6.557 1.00 26.41 296 SER A O 1
ATOM 2485 N N . SER A 1 297 ? 15.384 -8.253 8.552 1.00 29.39 297 SER A N 1
ATOM 2486 C CA . SER A 1 297 ? 16.320 -7.528 9.407 1.00 29.39 297 SER A CA 1
ATOM 2487 C C . SER A 1 297 ? 17.191 -6.416 8.803 1.00 29.39 297 SER A C 1
ATOM 2489 O O . SER A 1 297 ? 18.409 -6.548 8.745 1.00 29.39 297 SER A O 1
ATOM 2491 N N . TYR A 1 298 ? 16.606 -5.268 8.459 1.00 33.28 298 TYR A N 1
ATOM 2492 C CA . TYR A 1 298 ? 17.396 -4.082 8.110 1.00 33.28 298 TYR A CA 1
ATOM 2493 C C . TYR A 1 298 ? 18.016 -3.441 9.367 1.00 33.28 298 TYR A C 1
ATOM 2495 O O . TYR A 1 298 ? 17.338 -2.722 10.094 1.00 33.28 298 TYR A O 1
ATOM 2503 N N . ALA A 1 299 ? 19.302 -3.681 9.623 1.00 26.45 299 ALA A N 1
ATOM 2504 C CA . ALA A 1 299 ? 20.193 -2.637 10.149 1.00 26.45 299 ALA A CA 1
ATOM 2505 C C . ALA A 1 299 ? 20.494 -1.688 8.957 1.00 26.45 299 ALA A C 1
ATOM 2507 O O . ALA A 1 299 ? 20.366 -2.134 7.821 1.00 26.45 299 ALA A O 1
ATOM 2508 N N . ILE A 1 300 ? 20.717 -0.367 9.040 1.00 28.53 300 ILE A N 1
ATOM 2509 C CA . ILE A 1 300 ? 21.775 0.419 9.703 1.00 28.53 300 ILE A CA 1
ATOM 2510 C C . ILE A 1 300 ? 21.366 1.912 9.688 1.00 28.53 300 ILE A C 1
ATOM 2512 O O . ILE A 1 300 ? 20.818 2.376 8.687 1.00 28.53 300 ILE A O 1
ATOM 2516 N N . HIS A 1 301 ? 21.700 2.700 10.726 1.00 26.38 301 HIS A N 1
ATOM 2517 C CA . HIS A 1 301 ? 21.899 4.160 10.594 1.00 26.38 301 HIS A CA 1
ATOM 2518 C C . HIS A 1 301 ? 22.871 4.718 11.667 1.00 26.38 301 HIS A C 1
ATOM 2520 O O . HIS A 1 301 ? 22.825 4.244 12.802 1.00 26.38 301 HIS A O 1
ATOM 2526 N N . PRO A 1 302 ? 23.701 5.749 11.374 1.00 28.36 302 PRO A N 1
ATOM 2527 C CA . PRO A 1 302 ? 24.853 6.169 12.183 1.00 28.36 302 PRO A CA 1
ATOM 2528 C C . PRO A 1 302 ? 24.548 7.298 13.195 1.00 28.36 302 PRO A C 1
ATOM 2530 O O . PRO A 1 302 ? 25.321 8.236 13.333 1.00 28.36 302 PRO A O 1
ATOM 2533 N N . MET A 1 303 ? 23.417 7.244 13.905 1.00 25.36 303 MET A N 1
ATOM 2534 C CA . MET A 1 303 ? 23.111 8.220 14.980 1.00 25.36 303 MET A CA 1
ATOM 2535 C C . MET A 1 303 ? 22.698 7.572 16.306 1.00 25.36 303 MET A C 1
ATOM 2537 O O . MET A 1 303 ? 22.059 8.198 17.143 1.00 25.36 303 MET A O 1
ATOM 2541 N N . VAL A 1 304 ? 23.059 6.307 16.503 1.00 27.52 304 VAL A N 1
ATOM 2542 C CA . VAL A 1 304 ? 22.826 5.593 17.758 1.00 27.52 304 VAL A CA 1
ATOM 2543 C C . VAL A 1 304 ? 24.174 5.068 18.225 1.00 27.52 304 VAL A C 1
ATOM 2545 O O . VAL A 1 304 ? 24.766 4.239 17.538 1.00 27.52 304 VAL A O 1
ATOM 2548 N N . ASP A 1 305 ? 24.662 5.562 19.363 1.00 25.66 305 ASP A N 1
ATOM 2549 C CA . ASP A 1 305 ? 25.849 5.011 20.016 1.00 25.66 305 ASP A CA 1
ATOM 2550 C C . ASP A 1 305 ? 25.597 3.541 20.373 1.00 25.66 305 ASP A C 1
ATOM 2552 O O . ASP A 1 305 ? 24.696 3.202 21.145 1.00 25.66 305 ASP A O 1
ATOM 2556 N N . ILE A 1 306 ? 26.393 2.653 19.778 1.00 27.41 306 ILE A N 1
ATOM 2557 C CA . ILE A 1 306 ? 26.338 1.210 20.007 1.00 27.41 306 ILE A CA 1
ATOM 2558 C C . ILE A 1 306 ? 27.311 0.891 21.144 1.00 27.41 306 ILE A C 1
ATOM 2560 O O . ILE A 1 306 ? 28.522 0.854 20.932 1.00 27.41 306 ILE A O 1
ATOM 2564 N N . LYS A 1 307 ? 26.802 0.617 22.352 1.00 26.28 307 LYS A N 1
ATOM 2565 C CA . LYS A 1 307 ? 27.587 -0.125 23.350 1.00 26.28 307 LYS A CA 1
ATOM 2566 C C . LYS A 1 307 ? 27.579 -1.614 22.968 1.00 26.28 307 LYS A C 1
ATOM 2568 O O . LYS A 1 307 ? 26.493 -2.149 22.727 1.00 26.28 307 LYS A O 1
ATOM 2573 N N . PRO A 1 308 ? 28.742 -2.281 22.885 1.00 24.16 308 PRO A N 1
ATOM 2574 C CA . PRO A 1 308 ? 28.812 -3.698 22.555 1.00 24.16 308 PRO A CA 1
ATOM 2575 C C . PRO A 1 308 ? 28.203 -4.516 23.698 1.00 24.16 308 PRO A C 1
ATOM 2577 O O . PRO A 1 308 ? 28.551 -4.319 24.859 1.00 24.16 308 PRO A O 1
ATOM 2580 N N . VAL A 1 309 ? 27.276 -5.414 23.370 1.00 27.14 309 VAL A N 1
ATOM 2581 C CA . VAL A 1 309 ? 26.792 -6.445 24.292 1.00 27.14 309 VAL A CA 1
ATOM 2582 C C . VAL A 1 309 ? 26.990 -7.776 23.594 1.00 27.14 309 VAL A C 1
ATOM 2584 O O . VAL A 1 309 ? 26.325 -8.070 22.596 1.00 27.14 309 VAL A O 1
ATOM 2587 N N . ASP A 1 310 ? 27.947 -8.539 24.105 1.00 28.25 310 ASP A N 1
ATOM 2588 C CA . ASP A 1 310 ? 28.192 -9.912 23.704 1.00 28.25 310 ASP A CA 1
ATOM 2589 C C . ASP A 1 310 ? 26.960 -10.761 24.049 1.00 28.25 310 ASP A C 1
ATOM 2591 O O . ASP A 1 310 ? 26.368 -10.620 25.116 1.00 28.25 310 ASP A O 1
ATOM 2595 N N . VAL A 1 311 ? 26.581 -11.662 23.141 1.00 30.20 311 VAL A N 1
ATOM 2596 C CA . VAL A 1 311 ? 25.467 -12.621 23.282 1.00 30.20 311 VAL A CA 1
ATOM 2597 C C . VAL A 1 311 ? 24.057 -12.042 23.032 1.00 30.20 311 VAL A C 1
ATOM 2599 O O . VAL A 1 311 ? 23.155 -12.119 23.862 1.00 30.20 311 VAL A O 1
ATOM 2602 N N . ARG A 1 312 ? 23.809 -11.526 21.819 1.00 36.38 312 ARG A N 1
ATOM 2603 C CA . ARG A 1 312 ? 22.449 -11.355 21.263 1.00 36.38 312 ARG A CA 1
ATOM 2604 C C . ARG A 1 312 ? 22.234 -12.276 20.063 1.00 36.38 312 ARG A C 1
ATOM 2606 O O . ARG A 1 312 ? 23.010 -12.232 19.113 1.00 36.38 312 ARG A O 1
ATOM 2613 N N . THR A 1 313 ? 21.120 -13.006 20.030 1.00 27.83 313 THR A N 1
ATOM 2614 C CA . THR A 1 313 ? 20.438 -13.287 18.758 1.00 27.83 313 THR A CA 1
ATOM 2615 C C . THR A 1 313 ? 19.778 -11.976 18.313 1.00 27.83 313 THR A C 1
ATOM 2617 O O . THR A 1 313 ? 19.013 -11.383 19.074 1.00 27.83 313 THR A O 1
ATOM 2620 N N . PRO A 1 314 ? 20.133 -11.424 17.142 1.00 30.77 314 PRO A N 1
ATOM 2621 C CA . PRO A 1 314 ? 19.865 -10.025 16.853 1.00 30.77 314 PRO A CA 1
ATOM 2622 C C . PRO A 1 314 ? 18.394 -9.810 16.488 1.00 30.77 314 PRO A C 1
ATOM 2624 O O . PRO A 1 314 ? 17.987 -10.053 15.352 1.00 30.77 314 PRO A O 1
ATOM 2627 N N . THR A 1 315 ? 17.606 -9.233 17.400 1.00 30.22 315 THR A N 1
ATOM 2628 C CA . THR A 1 315 ? 16.615 -8.247 16.958 1.00 30.22 315 THR A CA 1
ATOM 26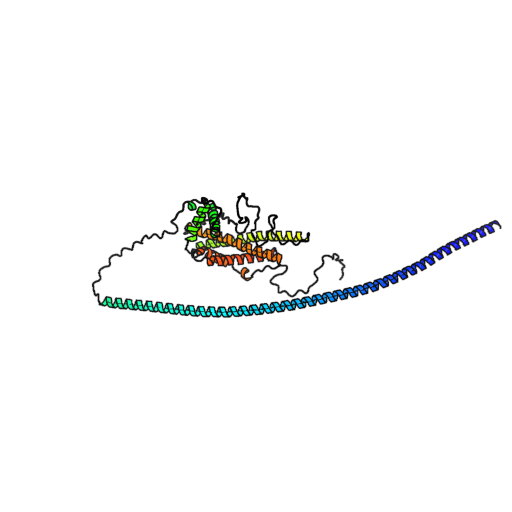29 C C . THR A 1 315 ? 17.426 -7.098 16.347 1.00 30.22 315 THR A C 1
ATOM 2631 O O . THR A 1 315 ? 18.243 -6.489 17.044 1.00 30.22 315 THR A O 1
ATOM 2634 N N . PRO A 1 316 ? 17.317 -6.835 15.041 1.00 30.34 316 PRO A N 1
ATOM 2635 C CA . PRO A 1 316 ? 18.282 -6.006 14.332 1.00 30.34 316 PRO A CA 1
ATOM 2636 C C . PRO A 1 316 ? 18.056 -4.552 14.709 1.00 30.34 316 PRO A C 1
ATOM 2638 O O . PRO A 1 316 ? 16.977 -3.994 14.492 1.00 30.34 316 PRO A O 1
ATOM 2641 N N . VAL A 1 317 ? 19.093 -3.943 15.270 1.00 30.41 317 VAL A N 1
ATOM 2642 C CA . VAL A 1 317 ? 19.177 -2.503 15.504 1.00 30.41 317 VAL A CA 1
ATOM 2643 C C . VAL A 1 317 ? 18.987 -1.793 14.158 1.00 30.41 317 VAL A C 1
ATOM 2645 O O . VAL A 1 317 ? 19.828 -1.943 13.278 1.00 30.41 317 VAL A O 1
ATOM 2648 N N . GLY A 1 318 ? 17.882 -1.058 13.982 1.00 34.94 318 GLY A N 1
ATOM 2649 C CA . GLY A 1 318 ? 17.544 -0.371 12.722 1.00 34.94 318 GLY A CA 1
ATOM 2650 C C . GLY A 1 318 ? 16.248 -0.835 12.045 1.00 34.94 318 GLY A C 1
ATOM 2651 O O . GLY A 1 318 ? 15.808 -0.206 11.082 1.00 34.94 318 GLY A O 1
ATOM 2652 N N . SER A 1 319 ? 15.586 -1.871 12.567 1.00 35.53 319 SER A N 1
ATOM 2653 C CA . SER A 1 319 ? 14.234 -2.227 12.132 1.00 35.53 319 SER A CA 1
ATOM 2654 C C . SER A 1 319 ? 13.258 -1.083 12.440 1.00 35.53 319 SER A C 1
ATOM 2656 O O . SER A 1 319 ? 13.346 -0.457 13.495 1.00 35.53 319 SER A O 1
ATOM 2658 N N . LEU A 1 320 ? 12.249 -0.844 11.589 1.00 38.59 320 LEU A N 1
ATOM 2659 C CA . LEU A 1 320 ? 11.109 0.010 11.973 1.00 38.59 320 LEU A CA 1
ATOM 2660 C C . LEU A 1 320 ? 10.482 -0.481 13.295 1.00 38.59 320 LEU A C 1
ATOM 2662 O O . LEU A 1 320 ? 9.936 0.309 14.058 1.00 38.59 320 LEU A O 1
ATOM 2666 N N . ALA A 1 321 ? 10.619 -1.778 13.595 1.00 35.19 321 ALA A N 1
ATOM 2667 C CA . ALA A 1 321 ? 10.194 -2.365 14.855 1.00 35.19 321 ALA A CA 1
ATOM 2668 C C . ALA A 1 321 ? 11.017 -1.895 16.070 1.00 35.19 321 ALA A C 1
ATOM 2670 O O . ALA A 1 321 ? 10.516 -2.022 17.174 1.00 35.19 321 ALA A O 1
ATOM 2671 N N . SER A 1 322 ? 12.221 -1.329 15.923 1.00 34.41 322 SER A N 1
ATOM 2672 C CA . SER A 1 322 ? 13.028 -0.803 17.040 1.00 34.41 322 SER A CA 1
ATOM 2673 C C . SER A 1 322 ? 12.858 0.706 17.276 1.00 34.41 322 SER A C 1
ATOM 2675 O O . SER A 1 322 ? 13.669 1.306 17.981 1.00 34.41 322 SER A O 1
ATOM 2677 N N . ILE A 1 323 ? 11.853 1.351 16.669 1.00 44.53 323 ILE A N 1
ATOM 2678 C CA . ILE A 1 323 ? 11.588 2.781 16.881 1.00 44.53 323 ILE A CA 1
ATOM 2679 C C . ILE A 1 323 ? 11.100 2.989 18.315 1.00 44.53 323 ILE A C 1
ATOM 2681 O O . ILE A 1 323 ? 9.972 2.637 18.654 1.00 44.53 323 ILE A O 1
ATOM 2685 N N . LYS A 1 324 ? 11.954 3.602 19.139 1.00 47.31 324 LYS A N 1
ATOM 2686 C CA . LYS A 1 324 ? 11.541 4.200 20.407 1.00 47.31 324 LYS A CA 1
ATOM 2687 C C . LYS A 1 324 ? 10.858 5.522 20.092 1.00 47.31 324 LYS A C 1
ATOM 2689 O O . LYS A 1 324 ? 11.478 6.423 19.530 1.00 47.31 324 LYS A O 1
ATOM 2694 N N . VAL A 1 325 ? 9.580 5.629 20.429 1.00 50.50 325 VAL A N 1
ATOM 2695 C CA . VAL A 1 325 ? 8.859 6.894 20.309 1.00 50.50 325 VAL A CA 1
ATOM 2696 C C . VAL A 1 325 ? 9.322 7.776 21.466 1.00 50.50 325 VAL A C 1
ATOM 2698 O O . VAL A 1 325 ? 8.959 7.530 22.616 1.00 50.50 325 VAL A O 1
ATOM 2701 N N . GLN A 1 326 ? 10.172 8.761 21.174 1.00 47.75 326 GLN A N 1
ATOM 2702 C CA . GLN A 1 326 ? 10.511 9.808 22.135 1.00 47.75 326 GLN A CA 1
ATOM 2703 C C . GLN A 1 326 ? 9.274 10.692 22.312 1.00 47.75 326 GLN A C 1
ATOM 2705 O O . GLN A 1 326 ? 8.774 11.270 21.350 1.00 47.75 326 GLN A O 1
ATOM 2710 N N . SER A 1 327 ? 8.743 10.743 23.531 1.00 46.94 327 SER A N 1
ATOM 2711 C CA . SER A 1 327 ? 7.726 11.717 23.922 1.00 46.94 327 SER A CA 1
ATOM 2712 C C . SER A 1 327 ? 8.401 12.667 24.902 1.00 46.94 327 SER A C 1
ATOM 2714 O O . SER A 1 327 ? 8.546 12.337 26.075 1.00 46.94 327 SER A O 1
ATOM 2716 N N . GLU A 1 328 ? 8.907 13.793 24.397 1.00 42.16 328 GLU A N 1
ATOM 2717 C CA . GLU A 1 328 ? 9.499 14.862 25.221 1.00 42.16 328 GLU A CA 1
ATOM 2718 C C . GLU A 1 328 ? 8.428 15.790 25.819 1.00 42.16 328 GLU A C 1
ATOM 2720 O O . GLU A 1 328 ? 8.710 16.595 26.701 1.00 42.16 328 GLU A O 1
ATOM 2725 N N . GLU A 1 329 ? 7.179 15.672 25.368 1.00 48.88 329 GLU A N 1
ATOM 2726 C CA . GLU A 1 329 ? 6.076 16.499 25.844 1.00 48.88 329 GLU A CA 1
ATOM 2727 C C . GLU A 1 329 ? 5.456 15.913 27.112 1.00 48.88 329 GLU A C 1
ATOM 2729 O O . GLU A 1 329 ? 5.182 14.712 27.162 1.00 48.88 329 GLU A O 1
ATOM 2734 N N . ASN A 1 330 ? 5.210 16.788 28.100 1.00 51.72 330 ASN A N 1
ATOM 2735 C CA . ASN A 1 330 ? 4.441 16.556 29.327 1.00 51.72 330 ASN A CA 1
ATOM 2736 C C . ASN A 1 330 ? 3.382 15.458 29.126 1.00 51.72 330 ASN A C 1
ATOM 2738 O O . ASN A 1 330 ? 2.292 15.731 28.616 1.00 51.72 330 ASN A O 1
ATOM 2742 N N . MET A 1 331 ? 3.699 14.221 29.531 1.00 53.19 331 MET A N 1
ATOM 2743 C CA . MET A 1 331 ? 2.832 13.052 29.313 1.00 53.19 331 MET A CA 1
ATOM 2744 C C . MET A 1 331 ? 1.441 13.237 29.918 1.00 53.19 331 MET A C 1
ATOM 2746 O O . MET A 1 331 ? 0.468 12.637 29.474 1.00 53.19 331 MET A O 1
ATOM 2750 N N . PHE A 1 332 ? 1.339 14.119 30.906 1.00 55.97 332 PHE A N 1
ATOM 2751 C CA . PHE A 1 332 ? 0.096 14.508 31.536 1.00 55.97 332 PHE A CA 1
ATOM 2752 C C . PHE A 1 332 ? -0.216 15.957 31.166 1.00 55.97 332 PHE A C 1
ATOM 2754 O O . PHE A 1 332 ? 0.000 16.887 31.941 1.00 55.97 332 PHE A O 1
ATOM 2761 N N . SER A 1 333 ? -0.764 16.175 29.969 1.00 53.00 333 SER A N 1
ATOM 2762 C CA . SER A 1 333 ? -1.609 17.360 29.801 1.00 53.00 333 SER A CA 1
ATOM 2763 C C . SER A 1 333 ? -2.744 17.226 30.823 1.00 53.00 333 SER A C 1
ATOM 2765 O O . SER A 1 333 ? -3.356 16.165 30.905 1.00 53.00 333 SER A O 1
ATOM 2767 N N . ASN A 1 334 ? -2.958 18.240 31.671 1.00 53.38 334 ASN A N 1
ATOM 2768 C CA . ASN A 1 334 ? -3.955 18.218 32.749 1.00 53.38 334 ASN A CA 1
ATOM 2769 C C . ASN A 1 334 ? -5.361 17.968 32.175 1.00 53.38 334 ASN A C 1
ATOM 2771 O O . ASN A 1 334 ? -6.098 18.910 31.885 1.00 53.38 334 ASN A O 1
ATOM 2775 N N . ILE A 1 335 ? -5.734 16.701 31.990 1.00 61.59 335 ILE A N 1
ATOM 2776 C CA . ILE A 1 335 ? -7.088 16.281 31.659 1.00 61.59 335 ILE A CA 1
ATOM 2777 C C . ILE A 1 335 ? -7.802 16.114 33.004 1.00 61.59 335 ILE A C 1
ATOM 2779 O O . ILE A 1 335 ? -7.536 15.141 33.716 1.00 61.59 335 ILE A O 1
ATOM 2783 N N . PRO A 1 336 ? -8.668 17.060 33.408 1.00 56.62 336 PRO A N 1
ATOM 2784 C CA . PRO A 1 336 ? -9.388 16.935 34.666 1.00 56.62 336 PRO A CA 1
ATOM 2785 C C . PRO A 1 336 ? -10.265 15.676 34.641 1.00 56.62 336 PRO A C 1
ATOM 2787 O O . PRO A 1 336 ? -10.873 15.371 33.616 1.00 56.62 336 PRO A O 1
ATOM 2790 N N . ASN A 1 337 ? -10.369 15.002 35.790 1.00 68.25 337 ASN A N 1
ATOM 2791 C CA . ASN A 1 337 ? -11.205 13.818 36.054 1.00 68.25 337 ASN A CA 1
ATOM 2792 C C . ASN A 1 337 ? -10.665 12.448 35.601 1.00 68.25 337 ASN A C 1
ATOM 2794 O O . ASN A 1 337 ? -11.391 11.467 35.748 1.00 68.25 337 ASN A O 1
ATOM 2798 N N . LEU A 1 338 ? -9.425 12.349 35.107 1.00 72.38 338 LEU A N 1
ATOM 2799 C CA . LEU A 1 338 ? -8.772 11.056 34.858 1.00 72.38 338 LEU A CA 1
ATOM 2800 C C . LEU A 1 338 ? -7.853 10.650 36.012 1.00 72.38 338 LEU A C 1
ATOM 2802 O O . LEU A 1 338 ? -7.113 11.478 36.547 1.00 72.38 338 LEU A O 1
ATOM 2806 N N . CYS A 1 339 ? -7.863 9.367 36.377 1.00 75.88 339 CYS A N 1
ATOM 2807 C CA . CYS A 1 339 ? -6.884 8.830 37.320 1.00 75.88 339 CYS A CA 1
ATOM 2808 C C . CYS A 1 339 ? -5.539 8.528 36.632 1.00 75.88 339 CYS A C 1
ATOM 2810 O O . CYS A 1 339 ? -5.458 8.371 35.413 1.00 75.88 339 CYS A O 1
ATOM 2812 N N . ARG A 1 340 ? -4.459 8.386 37.416 1.00 75.31 340 ARG A N 1
ATOM 2813 C CA . ARG A 1 340 ? -3.110 8.099 36.886 1.00 75.31 340 ARG A CA 1
ATOM 2814 C C . ARG A 1 340 ? -3.065 6.827 36.032 1.00 75.31 340 ARG A C 1
ATOM 2816 O O . ARG A 1 340 ? -2.430 6.827 34.983 1.00 75.31 340 ARG A O 1
ATOM 2823 N N . ASN A 1 341 ? -3.774 5.771 36.431 1.00 78.00 341 ASN A N 1
ATOM 2824 C CA . ASN A 1 341 ? -3.825 4.516 35.672 1.00 78.00 341 ASN A CA 1
ATOM 2825 C C . ASN A 1 341 ? -4.560 4.676 34.331 1.00 78.00 341 ASN A C 1
ATOM 2827 O O . ASN A 1 341 ? -4.147 4.082 33.339 1.00 78.00 341 ASN A O 1
ATOM 2831 N N . GLU A 1 342 ? -5.612 5.499 34.284 1.00 81.25 342 GLU A N 1
ATOM 2832 C CA . GLU A 1 342 ? -6.327 5.833 33.044 1.00 81.25 342 GLU A CA 1
ATOM 2833 C C . GLU A 1 342 ? -5.432 6.641 32.094 1.00 81.25 342 GLU A C 1
ATOM 2835 O O . GLU A 1 342 ? -5.406 6.372 30.895 1.00 81.25 342 GLU A O 1
ATOM 2840 N N . LEU A 1 343 ? -4.639 7.576 32.624 1.00 79.25 343 LEU A N 1
ATOM 2841 C CA . LEU A 1 343 ? -3.663 8.334 31.837 1.00 79.25 343 LEU A CA 1
ATOM 2842 C C . LEU A 1 343 ? -2.561 7.423 31.277 1.00 79.25 343 LEU A C 1
ATOM 2844 O O . LEU A 1 343 ? -2.288 7.463 30.081 1.00 79.25 343 LEU A O 1
ATOM 2848 N N . ILE A 1 344 ? -1.987 6.543 32.105 1.00 80.88 344 ILE A N 1
ATOM 2849 C CA . ILE A 1 344 ? -0.974 5.566 31.670 1.00 80.88 344 ILE A CA 1
ATOM 2850 C C . ILE A 1 344 ? -1.538 4.628 30.591 1.00 80.88 344 ILE A C 1
ATOM 2852 O O . ILE A 1 344 ? -0.844 4.315 29.624 1.00 80.88 344 ILE A O 1
ATOM 2856 N N . PHE A 1 345 ? -2.800 4.205 30.720 1.00 86.00 345 PHE A N 1
ATOM 2857 C CA . PHE A 1 345 ? -3.480 3.409 29.698 1.00 86.00 345 PHE A CA 1
ATOM 2858 C C . PHE A 1 345 ? -3.570 4.161 28.362 1.00 86.00 345 PHE A C 1
ATOM 2860 O O . PHE A 1 345 ? -3.208 3.607 27.324 1.00 86.00 345 PHE A O 1
ATOM 2867 N N . ILE A 1 346 ? -4.017 5.422 28.376 1.00 85.81 346 ILE A N 1
ATOM 2868 C CA . ILE A 1 346 ? -4.111 6.248 27.163 1.00 85.81 346 ILE A CA 1
ATOM 2869 C C . ILE A 1 346 ? -2.728 6.413 26.518 1.00 85.81 346 ILE A C 1
ATOM 2871 O O . ILE A 1 346 ? -2.594 6.195 25.312 1.00 85.81 346 ILE A O 1
ATOM 2875 N N . GLU A 1 347 ? -1.698 6.734 27.306 1.00 84.56 347 GLU A N 1
ATOM 2876 C CA . GLU A 1 347 ? -0.329 6.897 26.802 1.00 84.56 347 GLU A CA 1
ATOM 2877 C C . GLU A 1 347 ? 0.221 5.618 26.173 1.00 84.56 347 GLU A C 1
ATOM 2879 O O . GLU A 1 347 ? 0.777 5.671 25.075 1.00 84.56 347 GLU A O 1
ATOM 2884 N N . HIS A 1 348 ? 0.011 4.458 26.808 1.00 85.50 348 HIS A N 1
ATOM 2885 C CA . HIS A 1 348 ? 0.428 3.163 26.258 1.00 85.50 348 HIS A CA 1
ATOM 2886 C C . HIS A 1 348 ? -0.093 2.962 24.833 1.00 85.50 348 HIS A C 1
ATOM 2888 O O . HIS A 1 348 ? 0.672 2.660 23.916 1.00 85.50 348 HIS A O 1
ATOM 2894 N N . TYR A 1 349 ? -1.391 3.190 24.615 1.00 88.50 349 TYR A N 1
ATOM 2895 C CA . TYR A 1 349 ? -2.011 2.973 23.307 1.00 88.50 349 TYR A CA 1
ATOM 2896 C C . TYR A 1 349 ? -1.730 4.078 22.289 1.00 88.50 349 TYR A C 1
ATOM 2898 O O . TYR A 1 349 ? -1.745 3.799 21.086 1.00 88.50 349 TYR A O 1
ATOM 2906 N N . ILE A 1 350 ? -1.414 5.299 22.729 1.00 86.44 350 ILE A N 1
ATOM 2907 C CA . ILE A 1 350 ? -0.886 6.348 21.849 1.00 86.44 350 ILE A CA 1
ATOM 2908 C C . ILE A 1 350 ? 0.519 5.976 21.372 1.00 86.44 350 ILE A C 1
ATOM 2910 O O . ILE A 1 350 ? 0.777 6.035 20.172 1.00 86.44 350 ILE A O 1
ATOM 2914 N N . ILE A 1 351 ? 1.414 5.542 22.264 1.00 80.81 351 ILE A N 1
ATOM 2915 C CA . ILE A 1 351 ? 2.766 5.091 21.891 1.00 80.81 351 ILE A CA 1
ATOM 2916 C C . ILE A 1 351 ? 2.675 3.883 20.950 1.00 80.81 351 ILE A C 1
ATOM 2918 O O . ILE A 1 351 ? 3.330 3.868 19.903 1.00 80.81 351 ILE A O 1
ATOM 2922 N N . LYS A 1 352 ? 1.799 2.918 21.259 1.00 85.44 352 LYS A N 1
ATOM 2923 C CA . LYS A 1 352 ? 1.517 1.767 20.391 1.00 85.44 352 LYS A CA 1
ATOM 2924 C C . LYS A 1 352 ? 1.045 2.204 19.004 1.00 85.44 352 LYS A C 1
ATOM 2926 O O . LYS A 1 352 ? 1.621 1.785 18.004 1.00 85.44 352 LYS A O 1
ATOM 2931 N N . PHE A 1 353 ? 0.074 3.121 18.938 1.00 88.81 353 PHE A N 1
ATOM 2932 C CA . PHE A 1 353 ? -0.408 3.703 17.681 1.00 88.81 353 PHE A CA 1
ATOM 2933 C C . PHE A 1 353 ? 0.719 4.363 16.886 1.00 88.81 353 PHE A C 1
ATOM 2935 O O . PHE A 1 353 ? 0.866 4.095 15.693 1.00 88.81 353 PHE A O 1
ATOM 2942 N N . LYS A 1 354 ? 1.530 5.198 17.543 1.00 84.12 354 LYS A N 1
ATOM 2943 C CA . LYS A 1 354 ? 2.631 5.919 16.904 1.00 84.12 354 LYS A CA 1
ATOM 2944 C C . LYS A 1 354 ? 3.621 4.951 16.246 1.00 84.12 354 LYS A C 1
ATOM 2946 O O . LYS A 1 354 ? 3.975 5.116 15.074 1.00 84.12 354 LYS A O 1
ATOM 2951 N N . ARG A 1 355 ? 4.014 3.903 16.977 1.00 78.62 355 ARG A N 1
ATOM 2952 C CA . ARG A 1 355 ? 4.917 2.851 16.493 1.00 78.62 355 ARG A CA 1
ATOM 2953 C C . ARG A 1 355 ? 4.299 2.070 15.334 1.00 78.62 355 ARG A C 1
ATOM 2955 O O . ARG A 1 355 ? 4.902 1.999 14.263 1.00 78.62 355 ARG A O 1
ATOM 2962 N N . GLU A 1 356 ? 3.095 1.530 15.510 1.00 82.69 356 GLU A N 1
ATOM 2963 C CA . GLU A 1 356 ? 2.416 0.725 14.486 1.00 82.69 356 GLU A CA 1
ATOM 2964 C C . GLU A 1 356 ? 2.144 1.513 13.200 1.00 82.69 356 GLU A C 1
ATOM 2966 O O . GLU A 1 356 ? 2.314 0.974 12.102 1.00 82.69 356 GLU A O 1
ATOM 2971 N N . LEU A 1 357 ? 1.779 2.796 13.309 1.00 84.81 357 LEU A N 1
ATOM 2972 C CA . LEU A 1 357 ? 1.548 3.654 12.150 1.00 84.81 357 LEU A CA 1
ATOM 2973 C C . LEU A 1 357 ? 2.836 3.846 11.343 1.00 84.81 357 LEU A C 1
ATOM 2975 O O . LEU A 1 357 ? 2.826 3.592 10.139 1.00 84.81 357 LEU A O 1
ATOM 2979 N N . ILE A 1 358 ? 3.946 4.249 11.977 1.00 80.06 358 ILE A N 1
ATOM 2980 C CA . ILE A 1 358 ? 5.218 4.455 11.264 1.00 80.06 358 ILE A CA 1
ATOM 2981 C C . ILE A 1 358 ? 5.697 3.147 10.630 1.00 80.06 358 ILE A C 1
ATOM 2983 O O . ILE A 1 358 ? 6.052 3.131 9.448 1.00 80.06 358 ILE A O 1
ATOM 2987 N N . VAL A 1 359 ? 5.680 2.045 11.387 1.00 76.31 359 VAL A N 1
ATOM 2988 C CA . VAL A 1 359 ? 6.120 0.731 10.895 1.00 76.31 359 VAL A CA 1
ATOM 2989 C C . VAL A 1 359 ? 5.264 0.283 9.714 1.00 76.31 359 VAL A C 1
ATOM 2991 O O . VAL A 1 359 ? 5.788 -0.106 8.668 1.00 76.31 359 VAL A O 1
ATOM 2994 N N . GLY A 1 360 ? 3.941 0.343 9.866 1.00 73.31 360 GLY A N 1
ATOM 2995 C CA . GLY A 1 360 ? 2.995 -0.124 8.863 1.00 73.31 360 GLY A CA 1
ATOM 2996 C C . GLY A 1 360 ? 3.035 0.704 7.582 1.00 73.31 360 GLY A C 1
ATOM 2997 O O . GLY A 1 360 ? 3.042 0.139 6.484 1.00 73.31 360 GLY A O 1
ATOM 2998 N N . VAL A 1 361 ? 3.090 2.032 7.709 1.00 81.94 361 VAL A N 1
ATOM 2999 C CA . VAL A 1 361 ? 3.185 2.952 6.569 1.00 81.94 361 VAL A CA 1
ATOM 3000 C C . VAL A 1 361 ? 4.524 2.779 5.865 1.00 81.94 361 VAL A C 1
ATOM 3002 O O . VAL A 1 361 ? 4.536 2.572 4.652 1.00 81.94 361 VAL A O 1
ATOM 3005 N N . GLY A 1 362 ? 5.632 2.771 6.613 1.00 74.25 362 GLY A N 1
ATOM 3006 C CA . GLY A 1 362 ? 6.970 2.546 6.069 1.00 74.25 362 GLY A CA 1
ATOM 3007 C C . GLY A 1 362 ? 7.048 1.242 5.280 1.00 74.25 362 GLY A C 1
ATOM 3008 O O . GLY A 1 362 ? 7.431 1.258 4.113 1.00 74.25 362 GLY A O 1
ATOM 3009 N N . LYS A 1 363 ? 6.568 0.126 5.849 1.00 76.25 363 LYS A N 1
ATOM 3010 C CA . LYS A 1 363 ? 6.535 -1.176 5.163 1.00 76.25 363 LYS A CA 1
ATOM 3011 C C . LYS A 1 363 ? 5.821 -1.102 3.812 1.00 76.25 363 LYS A C 1
ATOM 3013 O O . LYS A 1 363 ? 6.352 -1.580 2.816 1.00 76.25 363 LYS A O 1
ATOM 3018 N N . ARG A 1 364 ? 4.634 -0.490 3.751 1.00 75.81 364 ARG A N 1
ATOM 3019 C CA . ARG A 1 364 ? 3.871 -0.391 2.494 1.00 75.81 364 ARG A CA 1
ATOM 3020 C C . ARG A 1 364 ? 4.525 0.529 1.471 1.00 75.81 364 ARG A C 1
ATOM 3022 O O . ARG A 1 364 ? 4.588 0.170 0.300 1.00 75.81 364 ARG A O 1
ATOM 3029 N N . VAL A 1 365 ? 4.995 1.697 1.904 1.00 79.56 365 VAL A N 1
ATOM 3030 C CA . VAL A 1 365 ? 5.617 2.690 1.021 1.00 79.56 365 VAL A CA 1
ATOM 3031 C C . VAL A 1 365 ? 6.925 2.146 0.450 1.00 79.56 365 VAL A C 1
ATOM 3033 O O . VAL A 1 365 ? 7.127 2.201 -0.759 1.00 79.56 365 VAL A O 1
ATOM 3036 N N . PHE A 1 366 ? 7.786 1.559 1.282 1.00 79.62 366 PHE A N 1
ATOM 3037 C CA . PHE A 1 366 ? 9.081 1.040 0.837 1.00 79.62 366 PHE A CA 1
ATOM 3038 C C . PHE A 1 366 ? 8.922 -0.161 -0.099 1.00 79.62 366 PHE A C 1
ATOM 3040 O O . PHE A 1 366 ? 9.576 -0.203 -1.137 1.00 79.62 366 PHE A O 1
ATOM 3047 N N . SER A 1 367 ? 7.985 -1.076 0.182 1.00 71.25 367 SER A N 1
ATOM 3048 C CA . SER A 1 367 ? 7.645 -2.150 -0.761 1.00 71.25 367 SER A CA 1
ATOM 3049 C C . SER A 1 367 ? 7.098 -1.615 -2.087 1.00 71.25 367 SER A C 1
ATOM 3051 O O . SER A 1 367 ? 7.392 -2.176 -3.137 1.00 71.25 367 SER A O 1
ATOM 3053 N N . ALA A 1 368 ? 6.321 -0.528 -2.071 1.00 69.31 368 ALA A N 1
ATOM 3054 C CA . ALA A 1 368 ? 5.837 0.092 -3.301 1.00 69.31 368 ALA A CA 1
ATOM 3055 C C . ALA A 1 368 ? 6.978 0.728 -4.114 1.00 69.31 368 ALA A C 1
ATOM 3057 O O . ALA A 1 368 ? 6.973 0.630 -5.339 1.00 69.31 368 ALA A O 1
ATOM 3058 N N . ILE A 1 369 ? 7.958 1.357 -3.454 1.00 70.25 369 ILE A N 1
ATOM 3059 C CA . ILE A 1 369 ? 9.160 1.906 -4.104 1.00 70.25 369 ILE A CA 1
ATOM 3060 C C . ILE A 1 369 ? 9.964 0.786 -4.768 1.00 70.25 369 ILE A C 1
ATOM 3062 O O . ILE A 1 369 ? 10.300 0.893 -5.944 1.00 70.25 369 ILE A O 1
ATOM 3066 N N . ASP A 1 370 ? 10.220 -0.305 -4.050 1.00 68.56 370 ASP A N 1
ATOM 3067 C CA . ASP A 1 370 ? 10.935 -1.465 -4.590 1.00 68.56 370 ASP A CA 1
ATOM 3068 C C . ASP A 1 370 ? 10.192 -2.092 -5.787 1.00 68.56 370 ASP A C 1
ATOM 3070 O O . ASP A 1 370 ? 10.752 -2.347 -6.859 1.00 68.56 370 ASP A O 1
ATOM 3074 N N . TYR A 1 371 ? 8.868 -2.225 -5.673 1.00 64.19 371 TYR A N 1
ATOM 3075 C CA . TYR A 1 371 ? 8.027 -2.694 -6.773 1.00 64.19 371 TYR A CA 1
ATOM 3076 C C . TYR A 1 371 ? 8.050 -1.755 -7.992 1.00 64.19 371 TYR A C 1
ATOM 3078 O O . TYR A 1 371 ? 8.028 -2.208 -9.140 1.00 64.19 371 TYR A O 1
ATOM 3086 N N . HIS A 1 372 ? 8.146 -0.445 -7.767 1.00 70.38 372 HIS A N 1
ATOM 3087 C CA . HIS A 1 372 ? 8.276 0.538 -8.836 1.00 70.38 372 HIS A CA 1
ATOM 3088 C C . HIS A 1 372 ? 9.605 0.412 -9.579 1.00 70.38 372 HIS A C 1
ATOM 3090 O O . HIS A 1 372 ? 9.612 0.419 -10.807 1.00 70.38 372 HIS A O 1
ATOM 3096 N N . PHE A 1 373 ? 10.726 0.247 -8.879 1.00 67.00 373 PHE A N 1
ATOM 3097 C CA . PHE A 1 373 ? 12.017 0.080 -9.549 1.00 67.00 373 PHE A CA 1
ATOM 3098 C C . PHE A 1 373 ? 12.155 -1.280 -10.247 1.00 67.00 373 PHE A C 1
ATOM 3100 O O . PHE A 1 373 ? 12.774 -1.355 -11.307 1.00 67.00 373 PHE A O 1
ATOM 3107 N N . SER A 1 374 ? 11.515 -2.331 -9.730 1.00 64.56 374 SER A N 1
ATOM 3108 C CA . SER A 1 374 ? 11.544 -3.665 -10.347 1.00 64.56 374 SER A CA 1
ATOM 3109 C C . SER A 1 374 ? 10.555 -3.841 -11.509 1.00 64.56 374 SER A C 1
ATOM 3111 O O . SER A 1 374 ? 10.898 -4.462 -12.516 1.00 64.56 374 SER A O 1
ATOM 3113 N N . LYS A 1 375 ? 9.326 -3.313 -11.404 1.00 63.22 375 LYS A N 1
ATOM 3114 C CA . LYS A 1 375 ? 8.240 -3.551 -12.380 1.00 63.22 375 LYS A CA 1
ATOM 3115 C C . LYS A 1 375 ? 7.624 -2.291 -12.991 1.00 63.22 375 LYS A C 1
ATOM 3117 O O . LYS A 1 375 ? 6.700 -2.415 -13.790 1.00 63.22 375 LYS A O 1
ATOM 3122 N N . ARG A 1 376 ? 8.107 -1.092 -12.642 1.00 63.00 376 ARG A N 1
ATOM 3123 C CA . ARG A 1 376 ? 7.569 0.223 -13.070 1.00 63.00 376 ARG A CA 1
ATOM 3124 C C . ARG A 1 376 ? 6.085 0.440 -12.764 1.00 63.00 376 ARG A C 1
ATOM 3126 O O . ARG A 1 376 ? 5.446 1.303 -13.358 1.00 63.00 376 ARG A O 1
ATOM 3133 N N . ILE A 1 377 ? 5.534 -0.320 -11.824 1.00 60.09 377 ILE A N 1
ATOM 3134 C CA . ILE A 1 377 ? 4.144 -0.208 -11.384 1.00 60.09 377 ILE A CA 1
ATOM 3135 C C . ILE A 1 377 ? 4.160 0.267 -9.940 1.00 60.09 377 ILE A C 1
ATOM 3137 O O . ILE A 1 377 ? 4.987 -0.161 -9.144 1.00 60.09 377 ILE A O 1
ATOM 3141 N N . MET A 1 378 ? 3.246 1.164 -9.603 1.00 64.75 378 MET A N 1
ATOM 3142 C CA . MET A 1 378 ? 3.046 1.616 -8.237 1.00 64.75 378 MET A CA 1
ATOM 3143 C C . MET A 1 378 ? 1.561 1.942 -8.100 1.00 64.75 378 MET A C 1
ATOM 3145 O O . MET A 1 378 ? 1.095 2.989 -8.545 1.00 64.75 378 MET A O 1
ATOM 3149 N N . ASP A 1 379 ? 0.799 0.984 -7.581 1.00 59.56 379 ASP A N 1
ATOM 3150 C CA . ASP A 1 379 ? -0.653 1.106 -7.500 1.00 59.56 379 ASP A CA 1
ATOM 3151 C C . ASP A 1 379 ? -1.042 2.003 -6.328 1.00 59.56 379 ASP A C 1
ATOM 3153 O O . ASP A 1 379 ? -0.711 1.735 -5.171 1.00 59.56 379 ASP A O 1
ATOM 3157 N N . VAL A 1 380 ? -1.801 3.051 -6.635 1.00 65.69 380 VAL A N 1
ATOM 3158 C CA . VAL A 1 380 ? -2.478 3.888 -5.645 1.00 65.69 380 VAL A CA 1
ATOM 3159 C C . VAL A 1 380 ? -3.972 3.683 -5.818 1.00 65.69 380 VAL A C 1
ATOM 3161 O O . VAL A 1 380 ? -4.494 3.845 -6.918 1.00 65.69 380 VAL A O 1
ATOM 3164 N N . ARG A 1 381 ? -4.669 3.324 -4.737 1.00 67.06 381 ARG A N 1
ATOM 3165 C CA . ARG A 1 381 ? -6.134 3.217 -4.744 1.00 67.06 381 ARG A CA 1
ATOM 3166 C C . ARG A 1 381 ? -6.744 4.613 -4.593 1.00 67.06 381 ARG A C 1
ATOM 3168 O O . ARG A 1 381 ? -6.572 5.206 -3.524 1.00 67.06 381 ARG A O 1
ATOM 3175 N N . PRO A 1 382 ? -7.450 5.152 -5.604 1.00 68.25 382 PRO A N 1
ATOM 3176 C CA . PRO A 1 382 ? -8.021 6.497 -5.535 1.00 68.25 382 PRO A CA 1
ATOM 3177 C C . PRO A 1 382 ? -9.016 6.670 -4.382 1.00 68.25 382 PRO A C 1
ATOM 3179 O O . PRO A 1 382 ? -9.113 7.746 -3.800 1.00 68.25 382 PRO A O 1
ATOM 3182 N N . GLU A 1 383 ? -9.716 5.600 -4.000 1.00 72.25 383 GLU A N 1
ATOM 3183 C CA . GLU A 1 383 ? -10.689 5.605 -2.906 1.00 72.25 383 GLU A CA 1
ATOM 3184 C C . GLU A 1 383 ? -10.034 5.939 -1.561 1.00 72.25 383 GLU A C 1
ATOM 3186 O O . GLU A 1 383 ? -10.656 6.577 -0.715 1.00 72.25 383 GLU A O 1
ATOM 3191 N N . LEU A 1 384 ? -8.767 5.550 -1.372 1.00 76.62 384 LEU A N 1
ATOM 3192 C CA . LEU A 1 384 ? -8.016 5.831 -0.149 1.00 76.62 384 LEU A CA 1
ATOM 3193 C C . LEU A 1 384 ? -7.498 7.272 -0.093 1.00 76.62 384 LEU A C 1
ATOM 3195 O O . LEU A 1 384 ? -7.332 7.800 1.002 1.00 76.62 384 LEU A O 1
ATOM 3199 N N . LEU A 1 385 ? -7.279 7.914 -1.245 1.00 77.12 385 LEU A N 1
ATOM 3200 C CA . LEU A 1 385 ? -6.889 9.328 -1.318 1.00 77.12 385 LEU A CA 1
ATOM 3201 C C . LEU A 1 385 ? -8.049 10.268 -0.965 1.00 77.12 385 LEU A C 1
ATOM 3203 O O . LEU A 1 385 ? -7.822 11.372 -0.482 1.00 77.12 385 LEU A O 1
ATOM 3207 N N . ASN A 1 386 ? -9.286 9.823 -1.196 1.00 76.50 386 ASN A N 1
ATOM 3208 C CA . ASN A 1 386 ? -10.496 10.594 -0.908 1.00 76.50 386 ASN A CA 1
ATOM 3209 C C . ASN A 1 386 ? -10.971 10.452 0.548 1.00 76.50 386 ASN A C 1
ATOM 3211 O O . ASN A 1 386 ? -11.959 11.079 0.935 1.00 76.50 386 ASN A O 1
ATOM 3215 N N . LEU A 1 387 ? -10.306 9.623 1.361 1.00 82.81 387 LEU A N 1
ATOM 3216 C CA . LEU A 1 387 ? -10.662 9.471 2.767 1.00 82.81 387 LEU A CA 1
ATOM 3217 C C . LEU A 1 387 ? -10.362 10.754 3.538 1.00 82.81 387 LEU A C 1
ATOM 3219 O O . LEU A 1 387 ? -9.255 11.289 3.514 1.00 82.81 387 LEU A O 1
ATOM 3223 N N . ASN A 1 388 ? -11.364 11.228 4.273 1.00 86.38 388 ASN A N 1
ATOM 3224 C CA . ASN A 1 388 ? -11.229 12.431 5.073 1.00 86.38 388 ASN A CA 1
ATOM 3225 C C . ASN A 1 388 ? -10.307 12.175 6.278 1.00 86.38 388 ASN A C 1
ATOM 3227 O O . ASN A 1 388 ? -10.583 11.308 7.109 1.00 86.38 388 ASN A O 1
ATOM 3231 N N . ARG A 1 389 ? -9.249 12.979 6.424 1.00 87.25 389 ARG A N 1
ATOM 3232 C CA . ARG A 1 389 ? -8.333 12.928 7.575 1.00 87.25 389 ARG A CA 1
ATOM 3233 C C . ARG A 1 389 ? -9.064 13.069 8.909 1.00 87.25 389 ARG A C 1
ATOM 3235 O O . ARG A 1 389 ? -8.763 12.340 9.845 1.00 87.25 389 ARG A O 1
ATOM 3242 N N . ASN A 1 390 ? -10.082 13.927 8.975 1.00 90.00 390 ASN A N 1
ATOM 3243 C CA . ASN A 1 390 ? -10.896 14.096 10.180 1.00 90.00 390 ASN A CA 1
ATOM 3244 C C . ASN A 1 390 ? -11.651 12.828 10.575 1.00 90.00 390 ASN A C 1
ATOM 3246 O O . ASN A 1 390 ? -11.872 12.594 11.760 1.00 90.00 390 ASN A O 1
ATOM 3250 N N . PHE A 1 391 ? -12.055 12.022 9.592 1.00 91.19 391 PHE A N 1
ATOM 3251 C CA . PHE A 1 391 ? -12.683 10.734 9.849 1.00 91.19 391 PHE A CA 1
ATOM 3252 C C . PHE A 1 391 ? -11.660 9.745 10.417 1.00 91.19 391 PHE A C 1
ATOM 3254 O O . PHE A 1 391 ? -11.925 9.132 11.446 1.00 91.19 391 PHE A O 1
ATOM 3261 N N . LEU A 1 392 ? -10.469 9.658 9.812 1.00 91.25 392 LEU A N 1
ATOM 3262 C CA . LEU A 1 392 ? -9.394 8.772 10.274 1.00 91.25 392 LEU A CA 1
ATOM 3263 C C . LEU A 1 392 ? -8.956 9.092 11.707 1.00 91.25 392 LEU A C 1
ATOM 3265 O O . LEU A 1 392 ? -8.868 8.187 12.532 1.00 91.25 392 LEU A O 1
ATOM 3269 N N . THR A 1 393 ? -8.731 10.371 12.022 1.00 92.12 393 THR A N 1
ATOM 3270 C CA . THR A 1 393 ? -8.317 10.779 13.371 1.00 92.12 393 THR A CA 1
ATOM 3271 C C . THR A 1 393 ? -9.425 10.545 14.390 1.00 92.12 393 THR A C 1
ATOM 3273 O O . THR A 1 393 ? -9.154 10.027 15.464 1.00 92.12 393 THR A O 1
ATOM 3276 N N . CYS A 1 394 ? -10.684 10.828 14.043 1.00 92.50 394 CYS A N 1
ATOM 3277 C CA . CYS A 1 394 ? -11.829 10.573 14.919 1.00 92.50 394 CYS A CA 1
ATOM 3278 C C . CYS A 1 394 ? -12.001 9.080 15.247 1.00 92.50 394 CYS A C 1
ATOM 3280 O O . CYS A 1 394 ? -12.121 8.720 16.418 1.00 92.50 394 CYS A O 1
ATOM 3282 N N . GLU A 1 395 ? -11.988 8.209 14.236 1.00 92.19 395 GLU A N 1
ATOM 3283 C CA . GLU A 1 395 ? -12.159 6.766 14.441 1.00 92.19 395 GLU A CA 1
ATOM 3284 C C . GLU A 1 395 ? -10.968 6.156 15.186 1.00 92.19 395 GLU A C 1
ATOM 3286 O O . GLU A 1 395 ? -11.164 5.372 16.114 1.00 92.19 395 GLU A O 1
ATOM 3291 N N . MET A 1 396 ? -9.741 6.584 14.875 1.00 94.19 396 MET A N 1
ATOM 3292 C CA . MET A 1 396 ? -8.552 6.121 15.589 1.00 94.19 396 MET A CA 1
ATOM 3293 C C . MET A 1 396 ? -8.559 6.545 17.065 1.00 94.19 396 MET A C 1
ATOM 3295 O O . MET A 1 396 ? -8.263 5.726 17.933 1.00 94.19 396 MET A O 1
ATOM 3299 N N . SER A 1 397 ? -8.936 7.789 17.380 1.00 92.69 397 SER A N 1
ATOM 3300 C CA . SER A 1 397 ? -9.012 8.262 18.769 1.00 92.69 397 SER A CA 1
ATOM 3301 C C . SER A 1 397 ? -10.061 7.515 19.581 1.00 92.69 397 SER A C 1
ATOM 3303 O O . SER A 1 397 ? -9.781 7.114 20.710 1.00 92.69 397 SER A O 1
ATOM 3305 N N . LYS A 1 398 ? -11.245 7.263 19.006 1.00 92.56 398 LYS A N 1
ATOM 3306 C CA . LYS A 1 398 ? -12.256 6.413 19.651 1.00 92.56 398 LYS A CA 1
ATOM 3307 C C . LYS A 1 398 ? -11.719 5.007 19.886 1.00 92.56 398 LYS A C 1
ATOM 3309 O O . LYS A 1 398 ? -11.903 4.473 20.971 1.00 92.56 398 LYS A O 1
ATOM 3314 N N . ALA A 1 399 ? -11.030 4.436 18.900 1.00 92.56 399 ALA A N 1
ATOM 3315 C CA . ALA A 1 399 ? -10.507 3.082 18.980 1.00 92.56 399 ALA A CA 1
ATOM 3316 C C . ALA A 1 399 ? -9.385 2.917 20.022 1.00 92.56 399 ALA A C 1
ATOM 3318 O O . ALA A 1 399 ? -9.326 1.883 20.681 1.00 92.56 399 ALA A O 1
ATOM 3319 N N . ILE A 1 400 ? -8.532 3.933 20.209 1.00 91.44 400 ILE A N 1
ATOM 3320 C CA . ILE A 1 400 ? -7.556 3.991 21.313 1.00 91.44 400 ILE A CA 1
ATOM 3321 C C . ILE A 1 400 ? -8.289 3.982 22.660 1.00 91.44 400 ILE A C 1
ATOM 3323 O O . ILE A 1 400 ? -7.987 3.173 23.533 1.00 91.44 400 ILE A O 1
ATOM 3327 N N . LEU A 1 401 ? -9.289 4.852 22.815 1.00 90.00 401 LEU A N 1
ATOM 3328 C CA . LEU A 1 401 ? -10.021 5.018 24.073 1.00 90.00 401 LEU A CA 1
ATOM 3329 C C . LEU A 1 401 ? -10.959 3.849 24.410 1.00 90.00 401 LEU A C 1
ATOM 3331 O O . LEU A 1 401 ? -11.258 3.628 25.583 1.00 90.00 401 LEU A O 1
ATOM 3335 N N . SER A 1 402 ? -11.404 3.095 23.403 1.00 90.88 402 SER A N 1
ATOM 3336 C CA . SER A 1 402 ? -12.243 1.903 23.555 1.00 90.88 402 SER A CA 1
ATOM 3337 C C . SER A 1 402 ? -11.450 0.593 23.463 1.00 90.88 402 SER A C 1
ATOM 3339 O O . SER A 1 402 ? -12.056 -0.466 23.303 1.00 90.88 402 SER A O 1
ATOM 3341 N N . TYR A 1 403 ? -10.111 0.622 23.498 1.00 89.56 403 TYR A N 1
ATOM 3342 C CA . TYR A 1 403 ? -9.300 -0.574 23.228 1.00 89.56 403 TYR A CA 1
ATOM 3343 C C . TYR A 1 403 ? -9.596 -1.718 24.209 1.00 89.56 403 TYR A C 1
ATOM 3345 O O . TYR A 1 403 ? -9.669 -2.881 23.812 1.00 89.56 403 TYR A O 1
ATOM 3353 N N . ALA A 1 404 ? -9.803 -1.393 25.488 1.00 82.44 404 ALA A N 1
ATOM 3354 C CA . ALA A 1 404 ? -10.086 -2.380 26.527 1.00 82.44 404 ALA A CA 1
ATOM 3355 C C . ALA A 1 404 ? -11.403 -3.135 26.298 1.00 82.44 404 ALA A C 1
ATOM 3357 O O . ALA A 1 404 ? -11.472 -4.337 26.546 1.00 82.44 404 ALA A O 1
ATOM 3358 N N . THR A 1 405 ? -12.427 -2.456 25.776 1.00 84.25 405 THR A N 1
ATOM 3359 C CA . THR A 1 405 ? -13.741 -3.057 25.514 1.00 84.25 405 THR A CA 1
ATOM 3360 C C . THR A 1 405 ? -13.832 -3.690 24.131 1.00 84.25 405 THR A C 1
ATOM 3362 O O . THR A 1 405 ? -14.521 -4.695 23.959 1.00 84.25 405 THR A O 1
ATOM 3365 N N . ASN A 1 406 ? -13.137 -3.136 23.133 1.00 85.44 406 ASN A N 1
ATOM 3366 C CA . ASN A 1 406 ? -13.149 -3.650 21.771 1.00 85.44 406 ASN A CA 1
ATOM 3367 C C . ASN A 1 406 ? -11.818 -3.409 21.040 1.00 85.44 406 ASN A C 1
ATOM 3369 O O . ASN A 1 406 ? -11.627 -2.405 20.349 1.00 85.44 406 ASN A O 1
ATOM 3373 N N . LYS A 1 407 ? -10.929 -4.404 21.120 1.00 87.50 407 LYS A N 1
ATOM 3374 C CA . LYS A 1 407 ? -9.627 -4.414 20.433 1.00 87.50 407 LYS A CA 1
ATOM 3375 C C . LYS A 1 407 ? -9.745 -4.394 18.904 1.00 87.50 407 LYS A C 1
ATOM 3377 O O . LYS A 1 407 ? -8.895 -3.816 18.233 1.00 87.50 407 LYS A O 1
ATOM 3382 N N . LEU A 1 408 ? -10.810 -4.976 18.341 1.00 88.06 408 LEU A N 1
ATOM 3383 C CA . LEU A 1 408 ? -10.987 -5.070 16.886 1.00 88.06 408 LEU A CA 1
ATOM 3384 C C . LEU A 1 408 ? -11.125 -3.693 16.234 1.00 88.06 408 LEU A C 1
ATOM 3386 O O . LEU A 1 408 ? -10.618 -3.492 15.133 1.00 88.06 408 LEU A O 1
ATOM 3390 N N . ASN A 1 409 ? -11.753 -2.739 16.930 1.00 88.50 409 ASN A N 1
ATOM 3391 C CA . ASN A 1 409 ? -11.883 -1.365 16.447 1.00 88.50 409 ASN A CA 1
ATOM 3392 C C . ASN A 1 409 ? -10.514 -0.710 16.239 1.00 88.50 409 ASN A C 1
ATOM 3394 O O . ASN A 1 409 ? -10.321 0.014 15.260 1.00 88.50 409 ASN A O 1
ATOM 3398 N N . TYR A 1 410 ? -9.559 -0.970 17.136 1.00 92.31 410 TYR A N 1
ATOM 3399 C CA . TYR A 1 410 ? -8.191 -0.476 17.001 1.00 92.31 410 TYR A CA 1
ATOM 3400 C C . TYR A 1 410 ? -7.511 -1.109 15.797 1.00 92.31 410 TYR A C 1
ATOM 3402 O O . TYR A 1 410 ? -7.039 -0.386 14.922 1.00 92.31 410 TYR A O 1
ATOM 3410 N N . GLU A 1 411 ? -7.550 -2.439 15.688 1.00 89.56 411 GLU A N 1
ATOM 3411 C CA . GLU A 1 411 ? -6.921 -3.161 14.580 1.00 89.56 411 GLU A CA 1
ATOM 3412 C C . GLU A 1 411 ? -7.463 -2.749 13.204 1.00 89.56 411 GLU A C 1
ATOM 3414 O O . GLU A 1 411 ? -6.701 -2.637 12.238 1.00 89.56 411 GLU A O 1
ATOM 3419 N N . SER A 1 412 ? -8.773 -2.524 13.078 1.00 90.25 412 SER A N 1
ATOM 3420 C CA . SER A 1 412 ? -9.368 -2.054 11.826 1.00 90.25 412 SER A CA 1
ATOM 3421 C C . SER A 1 412 ? -8.986 -0.606 11.526 1.00 90.25 412 SER A C 1
ATOM 3423 O O . SER A 1 412 ? -8.627 -0.288 10.389 1.00 90.25 412 SER A O 1
ATOM 3425 N N . SER A 1 413 ? -9.023 0.261 12.542 1.00 92.62 413 SER A N 1
ATOM 3426 C CA . SER A 1 413 ? -8.743 1.692 12.388 1.00 92.62 413 SER A CA 1
ATOM 3427 C C . SER A 1 413 ? -7.281 1.938 12.035 1.00 92.62 413 SER A C 1
ATOM 3429 O O . SER A 1 413 ? -7.007 2.673 11.086 1.00 92.62 413 SER A O 1
ATOM 3431 N N . ILE A 1 414 ? -6.335 1.260 12.696 1.00 91.88 414 ILE A N 1
ATOM 3432 C CA . ILE A 1 414 ? -4.904 1.405 12.401 1.00 91.88 414 ILE A CA 1
ATOM 3433 C C . ILE A 1 414 ? -4.568 0.901 10.996 1.00 91.88 414 ILE A C 1
ATOM 3435 O O . ILE A 1 414 ? -3.863 1.579 10.249 1.00 91.88 414 ILE A O 1
ATOM 3439 N N . LYS A 1 415 ? -5.153 -0.225 10.556 1.00 90.81 415 LYS A N 1
ATOM 3440 C CA . LYS A 1 415 ? -4.986 -0.731 9.180 1.00 90.81 415 LYS A CA 1
ATOM 3441 C C . LYS A 1 415 ? -5.512 0.257 8.142 1.00 90.81 415 LYS A C 1
ATOM 3443 O O . LYS A 1 415 ? -4.881 0.417 7.091 1.00 90.81 415 LYS A O 1
ATOM 3448 N N . LEU A 1 416 ? -6.641 0.914 8.409 1.00 90.19 416 LEU A N 1
ATOM 3449 C CA . LEU A 1 416 ? -7.196 1.938 7.526 1.00 90.19 416 LEU A CA 1
ATOM 3450 C C . LEU A 1 416 ? -6.291 3.176 7.477 1.00 90.19 416 LEU A C 1
ATOM 3452 O O . LEU A 1 416 ? -5.945 3.620 6.383 1.00 90.19 416 LEU A O 1
ATOM 3456 N N . CYS A 1 417 ? -5.837 3.663 8.635 1.00 92.00 417 CYS A N 1
ATOM 3457 C CA . CYS A 1 417 ? -4.911 4.791 8.750 1.00 92.00 417 CYS A CA 1
ATOM 3458 C C . CYS A 1 417 ? -3.598 4.526 8.001 1.00 92.00 417 CYS A C 1
ATOM 3460 O O . CYS A 1 417 ? -3.186 5.345 7.181 1.00 92.00 417 CYS A O 1
ATOM 3462 N N . ILE A 1 418 ? -2.997 3.345 8.196 1.00 88.62 418 ILE A N 1
ATOM 3463 C CA . ILE A 1 418 ? -1.805 2.899 7.463 1.00 88.62 418 ILE A CA 1
ATOM 3464 C C . ILE A 1 418 ? -2.066 2.903 5.952 1.00 88.62 418 ILE A C 1
ATOM 3466 O O . ILE A 1 418 ? -1.242 3.380 5.178 1.00 88.62 418 ILE A O 1
ATOM 3470 N N . SER A 1 419 ? -3.209 2.363 5.516 1.00 87.31 419 SER A N 1
ATOM 3471 C CA . SER A 1 419 ? -3.553 2.264 4.092 1.00 87.31 419 SER A CA 1
ATOM 3472 C C . SER A 1 419 ? -3.719 3.634 3.437 1.00 87.31 419 SER A C 1
ATOM 3474 O O . SER A 1 419 ? -3.195 3.854 2.344 1.00 87.31 419 SER A O 1
ATOM 3476 N N . ALA A 1 420 ? -4.442 4.539 4.098 1.00 90.12 420 ALA A N 1
ATOM 3477 C CA . ALA A 1 420 ? -4.703 5.884 3.607 1.00 90.12 420 ALA A CA 1
ATOM 3478 C C . ALA A 1 420 ? -3.416 6.717 3.563 1.00 90.12 420 ALA A C 1
ATOM 3480 O O . ALA A 1 420 ? -3.069 7.248 2.508 1.00 90.12 420 ALA A O 1
ATOM 3481 N N . LEU A 1 421 ? -2.653 6.745 4.663 1.00 90.75 421 LEU A N 1
ATOM 3482 C CA . LEU A 1 421 ? -1.424 7.533 4.751 1.00 90.75 421 LEU A CA 1
ATOM 3483 C C . LEU A 1 421 ? -0.341 7.017 3.797 1.00 90.75 421 LEU A C 1
ATOM 3485 O O . LEU A 1 421 ? 0.316 7.811 3.128 1.00 90.75 421 LEU A O 1
ATOM 3489 N N . ALA A 1 422 ? -0.191 5.693 3.662 1.00 86.44 422 ALA A N 1
ATOM 3490 C CA . ALA A 1 422 ? 0.721 5.118 2.677 1.00 86.44 422 ALA A CA 1
ATOM 3491 C C . ALA A 1 422 ? 0.323 5.502 1.245 1.00 86.44 422 ALA A C 1
ATOM 3493 O O . ALA A 1 422 ? 1.192 5.856 0.458 1.00 86.44 422 ALA A O 1
ATOM 3494 N N . SER A 1 423 ? -0.972 5.479 0.910 1.00 85.81 423 SER A N 1
ATOM 3495 C CA . SER A 1 423 ? -1.455 5.850 -0.431 1.00 85.81 423 SER A CA 1
ATOM 3496 C C . SER A 1 423 ? -1.177 7.318 -0.756 1.00 85.81 423 SER A C 1
ATOM 3498 O O . SER A 1 423 ? -0.718 7.619 -1.855 1.00 85.81 423 SER A O 1
ATOM 3500 N N . ASP A 1 424 ? -1.393 8.218 0.204 1.00 88.94 424 ASP A N 1
ATOM 3501 C CA . ASP A 1 424 ? -1.078 9.647 0.080 1.00 88.94 424 ASP A CA 1
ATOM 3502 C C . ASP A 1 424 ? 0.433 9.886 -0.108 1.00 88.94 424 ASP A C 1
ATOM 3504 O O . ASP A 1 424 ? 0.857 10.604 -1.016 1.00 88.94 424 ASP A O 1
ATOM 3508 N N . ILE A 1 425 ? 1.277 9.210 0.679 1.00 87.81 425 ILE A N 1
ATOM 3509 C CA . ILE A 1 425 ? 2.737 9.282 0.528 1.00 87.81 425 ILE A CA 1
ATOM 3510 C C . ILE A 1 425 ? 3.177 8.750 -0.837 1.00 87.81 425 ILE A C 1
ATOM 3512 O O . ILE A 1 425 ? 3.930 9.428 -1.531 1.00 87.81 425 ILE A O 1
ATOM 3516 N N . ILE A 1 426 ? 2.704 7.569 -1.242 1.00 84.50 426 ILE A N 1
ATOM 3517 C CA . ILE A 1 426 ? 3.029 6.957 -2.537 1.00 84.50 426 ILE A CA 1
ATOM 3518 C C . ILE A 1 426 ? 2.632 7.901 -3.676 1.00 84.50 426 ILE A C 1
ATOM 3520 O O . ILE A 1 426 ? 3.446 8.169 -4.557 1.00 84.50 426 ILE A O 1
ATOM 3524 N N . TRP A 1 427 ? 1.426 8.468 -3.630 1.00 86.06 427 TRP A N 1
ATOM 3525 C CA . TRP A 1 427 ? 0.963 9.452 -4.607 1.00 86.06 427 TRP A CA 1
ATOM 3526 C C . TRP A 1 427 ? 1.863 10.697 -4.664 1.00 86.06 427 TRP A C 1
ATOM 3528 O O . TRP A 1 427 ? 2.237 11.157 -5.746 1.00 86.06 427 TRP A O 1
ATOM 3538 N N . SER A 1 428 ? 2.268 11.223 -3.505 1.00 86.12 428 SER A N 1
ATOM 3539 C CA . SER A 1 428 ? 3.214 12.341 -3.420 1.00 86.12 428 SER A CA 1
ATOM 3540 C C . SER A 1 428 ? 4.572 11.989 -4.043 1.00 86.12 428 SER A C 1
ATOM 3542 O O . SER A 1 428 ? 5.101 12.746 -4.863 1.00 86.12 428 SER A O 1
ATOM 3544 N N . LEU A 1 429 ? 5.108 10.804 -3.732 1.00 83.62 429 LEU A N 1
ATOM 3545 C CA . LEU A 1 429 ? 6.356 10.304 -4.309 1.00 83.62 429 LEU A CA 1
ATOM 3546 C C . LEU A 1 429 ? 6.254 10.161 -5.829 1.00 83.62 429 LEU A C 1
ATOM 3548 O O . LEU A 1 429 ? 7.169 10.600 -6.523 1.00 83.62 429 LEU A O 1
ATOM 3552 N N . GLN A 1 430 ? 5.150 9.621 -6.355 1.00 79.12 430 GLN A N 1
ATOM 3553 C CA . GLN A 1 430 ? 4.889 9.538 -7.797 1.00 79.12 430 GLN A CA 1
ATOM 3554 C C . GLN A 1 430 ? 4.939 10.909 -8.459 1.00 79.12 430 GLN A C 1
ATOM 3556 O O . GLN A 1 430 ? 5.645 11.086 -9.449 1.00 79.12 430 GLN A O 1
ATOM 3561 N N . LYS A 1 431 ? 4.225 11.887 -7.896 1.00 77.69 431 LYS A N 1
ATOM 3562 C CA . LYS A 1 431 ? 4.118 13.232 -8.465 1.00 77.69 431 LYS A CA 1
ATOM 3563 C C . LYS A 1 431 ? 5.450 13.986 -8.456 1.00 77.69 431 LYS A C 1
ATOM 3565 O O . LYS A 1 431 ? 5.755 14.681 -9.422 1.00 77.69 431 LYS A O 1
ATOM 3570 N N . HIS A 1 432 ? 6.220 13.876 -7.373 1.00 74.75 432 HIS A N 1
ATOM 3571 C CA . HIS A 1 432 ? 7.366 14.755 -7.125 1.00 74.75 432 HIS A CA 1
ATOM 3572 C C . HIS A 1 432 ? 8.728 14.114 -7.390 1.00 74.75 432 HIS A C 1
ATOM 3574 O O . HIS A 1 432 ? 9.617 14.779 -7.918 1.00 74.75 432 HIS A O 1
ATOM 3580 N N . LEU A 1 433 ? 8.914 12.846 -7.023 1.00 68.81 433 LEU A N 1
ATOM 3581 C CA . LEU A 1 433 ? 10.231 12.206 -7.037 1.00 68.81 433 LEU A CA 1
ATOM 3582 C C . LEU A 1 433 ? 10.346 11.131 -8.105 1.00 68.81 433 LEU A C 1
ATOM 3584 O O . LEU A 1 433 ? 11.374 11.058 -8.766 1.00 68.81 433 LEU A O 1
ATOM 3588 N N . LEU A 1 434 ? 9.309 10.328 -8.312 1.00 66.56 434 LEU A N 1
ATOM 3589 C CA . LEU A 1 434 ? 9.341 9.133 -9.151 1.00 66.56 434 LEU A CA 1
ATOM 3590 C C . LEU A 1 434 ? 8.810 9.360 -10.567 1.00 66.56 434 LEU A C 1
ATOM 3592 O O . LEU A 1 434 ? 8.540 8.359 -11.211 1.00 66.56 434 LEU A O 1
ATOM 3596 N N . LYS A 1 435 ? 8.676 10.633 -11.011 1.00 56.88 435 LYS A N 1
ATOM 3597 C CA . LYS A 1 435 ? 8.111 11.103 -12.300 1.00 56.88 435 LYS A CA 1
ATOM 3598 C C . LYS A 1 435 ? 7.324 10.004 -13.022 1.00 56.88 435 LYS A C 1
ATOM 3600 O O . LYS A 1 435 ? 7.953 9.134 -13.628 1.00 56.88 435 LYS A O 1
ATOM 3605 N N . PRO A 1 436 ? 5.986 10.066 -13.086 1.00 45.88 436 PRO A N 1
ATOM 3606 C CA . PRO A 1 436 ? 5.282 9.159 -13.967 1.00 45.88 436 PRO A CA 1
ATOM 3607 C C . PRO A 1 436 ? 5.829 9.430 -15.373 1.00 45.88 436 PRO A C 1
ATOM 3609 O O . PRO A 1 436 ? 5.694 10.543 -15.876 1.00 45.88 436 PRO A O 1
ATOM 3612 N N . GLU A 1 437 ? 6.435 8.444 -16.039 1.00 43.56 437 GLU A N 1
ATOM 3613 C CA . GLU A 1 437 ? 6.601 8.548 -17.497 1.00 43.56 437 GLU A CA 1
ATOM 3614 C C . GLU A 1 437 ? 5.214 8.720 -18.164 1.00 43.56 437 GLU A C 1
ATOM 3616 O O . GLU A 1 437 ? 5.127 9.165 -19.308 1.00 43.56 437 GLU A O 1
ATOM 3621 N N . ARG A 1 438 ? 4.118 8.409 -17.442 1.00 42.59 438 ARG A N 1
ATOM 3622 C CA . ARG A 1 438 ? 2.718 8.531 -17.866 1.00 42.59 438 ARG A CA 1
ATOM 3623 C C . ARG A 1 438 ? 1.761 8.917 -16.734 1.00 42.59 438 ARG A C 1
ATOM 3625 O O . ARG A 1 438 ? 1.773 8.298 -15.676 1.00 42.59 438 ARG A O 1
ATOM 3632 N N . ASP A 1 439 ? 0.874 9.871 -17.013 1.00 40.25 439 ASP A N 1
ATOM 3633 C CA . ASP A 1 439 ? -0.289 10.210 -16.183 1.00 40.25 439 ASP A CA 1
ATOM 3634 C C . ASP A 1 439 ? -1.274 9.017 -16.104 1.00 40.25 439 ASP A C 1
ATOM 3636 O O . ASP A 1 439 ? -1.738 8.554 -17.152 1.00 40.25 439 ASP A O 1
ATOM 3640 N N . PRO A 1 440 ? -1.617 8.502 -14.905 1.00 43.97 440 PRO A N 1
ATOM 3641 C CA . PRO A 1 440 ? -2.518 7.358 -14.742 1.00 43.97 440 PRO A CA 1
ATOM 3642 C C . PRO A 1 440 ? -3.989 7.650 -15.093 1.00 43.97 440 PRO A C 1
ATOM 3644 O O . PRO A 1 440 ? -4.792 6.720 -15.125 1.00 43.97 440 PRO A O 1
ATOM 3647 N N . ARG A 1 441 ? -4.367 8.910 -15.361 1.00 43.06 441 ARG A N 1
ATOM 3648 C CA . ARG A 1 441 ? -5.725 9.285 -15.809 1.00 43.06 441 ARG A CA 1
ATOM 3649 C C . ARG A 1 441 ? -5.882 9.316 -17.331 1.00 43.06 441 ARG A C 1
ATOM 3651 O O . ARG A 1 441 ? -7.000 9.446 -17.825 1.00 43.06 441 ARG A O 1
ATOM 3658 N N . GLY A 1 442 ? -4.785 9.212 -18.080 1.00 36.09 442 GLY A N 1
ATOM 3659 C CA . GLY A 1 442 ? -4.820 9.198 -19.538 1.00 36.09 442 GLY A CA 1
ATOM 3660 C C . GLY A 1 442 ? -5.288 7.846 -20.070 1.00 36.09 442 GLY A C 1
ATOM 3661 O O . GLY A 1 442 ? -4.606 6.838 -19.893 1.00 36.09 442 GLY A O 1
ATOM 3662 N N . ILE A 1 443 ? -6.422 7.821 -20.774 1.00 37.81 443 ILE A N 1
ATOM 3663 C CA . ILE A 1 443 ? -6.801 6.685 -21.623 1.00 37.81 443 ILE A CA 1
ATOM 3664 C C . ILE A 1 443 ? -5.683 6.506 -22.657 1.00 37.81 443 ILE A C 1
ATOM 3666 O O . ILE A 1 443 ? -5.400 7.406 -23.449 1.00 37.81 443 ILE A O 1
ATOM 3670 N N . VAL A 1 444 ? -5.011 5.356 -22.630 1.00 40.41 444 VAL A N 1
ATOM 3671 C CA . VAL A 1 444 ? -3.939 5.043 -23.576 1.00 40.41 444 VAL A CA 1
ATOM 3672 C C . VAL A 1 444 ? -4.573 4.793 -24.942 1.00 40.41 444 VAL A C 1
ATOM 3674 O O . VAL A 1 444 ? -5.120 3.721 -25.181 1.00 40.41 444 VAL A O 1
ATOM 3677 N N . GLN A 1 445 ? -4.464 5.751 -25.865 1.00 37.53 445 GLN A N 1
ATOM 3678 C CA . GLN A 1 445 ? -4.461 5.369 -27.274 1.00 37.53 445 GLN A CA 1
ATOM 3679 C C . GLN A 1 445 ? -3.186 4.553 -27.529 1.00 37.53 445 GLN A C 1
ATOM 3681 O O . GLN A 1 445 ? -2.112 4.950 -27.052 1.00 37.53 445 GLN A O 1
ATOM 3686 N N . PRO A 1 446 ? -3.271 3.409 -28.231 1.00 36.38 446 PRO A N 1
ATOM 3687 C CA . PRO A 1 446 ? -2.090 2.645 -28.600 1.00 36.38 446 PRO A CA 1
ATOM 3688 C C . PRO A 1 446 ? -1.147 3.576 -29.361 1.00 36.38 446 PRO A C 1
ATOM 3690 O O . PRO A 1 446 ? -1.499 4.117 -30.408 1.00 36.38 446 PRO A O 1
ATOM 3693 N N . LYS A 1 447 ? 0.045 3.819 -28.803 1.00 37.91 447 LYS A N 1
ATOM 3694 C CA . LYS A 1 447 ? 1.083 4.537 -29.541 1.00 37.91 447 LYS A CA 1
ATOM 3695 C C . LYS A 1 447 ? 1.515 3.621 -30.686 1.00 37.91 447 LYS A C 1
ATOM 3697 O O . LYS A 1 447 ? 2.004 2.531 -30.382 1.00 37.91 447 LYS A O 1
ATOM 3702 N N . PRO A 1 448 ? 1.398 4.029 -31.961 1.00 35.16 448 PRO A N 1
ATOM 3703 C CA . PRO A 1 448 ? 2.173 3.376 -33.001 1.00 35.16 448 PRO A CA 1
ATOM 3704 C C . PRO A 1 448 ? 3.650 3.505 -32.616 1.00 35.16 448 PRO A C 1
ATOM 3706 O O . PRO A 1 448 ? 4.088 4.562 -32.154 1.00 35.16 448 PRO A O 1
ATOM 3709 N N . CYS A 1 449 ? 4.398 2.409 -32.723 1.00 34.34 449 CYS A N 1
ATOM 3710 C CA . CYS A 1 449 ? 5.827 2.381 -32.439 1.00 34.34 449 CYS A CA 1
ATOM 3711 C C . CYS A 1 449 ? 6.567 3.318 -33.403 1.00 34.34 449 CYS A C 1
ATOM 3713 O O . CYS A 1 449 ? 7.012 2.899 -34.465 1.00 34.34 449 CYS A O 1
ATOM 3715 N N . THR A 1 450 ? 6.720 4.590 -33.042 1.00 38.53 450 THR A N 1
ATOM 3716 C CA . THR A 1 450 ? 7.783 5.419 -33.604 1.00 38.53 450 THR A CA 1
ATOM 3717 C C . THR A 1 450 ? 9.088 5.005 -32.944 1.00 38.53 450 THR A C 1
ATOM 3719 O O . THR A 1 450 ? 9.201 5.006 -31.717 1.00 38.53 450 THR A O 1
ATOM 3722 N N . GLU A 1 451 ? 10.019 4.605 -33.800 1.00 39.81 451 GLU A N 1
ATOM 3723 C CA . GLU A 1 451 ? 11.401 4.211 -33.552 1.00 39.81 451 GLU A CA 1
ATOM 3724 C C . GLU A 1 451 ? 12.031 4.956 -32.360 1.00 39.81 451 GLU A C 1
ATOM 3726 O O . GLU A 1 451 ? 12.066 6.185 -32.309 1.00 39.81 451 GLU A O 1
ATOM 3731 N N . SER A 1 452 ? 12.552 4.210 -31.386 1.00 34.38 452 SER A N 1
ATOM 3732 C CA . SER A 1 452 ? 13.478 4.755 -30.393 1.00 34.38 452 SER A CA 1
ATOM 3733 C C . SER A 1 452 ? 14.722 5.307 -31.106 1.00 34.38 452 SER A C 1
ATOM 3735 O O . SER A 1 452 ? 15.296 4.579 -31.924 1.00 34.38 452 SER A O 1
ATOM 3737 N N . PRO A 1 453 ? 15.198 6.526 -30.796 1.00 39.88 453 PRO A N 1
ATOM 3738 C CA . PRO A 1 453 ? 16.438 7.030 -31.364 1.00 39.88 453 PRO A CA 1
ATOM 3739 C C . PRO A 1 453 ? 17.613 6.233 -30.786 1.00 39.88 453 PRO A C 1
ATOM 3741 O O . PRO A 1 453 ? 17.804 6.154 -29.573 1.00 39.88 453 PRO A O 1
ATOM 3744 N N . SER A 1 454 ? 18.391 5.613 -31.670 1.00 34.09 454 SER A N 1
ATOM 3745 C CA . SER A 1 454 ? 19.703 5.045 -31.348 1.00 34.09 454 SER A CA 1
ATOM 3746 C C . SER A 1 454 ? 20.676 6.161 -30.904 1.00 34.09 454 SER A C 1
ATOM 3748 O O . SER A 1 454 ? 20.530 7.303 -31.348 1.00 34.09 454 SER A O 1
ATOM 3750 N N . PRO A 1 455 ? 21.699 5.868 -30.074 1.00 39.50 455 PRO A N 1
ATOM 3751 C CA . PRO A 1 455 ? 22.615 6.868 -29.520 1.00 39.50 455 PRO A CA 1
ATOM 3752 C C . PRO A 1 455 ? 23.682 7.383 -30.509 1.00 39.50 455 PRO A C 1
ATOM 3754 O O . PRO A 1 455 ? 24.664 8.003 -30.099 1.00 39.50 455 PRO A O 1
ATOM 3757 N N . HIS A 1 456 ? 23.518 7.180 -31.818 1.00 37.84 456 HIS A N 1
ATOM 3758 C CA . HIS A 1 456 ? 24.496 7.590 -32.831 1.00 37.84 456 HIS A CA 1
ATOM 3759 C C . HIS A 1 456 ? 23.869 8.369 -33.988 1.00 37.84 456 HIS A C 1
ATOM 3761 O O . HIS A 1 456 ? 23.876 7.898 -35.115 1.00 37.84 456 HIS A O 1
ATOM 3767 N N . MET A 1 457 ? 23.383 9.586 -33.738 1.00 30.05 457 MET A N 1
ATOM 3768 C CA . MET A 1 457 ? 23.336 10.634 -34.767 1.00 30.05 457 MET A CA 1
ATOM 3769 C C . MET A 1 457 ? 23.396 12.021 -34.113 1.00 30.05 457 MET A C 1
ATOM 3771 O O . MET A 1 457 ? 22.389 12.687 -33.890 1.00 30.05 457 MET A O 1
ATOM 3775 N N . ARG A 1 458 ? 24.617 12.493 -33.839 1.00 34.19 458 ARG A N 1
ATOM 3776 C CA . ARG A 1 458 ? 24.908 13.919 -34.006 1.00 34.19 458 ARG A CA 1
ATOM 3777 C C . ARG A 1 458 ? 25.103 14.148 -35.498 1.00 34.19 458 ARG A C 1
ATOM 3779 O O . ARG A 1 458 ? 26.047 13.605 -36.056 1.00 34.19 458 ARG A O 1
ATOM 3786 N N . LEU A 1 459 ? 24.209 14.928 -36.098 1.00 31.80 459 LEU A N 1
ATOM 3787 C CA . LEU A 1 459 ? 24.474 15.928 -37.140 1.00 31.80 459 LEU A CA 1
ATOM 3788 C C . LEU A 1 459 ? 23.126 16.540 -37.537 1.00 31.80 459 LEU A C 1
ATOM 3790 O O . LEU A 1 459 ? 22.488 16.120 -38.496 1.00 31.80 459 LEU A O 1
ATOM 3794 N N . CYS A 1 460 ? 22.683 17.542 -36.777 1.00 26.41 460 CYS A N 1
ATOM 3795 C CA . CYS A 1 460 ? 21.705 18.488 -37.296 1.00 26.41 460 CYS A CA 1
ATOM 3796 C C . CYS A 1 460 ? 22.500 19.575 -38.028 1.00 26.41 460 CYS A C 1
ATOM 3798 O O . CYS A 1 460 ? 22.987 20.525 -37.415 1.00 26.41 460 CYS A O 1
ATOM 3800 N N . LEU A 1 461 ? 22.702 19.378 -39.332 1.00 31.56 461 LEU A N 1
ATOM 3801 C CA . LEU A 1 461 ? 23.024 20.473 -40.237 1.00 31.56 461 LEU A CA 1
ATOM 3802 C C . LEU A 1 461 ? 21.761 21.325 -40.356 1.00 31.56 461 LEU A C 1
ATOM 3804 O O . LEU A 1 461 ? 20.789 20.941 -41.003 1.00 31.56 461 LEU A O 1
ATOM 3808 N N . TYR A 1 462 ? 21.786 22.476 -39.692 1.00 33.34 462 TYR A N 1
ATOM 3809 C CA . TYR A 1 462 ? 20.896 23.587 -39.988 1.00 33.34 462 TYR A CA 1
ATOM 3810 C C . TYR A 1 462 ? 21.087 23.986 -41.458 1.00 33.34 462 TYR A C 1
ATOM 3812 O O . TYR A 1 462 ? 22.125 24.530 -41.827 1.00 33.34 462 TYR A O 1
ATOM 3820 N N . CYS A 1 463 ? 20.068 23.765 -42.285 1.00 28.73 463 CYS A N 1
ATOM 3821 C CA . CYS A 1 463 ? 19.870 24.530 -43.510 1.00 28.73 463 CYS A CA 1
ATOM 3822 C C . CYS A 1 463 ? 18.454 25.105 -43.506 1.00 28.73 463 CYS A C 1
ATOM 3824 O O . CYS A 1 463 ? 17.463 24.381 -43.576 1.00 28.73 463 CYS A O 1
ATOM 3826 N N . HIS A 1 464 ? 18.390 26.433 -43.432 1.00 33.31 464 HIS A N 1
ATOM 3827 C CA . HIS A 1 464 ? 17.229 27.237 -43.789 1.00 33.31 464 HIS A CA 1
ATOM 3828 C C . HIS A 1 464 ? 16.703 26.889 -45.190 1.00 33.31 464 HIS A C 1
ATOM 3830 O O . HIS A 1 464 ? 17.492 26.777 -46.128 1.00 33.31 464 HIS A O 1
ATOM 3836 N N . LYS A 1 465 ? 15.372 26.857 -45.340 1.00 34.12 465 LYS A N 1
ATOM 3837 C CA . LYS A 1 465 ? 14.583 27.813 -46.151 1.00 34.12 465 LYS A CA 1
ATOM 3838 C C . LYS A 1 465 ? 13.116 27.367 -46.246 1.00 34.12 465 LYS A C 1
ATOM 3840 O O . LYS A 1 465 ? 12.818 26.366 -46.892 1.00 34.12 465 LYS A O 1
ATOM 3845 N N . ARG A 1 466 ? 12.208 28.174 -45.700 1.00 32.84 466 ARG A N 1
ATOM 3846 C CA . ARG A 1 466 ? 11.341 29.067 -46.481 1.00 32.84 466 ARG A CA 1
ATOM 3847 C C . ARG A 1 466 ? 11.015 30.290 -45.646 1.00 32.84 466 ARG A C 1
ATOM 3849 O O . ARG A 1 466 ? 10.824 30.099 -44.426 1.00 32.84 466 ARG A O 1
#

Organism: Bactrocera dorsalis (NCBI:txid27457)

pLDDT: mean 70.29, std 22.2, range [24.16, 95.38]

Foldseek 3Di:
DVVVVVVVVVVVVVVVVVVVVVVVVVVVVVVVVVVVVVVVVVVVVVVVVVVVVVVVVVVVVVVVVVVVVVVVVVVVVVVVVVVVVVVVVVVVVVVVVVVVVVVVVVVVVVVVVVVVVVVVVVVVVVVVVVVVVVVVVVVVVVVVVVVDPDDDDDDDDDDPPDPPPPDPPPLQPDDDVLQVPDDPQLLLLLLLVLVVCVVPVDDPDDPPDSSPVSSVCLVPSQVVPDQDQPLPDPLLLVVLLVLLLVLLVVLLVVLLVVLLVVLVVQVVVVVVCVVPVDDDPSAPQPDPDGDDPPDDDDDDDPPDDDDDDPDDPDPHDHQLQPDRDDDPDDLCPPPPPDHPSLSSLLSSLSRVLSSLLSNLLNVLLVVQSVCCVVPVDRDADVVLQPDDSSVLSSQCSSCSSCCSVPVVSNVVSSNSSSNSSSSVSNVVCCVPPVPNPDDPPDDDDPDDDDDDDDPDDPDDPDDDDD

Secondary structure (DSSP, 8-state):
-HHHHHHHHHHHHHHHHHHHHHHHHHHHHHHHHHHHHHHHHHHHHHHHHHHHHHHHHHHHHHHHHHHHHHHHHHHHHHHHHHHHHHHHHHHHHHHHHHHHHHHHHHHHHHHHHHHHHHHHHHHHHHHHHHHHHHHHHHHHHHHHTTT-----PPPPP-PPPPP-------TT----HHHHT--HHHHHHHHHHHHHHHH-S--SS-TT-HHHHHHHHIIIIIITT-----TT-HHHHHHHHHHHHHHHHHHHHHHHHHHHHHHHHHHHHHHHHTTS---------SSSS---TTSS-----TTS-----S------TT-GGG------S-S----TT--HHHHHHHHHHHHHHHHHHHHHHHHHHHHHHHHHHHHS-----HHHHTS-HHHHHHHHHHHHHTTTT-HHHHHHHHHHHHHHHHHHHHHHHHHHTS--SS-TTS--PPPP---PPPS-----------

Sequence (466 aa):
KMWQRTQDKIARKAAADEMGKAYHEYRKLLNHMKMQRHLEAAADLQRKHLIKLKKVFQFKQDRLQKNLRHLQEERLRQSEIIQTHFWEKRLKERIAYQDKIKVLLEKVAAQRQQFIENHRQKYDEKWLHIQNEIKERARKIKKQSKLHQHRKKKPKPITQPKPNLENGMAYCDTPNESVDKLLDFKLCEALNAAIDMEDQPAMPFDADDPIYKAAKFIITHIIKKFDKDLSKDPKICKNVRERVDQFFDEAKRFVLFRSSQIIASIREQVADENATGSRRPTIVSFSRLPLTIGESSYAIHPMVDIKPVDVRTPTPVGSLASIKVQSEENMFSNIPNLCRNELIFIEHYIIKFKRELIVGVGKRVFSAIDYHFSKRIMDVRPELLNLNRNFLTCEMSKAILSYATNKLNYESSIKLCISALASDIIWSLQKHLLKPERDPRGIVQPKPCTESPSPHMRLCLYCHKR